Protein AF-A0A8D4VNC7-F1 (afdb_monomer)

Structure (mmCIF, N/CA/C/O backbone):
data_AF-A0A8D4VNC7-F1
#
_entry.id   AF-A0A8D4VNC7-F1
#
loop_
_atom_site.group_PDB
_atom_site.id
_atom_site.type_symbol
_atom_site.label_atom_id
_atom_site.label_alt_id
_atom_site.label_comp_id
_atom_site.label_asym_id
_atom_site.label_entity_id
_atom_site.label_seq_id
_atom_site.pdbx_PDB_ins_code
_atom_site.Cartn_x
_atom_site.Cartn_y
_atom_site.Cartn_z
_atom_site.occupancy
_atom_site.B_iso_or_equiv
_atom_site.auth_seq_id
_atom_site.auth_comp_id
_atom_site.auth_asym_id
_atom_site.auth_atom_id
_atom_site.pdbx_PDB_model_num
ATOM 1 N N . MET A 1 1 ? -24.987 14.773 -7.213 1.00 80.69 1 MET A N 1
ATOM 2 C CA . MET A 1 1 ? -24.513 14.551 -8.602 1.00 80.69 1 MET A CA 1
ATOM 3 C C . MET A 1 1 ? -23.006 14.331 -8.649 1.00 80.69 1 MET A C 1
ATOM 5 O O . MET A 1 1 ? -22.614 13.233 -9.013 1.00 80.69 1 MET A O 1
ATOM 9 N N . PHE A 1 2 ? -22.173 15.287 -8.213 1.00 81.69 2 PHE A N 1
ATOM 10 C CA . PHE A 1 2 ? -20.714 15.097 -8.147 1.00 81.69 2 PHE A CA 1
ATOM 11 C C . PHE A 1 2 ? -20.275 13.875 -7.323 1.00 81.69 2 PHE A C 1
ATOM 13 O O . PHE A 1 2 ? -19.414 13.140 -7.774 1.00 81.69 2 PHE A O 1
ATOM 20 N N . GLU A 1 3 ? -20.890 13.584 -6.175 1.00 78.94 3 GLU A N 1
ATOM 21 C CA . GLU A 1 3 ? -20.550 12.371 -5.403 1.00 78.94 3 GLU A CA 1
ATOM 22 C C . GLU A 1 3 ? -20.830 11.074 -6.185 1.00 78.94 3 GLU A C 1
ATOM 24 O O . GLU A 1 3 ? -20.003 10.170 -6.188 1.00 78.94 3 GLU A O 1
ATOM 29 N N . ALA A 1 4 ? -21.935 11.012 -6.939 1.00 78.88 4 ALA A N 1
ATOM 30 C CA . ALA A 1 4 ? -22.251 9.867 -7.797 1.00 78.88 4 ALA A CA 1
ATOM 31 C C . ALA A 1 4 ? -21.269 9.743 -8.975 1.00 78.88 4 ALA A C 1
ATOM 33 O O . ALA A 1 4 ? -20.727 8.668 -9.202 1.00 78.88 4 ALA A O 1
ATOM 34 N N . ALA A 1 5 ? -20.976 10.853 -9.664 1.00 76.12 5 ALA A N 1
ATOM 35 C CA . ALA A 1 5 ? -19.973 10.884 -10.731 1.00 76.12 5 ALA A CA 1
ATOM 36 C C . ALA A 1 5 ? -18.557 10.558 -10.218 1.00 76.12 5 ALA A C 1
ATOM 38 O O . ALA A 1 5 ? -17.737 10.037 -10.964 1.00 76.12 5 ALA A O 1
ATOM 39 N N . ARG A 1 6 ? -18.262 10.840 -8.943 1.00 80.12 6 ARG A N 1
ATOM 40 C CA . ARG A 1 6 ? -17.010 10.442 -8.297 1.00 80.12 6 ARG A CA 1
ATOM 41 C C . ARG A 1 6 ? -16.992 8.948 -7.985 1.00 80.12 6 ARG A C 1
ATOM 43 O O . ARG A 1 6 ? -16.012 8.303 -8.317 1.00 80.12 6 ARG A O 1
ATOM 50 N N . GLY A 1 7 ? -18.086 8.393 -7.464 1.00 65.06 7 GLY A N 1
ATOM 51 C CA . GLY A 1 7 ? -18.236 6.946 -7.293 1.00 65.06 7 GLY A CA 1
ATOM 52 C C . GLY A 1 7 ? -18.103 6.164 -8.607 1.00 65.06 7 GLY A C 1
ATOM 53 O O . GLY A 1 7 ? -17.519 5.086 -8.610 1.00 65.06 7 GLY A O 1
ATOM 54 N N . ASP A 1 8 ? -18.571 6.723 -9.730 1.00 67.50 8 ASP A N 1
ATOM 55 C CA . ASP A 1 8 ? -18.327 6.150 -11.060 1.00 67.50 8 ASP A CA 1
ATOM 56 C C . ASP A 1 8 ? -16.833 6.183 -11.437 1.00 67.50 8 ASP A C 1
ATOM 58 O O . ASP A 1 8 ? -16.304 5.178 -11.905 1.00 67.50 8 ASP A O 1
ATOM 62 N N . LEU A 1 9 ? -16.142 7.314 -11.226 1.00 58.19 9 LEU A N 1
ATOM 63 C CA . LEU A 1 9 ? -14.705 7.464 -11.511 1.00 58.19 9 LEU A CA 1
ATOM 64 C C . LEU A 1 9 ? -13.840 6.534 -10.659 1.00 58.19 9 LEU A C 1
ATOM 66 O O . LEU A 1 9 ? -12.950 5.875 -11.191 1.00 58.19 9 LEU A O 1
ATOM 70 N N . ASP A 1 10 ? -14.135 6.445 -9.363 1.00 67.12 10 ASP A N 1
ATOM 71 C CA . ASP A 1 10 ? -13.455 5.558 -8.415 1.00 67.12 10 ASP A CA 1
ATOM 72 C C . ASP A 1 10 ? -13.699 4.067 -8.764 1.00 67.12 10 ASP A C 1
ATOM 74 O O . ASP A 1 10 ? -12.916 3.200 -8.382 1.00 67.12 10 ASP A O 1
ATOM 78 N N . ALA A 1 11 ? -14.752 3.768 -9.539 1.00 64.25 11 ALA A N 1
ATOM 79 C CA . ALA A 1 11 ? -15.056 2.456 -10.117 1.00 64.25 11 ALA A CA 1
ATOM 80 C C . ALA A 1 11 ? -14.590 2.284 -11.584 1.00 64.25 11 ALA A C 1
ATOM 82 O O . ALA A 1 11 ? -14.905 1.271 -12.209 1.00 64.25 11 ALA A O 1
ATOM 83 N N . GLY A 1 12 ? -13.878 3.259 -12.163 1.00 64.12 12 GLY A N 1
ATOM 84 C CA . GLY A 1 12 ? -13.408 3.232 -13.557 1.00 64.12 12 GLY A CA 1
ATOM 85 C C . GLY A 1 12 ? -14.489 3.455 -14.629 1.00 64.12 12 GLY A C 1
ATOM 86 O O . GLY A 1 12 ? -14.192 3.403 -15.820 1.00 64.12 12 GLY A O 1
ATOM 87 N N . MET A 1 13 ? -15.737 3.734 -14.244 1.00 77.75 13 MET A N 1
ATOM 88 C CA . MET A 1 13 ? -16.893 3.884 -15.140 1.00 77.75 13 MET A CA 1
ATOM 89 C C . MET A 1 13 ? -16.963 5.289 -15.765 1.00 77.75 13 MET A C 1
ATOM 91 O O . MET A 1 13 ? -17.885 6.070 -15.514 1.00 77.75 13 MET A O 1
ATOM 95 N N . ALA A 1 14 ? -15.976 5.625 -16.595 1.00 75.38 14 ALA A N 1
ATOM 96 C CA . ALA A 1 14 ? -15.803 6.966 -17.153 1.00 75.38 14 ALA A CA 1
ATOM 97 C C . ALA A 1 14 ? -17.023 7.495 -17.940 1.00 75.38 14 ALA A C 1
ATOM 99 O O . ALA A 1 14 ? -17.403 8.654 -17.766 1.00 75.38 14 ALA A O 1
ATOM 100 N N . ASP A 1 15 ? -17.690 6.653 -18.737 1.00 84.94 15 ASP A N 1
ATOM 101 C CA . ASP A 1 15 ? -18.903 7.034 -19.483 1.00 84.94 15 ASP A CA 1
ATOM 102 C C . ASP A 1 15 ? -20.069 7.395 -18.551 1.00 84.94 15 ASP A C 1
ATOM 104 O O . ASP A 1 15 ? -20.809 8.356 -18.788 1.00 84.94 15 ASP A O 1
ATOM 108 N N . ALA A 1 16 ? -20.218 6.651 -17.450 1.00 81.56 16 ALA A N 1
ATOM 109 C CA . ALA A 1 16 ? -21.251 6.889 -16.449 1.00 81.56 16 ALA A CA 1
ATOM 110 C C . ALA A 1 16 ? -20.990 8.191 -15.674 1.00 81.56 16 ALA A C 1
ATOM 112 O O . ALA A 1 16 ? -21.945 8.924 -15.389 1.00 81.56 16 ALA A O 1
ATOM 113 N N . ALA A 1 17 ? -19.716 8.503 -15.404 1.00 82.44 17 ALA A N 1
ATOM 114 C CA . ALA A 1 17 ? -19.289 9.769 -14.818 1.00 82.44 17 ALA A CA 1
ATOM 115 C C . ALA A 1 17 ? -19.553 10.946 -15.771 1.00 82.44 17 ALA A C 1
ATOM 117 O O . ALA A 1 17 ? -20.188 11.927 -15.382 1.00 82.44 17 ALA A O 1
ATOM 118 N N . LEU A 1 18 ? -19.129 10.845 -17.038 1.00 91.25 18 LEU A N 1
ATOM 119 C CA . LEU A 1 18 ? -19.343 11.891 -18.046 1.00 91.25 18 LEU A CA 1
ATOM 120 C C . LEU A 1 18 ? -20.822 12.139 -18.310 1.00 91.25 18 LEU A C 1
ATOM 122 O O . LEU A 1 18 ? -21.229 13.294 -18.367 1.00 91.25 18 LEU A O 1
ATOM 126 N N . THR A 1 19 ? -21.648 11.094 -18.376 1.00 94.69 19 THR A N 1
ATOM 127 C CA . THR A 1 19 ? -23.110 11.233 -18.493 1.00 94.69 19 THR A CA 1
ATOM 128 C C . THR A 1 19 ? -23.678 12.110 -17.371 1.00 94.69 19 THR A C 1
ATOM 130 O O . THR A 1 19 ? -24.495 12.992 -17.628 1.00 94.69 19 THR A O 1
ATOM 133 N N . LYS A 1 20 ? -23.196 11.937 -16.132 1.00 91.31 20 LYS A N 1
ATOM 134 C CA . LYS A 1 20 ? -23.610 12.734 -14.964 1.00 91.31 20 LYS A CA 1
ATOM 135 C C . LYS A 1 20 ? -22.964 14.124 -14.896 1.00 91.31 20 LYS A C 1
ATOM 137 O O . LYS A 1 20 ? -23.511 14.998 -14.235 1.00 91.31 20 LYS A O 1
ATOM 142 N N . LEU A 1 21 ? -21.824 14.352 -15.550 1.00 91.56 21 LEU A N 1
ATOM 143 C CA . LEU A 1 21 ? -21.128 15.648 -15.571 1.00 91.56 21 LEU A CA 1
ATOM 144 C C . LEU A 1 21 ? -21.551 16.531 -16.759 1.00 91.56 21 LEU A C 1
ATOM 146 O O . LEU A 1 21 ? -21.525 17.755 -16.644 1.00 91.56 21 LEU A O 1
ATOM 150 N N . ASN A 1 22 ? -21.965 15.934 -17.880 1.00 92.75 22 ASN A N 1
ATOM 151 C CA . ASN A 1 22 ? -22.369 16.620 -19.115 1.00 92.75 22 ASN A CA 1
ATOM 152 C C . ASN A 1 22 ? -23.701 17.380 -18.993 1.00 92.75 22 ASN A C 1
ATOM 154 O O . ASN A 1 22 ? -23.942 18.295 -19.774 1.00 92.75 22 ASN A O 1
ATOM 158 N N . VAL A 1 23 ? -24.552 17.038 -18.018 1.00 91.06 23 VAL A N 1
ATOM 159 C CA . VAL A 1 23 ? -25.820 17.753 -17.755 1.00 91.06 23 VAL A CA 1
ATOM 160 C C . VAL A 1 23 ? -25.632 19.088 -17.020 1.00 91.06 23 VAL A C 1
ATOM 162 O O . VAL A 1 23 ? -26.598 19.818 -16.820 1.00 91.06 23 VAL A O 1
ATOM 165 N N . LEU A 1 24 ? -24.409 19.408 -16.585 1.00 88.69 24 LEU A N 1
ATOM 166 C CA . LEU A 1 24 ? -24.092 20.634 -15.854 1.00 88.69 24 LEU A CA 1
ATOM 167 C C . LEU A 1 24 ? -23.506 21.690 -16.796 1.00 88.69 24 LEU A C 1
ATOM 169 O O . LEU A 1 24 ? -22.559 21.422 -17.535 1.00 88.69 24 LEU A O 1
ATOM 173 N N . HIS A 1 25 ? -24.029 22.915 -16.731 1.00 87.38 25 HIS A N 1
ATOM 174 C CA . HIS A 1 25 ? -23.564 24.026 -17.561 1.00 87.38 25 HIS A CA 1
ATOM 175 C C . HIS A 1 25 ? -22.454 24.829 -16.853 1.00 87.38 25 HIS A C 1
ATOM 177 O O . HIS A 1 25 ? -22.734 25.519 -15.871 1.00 87.38 25 HIS A O 1
ATOM 183 N N . PRO A 1 26 ? -21.201 24.844 -17.352 1.00 82.75 26 PRO A N 1
ATOM 184 C CA . PRO A 1 26 ? -20.053 25.435 -16.646 1.00 82.75 26 PRO A CA 1
ATOM 185 C C . PRO A 1 26 ? -20.061 26.972 -16.554 1.00 82.75 26 PRO A C 1
ATOM 187 O O . PRO A 1 26 ? -19.151 27.559 -15.966 1.00 82.75 26 PRO A O 1
ATOM 190 N N . GLN A 1 27 ? -21.054 27.649 -17.137 1.00 85.12 27 GLN A N 1
ATOM 191 C CA . GLN A 1 27 ? -21.297 29.085 -16.933 1.00 85.12 27 GLN A CA 1
ATOM 192 C C . GLN A 1 27 ? -22.159 29.374 -15.690 1.00 85.12 27 GLN A C 1
ATOM 194 O O . GLN A 1 27 ? -22.181 30.507 -15.227 1.00 85.12 27 GLN A O 1
ATOM 199 N N . GLN A 1 28 ? -22.847 28.364 -15.147 1.00 88.25 28 GLN A N 1
ATOM 200 C CA . GLN A 1 28 ? -23.747 28.474 -13.990 1.00 88.25 28 GLN A CA 1
ATOM 201 C C . GLN A 1 28 ? -23.110 27.965 -12.682 1.00 88.25 28 GLN A C 1
ATOM 203 O O . GLN A 1 28 ? -23.744 28.008 -11.632 1.00 88.25 28 GLN A O 1
ATOM 208 N N . LEU A 1 29 ? -21.874 27.458 -12.741 1.00 89.38 29 LEU A N 1
ATOM 209 C CA . LEU A 1 29 ? -21.140 26.921 -11.592 1.00 89.38 29 LEU A CA 1
ATOM 210 C C . LEU A 1 29 ? -20.254 28.005 -10.963 1.00 89.38 29 LEU A C 1
ATOM 212 O O . LEU A 1 29 ? -19.573 28.737 -11.686 1.00 89.38 29 LEU A O 1
ATOM 216 N N . ASP A 1 30 ? -20.204 28.060 -9.629 1.00 89.62 30 ASP A N 1
ATOM 217 C CA . ASP A 1 30 ? -19.202 28.858 -8.912 1.00 89.62 30 ASP A CA 1
ATOM 218 C C . ASP A 1 30 ? -17.774 28.332 -9.159 1.00 89.62 30 ASP A C 1
ATOM 220 O O . ASP A 1 30 ? -17.577 27.226 -9.662 1.00 89.62 30 ASP A O 1
ATOM 224 N N . ALA A 1 31 ? -16.755 29.120 -8.808 1.00 82.25 31 ALA A N 1
ATOM 225 C CA . ALA A 1 31 ? -15.362 28.792 -9.115 1.00 82.25 31 ALA A CA 1
ATOM 226 C C . ALA A 1 31 ? -14.876 27.460 -8.500 1.00 82.25 31 ALA A C 1
ATOM 228 O O . ALA A 1 31 ? -14.099 26.747 -9.138 1.00 82.25 31 ALA A O 1
ATOM 229 N N . GLY A 1 32 ? -15.341 27.101 -7.298 1.00 82.38 32 GLY A N 1
ATOM 230 C CA . GLY A 1 32 ? -14.946 25.865 -6.617 1.00 82.38 32 GLY A CA 1
ATOM 231 C C . GLY A 1 32 ? -15.620 24.638 -7.229 1.00 82.38 32 GLY A C 1
ATOM 232 O O . GLY A 1 32 ? -14.956 23.656 -7.567 1.00 82.38 32 GLY A O 1
ATOM 233 N N . VAL A 1 33 ? -16.930 24.726 -7.465 1.00 88.25 33 VAL A N 1
ATOM 234 C CA . VAL A 1 33 ? -17.713 23.678 -8.134 1.00 88.25 33 VAL A CA 1
ATOM 235 C C . VAL A 1 33 ? -17.266 23.499 -9.590 1.00 88.25 33 VAL A C 1
ATOM 237 O O . VAL A 1 33 ? -17.198 22.375 -10.086 1.00 88.25 33 VAL A O 1
ATOM 240 N N . LYS A 1 34 ? -16.880 24.580 -10.273 1.00 92.00 34 LYS A N 1
ATOM 241 C CA . LYS A 1 34 ? -16.326 24.549 -11.632 1.00 92.00 34 LYS A CA 1
ATOM 242 C C . LYS A 1 34 ? -14.947 23.889 -11.689 1.00 92.00 34 LYS A C 1
ATOM 244 O O . LYS A 1 34 ? -14.695 23.102 -12.600 1.00 92.00 34 LYS A O 1
ATOM 249 N N . LEU A 1 35 ? -14.081 24.131 -10.701 1.00 89.75 35 LEU A N 1
ATOM 250 C CA . LEU A 1 35 ? -12.814 23.406 -10.562 1.00 89.75 35 LEU A CA 1
ATOM 251 C C . LEU A 1 35 ? -13.055 21.903 -10.333 1.00 89.75 35 LEU A C 1
ATOM 253 O O . LEU A 1 35 ? -12.434 21.069 -10.996 1.00 89.75 35 LEU A O 1
ATOM 257 N N . GLN A 1 36 ? -13.989 21.542 -9.449 1.00 88.12 36 GLN A N 1
ATOM 258 C CA . GLN A 1 36 ? -14.384 20.146 -9.234 1.00 88.12 36 GLN A CA 1
ATOM 259 C C . GLN A 1 36 ? -14.938 19.499 -10.520 1.00 88.12 36 GLN A C 1
ATOM 261 O O . GLN A 1 36 ? -14.600 18.362 -10.842 1.00 88.12 36 GLN A O 1
ATOM 266 N N . TRP A 1 37 ? -15.733 20.235 -11.297 1.00 93.69 37 TRP A N 1
ATOM 267 C CA . TRP A 1 37 ? -16.280 19.780 -12.576 1.00 93.69 37 TRP A CA 1
ATOM 268 C C . TRP A 1 37 ? -15.198 19.498 -13.623 1.00 93.69 37 TRP A C 1
ATOM 270 O O . TRP A 1 37 ? -15.151 18.390 -14.159 1.00 93.69 37 TRP A O 1
ATOM 280 N N . HIS A 1 38 ? -14.286 20.445 -13.863 1.00 95.00 38 HIS A N 1
ATOM 281 C CA . HIS A 1 38 ? -13.179 20.253 -14.806 1.00 95.00 38 HIS A CA 1
ATOM 282 C C . HIS A 1 38 ? -12.243 19.113 -14.377 1.00 95.00 38 HIS A C 1
ATOM 284 O O . HIS A 1 38 ? -11.878 18.272 -15.193 1.00 95.00 38 HIS A O 1
ATOM 290 N N . THR A 1 39 ? -11.889 19.023 -13.091 1.00 91.00 39 THR A N 1
ATOM 291 C CA . THR A 1 39 ? -10.988 17.962 -12.596 1.00 91.00 39 THR A CA 1
ATOM 292 C C . THR A 1 39 ? -11.589 16.563 -12.714 1.00 91.00 39 THR A C 1
ATOM 294 O O . THR A 1 39 ? -10.884 15.625 -13.088 1.00 91.00 39 THR A O 1
ATOM 297 N N . MET A 1 40 ? -12.893 16.413 -12.473 1.00 88.06 40 MET A N 1
ATOM 298 C CA . MET A 1 40 ? -13.584 15.134 -12.647 1.00 88.06 40 MET A CA 1
ATOM 299 C C . MET A 1 40 ? -13.765 14.754 -14.122 1.00 88.06 40 MET A C 1
ATOM 301 O O . MET A 1 40 ? -13.598 13.588 -14.473 1.00 88.06 40 MET A O 1
ATOM 305 N N . ARG A 1 41 ? -14.037 15.720 -15.009 1.00 96.25 41 ARG A N 1
ATOM 306 C CA . ARG A 1 41 ? -14.086 15.477 -16.463 1.00 96.25 41 ARG A CA 1
ATOM 307 C C . ARG A 1 41 ? -12.715 15.110 -17.022 1.00 96.25 41 ARG A C 1
ATOM 309 O O . ARG A 1 41 ? -12.616 14.154 -17.781 1.00 96.25 41 ARG A O 1
ATOM 316 N N . ALA A 1 42 ? -11.658 15.798 -16.589 1.00 89.94 42 ALA A N 1
ATOM 317 C CA . ALA A 1 42 ? -10.280 15.448 -16.920 1.00 89.94 42 ALA A CA 1
ATOM 318 C C . ALA A 1 42 ? -9.946 14.002 -16.525 1.00 89.94 42 ALA A C 1
ATOM 320 O O . ALA A 1 42 ? -9.379 13.269 -17.331 1.00 89.94 42 ALA A O 1
ATOM 321 N N . ALA A 1 43 ? -10.330 13.576 -15.315 1.00 79.06 43 ALA A N 1
ATOM 322 C CA . ALA A 1 43 ? -10.156 12.195 -14.868 1.00 79.06 43 ALA A CA 1
ATOM 323 C C . ALA A 1 43 ? -10.945 11.197 -15.736 1.00 79.06 43 ALA A C 1
ATOM 325 O O . ALA A 1 43 ? -10.392 10.175 -16.132 1.00 79.06 43 ALA A O 1
ATOM 326 N N . ALA A 1 44 ? -12.197 11.511 -16.089 1.00 79.44 44 ALA A N 1
ATOM 327 C CA . ALA A 1 44 ? -13.018 10.651 -16.941 1.00 79.44 44 ALA A CA 1
ATOM 328 C C . ALA A 1 44 ? -12.419 10.473 -18.346 1.00 79.44 44 ALA A C 1
ATOM 330 O O . ALA A 1 44 ? -12.243 9.347 -18.805 1.00 79.44 44 ALA A O 1
ATOM 331 N N . TYR A 1 45 ? -12.036 11.571 -19.003 1.00 88.06 45 TYR A N 1
ATOM 332 C CA . TYR A 1 45 ? -11.401 11.517 -20.320 1.00 88.06 45 TYR A CA 1
ATOM 333 C C . TYR A 1 45 ? -10.039 10.804 -20.273 1.00 88.06 45 TYR A C 1
ATOM 335 O O . TYR A 1 45 ? -9.729 10.030 -21.175 1.00 88.06 45 TYR A O 1
ATOM 343 N N . SER A 1 46 ? -9.250 10.972 -19.200 1.00 81.50 46 SER A N 1
ATOM 344 C CA . SER A 1 46 ? -8.027 10.181 -18.993 1.00 81.50 46 SER A CA 1
ATOM 345 C C . SER A 1 46 ? -8.309 8.675 -18.885 1.00 81.50 46 SER A C 1
ATOM 347 O O . SER A 1 46 ? -7.562 7.893 -19.464 1.00 81.50 46 SER A O 1
ATOM 349 N N . LEU A 1 47 ? -9.383 8.261 -18.202 1.00 68.38 47 LEU A N 1
ATOM 350 C CA . LEU A 1 47 ? -9.786 6.849 -18.093 1.00 68.38 47 LEU A CA 1
ATOM 351 C C . LEU A 1 47 ? -10.279 6.257 -19.427 1.00 68.38 47 LEU A C 1
ATOM 353 O O . LEU A 1 47 ? -10.062 5.076 -19.675 1.00 68.38 47 LEU A O 1
ATOM 357 N N . GLN A 1 48 ? -10.892 7.062 -20.301 1.00 82.12 48 GLN A N 1
ATOM 358 C CA . GLN A 1 48 ? -11.263 6.654 -21.668 1.00 82.12 48 GLN A CA 1
ATOM 359 C C . GLN A 1 48 ? -10.074 6.607 -22.647 1.00 82.12 48 GLN A C 1
ATOM 361 O O . GLN A 1 48 ? -10.236 6.160 -23.781 1.00 82.12 48 GLN A O 1
ATOM 366 N N . GLY A 1 49 ? -8.901 7.128 -22.267 1.00 75.75 49 GLY A N 1
ATOM 367 C CA . GLY A 1 49 ? -7.795 7.376 -23.199 1.00 75.75 49 GLY A CA 1
ATOM 368 C C . GLY A 1 49 ? -8.005 8.586 -24.125 1.00 75.75 49 GLY A C 1
ATOM 369 O O . GLY A 1 49 ? -7.195 8.820 -25.023 1.00 75.75 49 GLY A O 1
ATOM 370 N N . ASP A 1 50 ? -9.044 9.401 -23.904 1.00 86.62 50 ASP A N 1
ATOM 371 C CA . ASP A 1 50 ? -9.298 10.655 -24.626 1.00 86.62 50 ASP A CA 1
ATOM 372 C C . ASP A 1 50 ? -8.398 11.779 -24.083 1.00 86.62 50 ASP A C 1
ATOM 374 O O . ASP A 1 50 ? -8.830 12.763 -23.474 1.00 86.62 50 ASP A O 1
ATOM 378 N N . LEU A 1 51 ? -7.092 11.615 -24.298 1.00 85.00 51 LEU A N 1
ATOM 379 C CA . LEU A 1 51 ? -6.075 12.589 -23.912 1.00 85.00 51 LEU A CA 1
ATOM 380 C C . LEU A 1 51 ? -6.346 14.009 -24.458 1.00 85.00 51 LEU A C 1
ATOM 382 O O . LEU A 1 51 ? -6.144 14.955 -23.693 1.00 85.00 51 LEU A O 1
ATOM 386 N N . PRO A 1 52 ? -6.849 14.224 -25.698 1.00 91.81 52 PRO A N 1
ATOM 387 C CA . PRO A 1 52 ? -7.176 15.567 -26.179 1.00 91.81 52 PRO A CA 1
ATOM 388 C C . PRO A 1 52 ? -8.223 16.284 -25.322 1.00 91.81 52 PRO A C 1
ATOM 390 O O . PRO A 1 52 ? -8.059 17.470 -25.032 1.00 91.81 52 PRO A O 1
ATOM 393 N N . ASN A 1 53 ? -9.296 15.603 -24.906 1.00 90.62 53 ASN A N 1
ATOM 394 C CA . ASN A 1 53 ? -10.300 16.223 -24.042 1.00 90.62 53 ASN A CA 1
ATOM 395 C C . ASN A 1 53 ? -9.839 16.283 -22.577 1.00 90.62 53 ASN A C 1
ATOM 397 O O . ASN A 1 53 ? -10.087 17.293 -21.919 1.00 90.62 53 ASN A O 1
ATOM 401 N N . ALA A 1 54 ? -9.059 15.310 -22.093 1.00 89.38 54 ALA A N 1
ATOM 402 C CA . ALA A 1 54 ? -8.427 15.393 -20.774 1.00 89.38 54 ALA A CA 1
ATOM 403 C C . ALA A 1 54 ? -7.520 16.633 -20.640 1.00 89.38 54 ALA A C 1
ATOM 405 O O . ALA A 1 54 ? -7.604 17.349 -19.642 1.00 89.38 54 ALA A O 1
ATOM 406 N N . VAL A 1 55 ? -6.704 16.936 -21.660 1.00 93.69 55 VAL A N 1
ATOM 407 C CA . VAL A 1 55 ? -5.870 18.150 -21.709 1.00 93.69 55 VAL A CA 1
ATOM 408 C C . VAL A 1 55 ? -6.733 19.412 -21.653 1.00 93.69 55 VAL A C 1
ATOM 410 O O . VAL A 1 55 ? -6.473 20.267 -20.811 1.00 93.69 55 VAL A O 1
ATOM 413 N N . LYS A 1 56 ? -7.787 19.528 -22.475 1.00 94.75 56 LYS A N 1
ATOM 414 C CA . LYS A 1 56 ? -8.682 20.706 -22.470 1.00 94.75 56 LYS A CA 1
ATOM 415 C C . LYS A 1 56 ? -9.265 20.991 -21.086 1.00 94.75 56 LYS A C 1
ATOM 417 O O . LYS A 1 56 ? -9.227 22.131 -20.627 1.00 94.75 56 LYS A O 1
ATOM 422 N N . GLU A 1 57 ? -9.770 19.962 -20.409 1.00 96.12 57 GLU A N 1
ATOM 423 C CA . GLU A 1 57 ? -10.354 20.102 -19.071 1.00 96.12 57 GLU A CA 1
ATOM 424 C C . GLU A 1 57 ? -9.301 20.501 -18.023 1.00 96.12 57 GLU A C 1
ATOM 426 O O . GLU A 1 57 ? -9.560 21.365 -17.187 1.00 96.12 57 GLU A O 1
ATOM 431 N N . ARG A 1 58 ? -8.080 19.950 -18.095 1.00 95.56 58 ARG A N 1
ATOM 432 C CA . ARG A 1 58 ? -6.973 20.348 -17.204 1.00 95.56 58 ARG A CA 1
ATOM 433 C C . ARG A 1 58 ? -6.499 21.777 -17.443 1.00 95.56 58 ARG A C 1
ATOM 435 O O . ARG A 1 58 ? -6.198 22.478 -16.480 1.00 95.56 58 ARG A O 1
ATOM 442 N N . VAL A 1 59 ? -6.450 22.224 -18.696 1.00 95.50 59 VAL A N 1
ATOM 443 C CA . VAL A 1 59 ? -6.110 23.612 -19.043 1.00 95.50 59 VAL A CA 1
ATOM 444 C C . VAL A 1 59 ? -7.171 24.576 -18.506 1.00 95.50 59 VAL A C 1
ATOM 446 O O . VAL A 1 59 ? -6.820 25.597 -17.919 1.00 95.50 59 VAL A O 1
ATOM 449 N N . ALA A 1 60 ? -8.456 24.227 -18.617 1.00 93.88 60 ALA A N 1
ATOM 450 C CA . ALA A 1 60 ? -9.545 25.009 -18.033 1.00 93.88 60 ALA A CA 1
ATOM 451 C C . ALA A 1 60 ? -9.520 25.020 -16.488 1.00 93.88 60 ALA A C 1
ATOM 453 O O . ALA A 1 60 ? -9.831 26.041 -15.875 1.00 93.88 60 ALA A O 1
ATOM 454 N N . ALA A 1 61 ? -9.091 23.922 -15.852 1.00 94.56 61 ALA A N 1
ATOM 455 C CA . ALA A 1 61 ? -8.864 23.861 -14.407 1.00 94.56 61 ALA A CA 1
ATOM 456 C C . ALA A 1 61 ? -7.656 24.698 -13.937 1.00 94.56 61 ALA A C 1
ATOM 458 O O . ALA A 1 61 ? -7.676 25.197 -12.813 1.00 94.56 61 ALA A O 1
ATOM 459 N N . ASP A 1 62 ? -6.615 24.876 -14.764 1.00 94.25 62 ASP A N 1
ATOM 460 C CA . ASP A 1 62 ? -5.342 25.487 -14.344 1.00 94.25 62 ASP A CA 1
ATOM 461 C C . ASP A 1 62 ? -5.509 26.895 -13.753 1.00 94.25 62 ASP A C 1
ATOM 463 O O . ASP A 1 62 ? -4.913 27.219 -12.726 1.00 94.25 62 ASP A O 1
ATOM 467 N N . GLY A 1 63 ? -6.359 27.716 -14.378 1.00 88.94 63 GLY A N 1
ATOM 468 C CA . GLY A 1 63 ? -6.658 29.079 -13.929 1.00 88.94 63 GLY A CA 1
ATOM 469 C C . GLY A 1 63 ? -7.546 29.169 -12.681 1.00 88.94 63 GLY A C 1
ATOM 470 O O . GLY A 1 63 ? -7.697 30.259 -12.138 1.00 88.94 63 GLY A O 1
ATOM 471 N N . LEU A 1 64 ? -8.127 28.054 -12.224 1.00 91.75 64 LEU A N 1
ATOM 472 C CA . LEU A 1 64 ? -9.006 27.990 -11.050 1.00 91.75 64 LEU A CA 1
ATOM 473 C C . LEU A 1 64 ? -8.279 27.502 -9.783 1.00 91.75 64 LEU A C 1
ATOM 475 O O . LEU A 1 64 ? -8.830 27.597 -8.686 1.00 91.75 64 LEU A O 1
ATOM 479 N N . TYR A 1 65 ? -7.047 26.994 -9.899 1.00 89.75 65 TYR A N 1
ATOM 480 C CA . TYR A 1 65 ? -6.251 26.584 -8.741 1.00 89.75 65 TYR A CA 1
ATOM 481 C C . TYR A 1 65 ? -5.642 27.782 -8.007 1.00 89.75 65 TYR A C 1
ATOM 483 O O . TYR A 1 65 ? -4.804 28.505 -8.545 1.00 89.75 65 TYR A O 1
ATOM 491 N N . THR A 1 66 ? -5.998 27.925 -6.730 1.00 88.19 66 THR A N 1
ATOM 492 C CA . THR A 1 66 ? -5.431 28.933 -5.821 1.00 88.19 66 THR A CA 1
ATOM 493 C C . THR A 1 66 ? -4.111 28.497 -5.181 1.00 88.19 66 THR A C 1
ATOM 495 O O . THR A 1 66 ? -3.274 29.344 -4.881 1.00 88.19 66 THR A O 1
ATOM 498 N N . GLU A 1 67 ? -3.889 27.192 -4.984 1.00 82.56 67 GLU A N 1
ATOM 499 C CA . GLU A 1 67 ? -2.661 26.671 -4.375 1.00 82.56 67 GLU A CA 1
ATOM 500 C C . GLU A 1 67 ? -1.575 26.391 -5.440 1.00 82.56 67 GLU A C 1
ATOM 502 O O . GLU A 1 67 ? -1.772 25.517 -6.295 1.00 82.56 67 GLU A O 1
ATOM 507 N N . PRO A 1 68 ? -0.391 27.038 -5.377 1.00 80.62 68 PRO A N 1
ATOM 508 C CA . PRO A 1 68 ? 0.669 26.848 -6.372 1.00 80.62 68 PRO A CA 1
ATOM 509 C C . PRO A 1 68 ? 1.166 25.400 -6.496 1.00 80.62 68 PRO A C 1
ATOM 511 O O . PRO A 1 68 ? 1.519 24.967 -7.593 1.00 80.62 68 PRO A O 1
ATOM 514 N N . SER A 1 69 ? 1.166 24.626 -5.399 1.00 71.94 69 SER A N 1
ATOM 515 C CA . SER A 1 69 ? 1.612 23.222 -5.415 1.00 71.94 69 SER A CA 1
ATOM 516 C C . SER A 1 69 ? 0.650 22.321 -6.198 1.00 71.94 69 SER A C 1
ATOM 518 O O . SER A 1 69 ? 1.086 21.462 -6.966 1.00 71.94 69 SER A O 1
ATOM 520 N N . VAL A 1 70 ? -0.662 22.540 -6.043 1.00 73.38 70 VAL A N 1
ATOM 521 C CA . VAL A 1 70 ? -1.705 21.794 -6.761 1.00 73.38 70 VAL A CA 1
ATOM 522 C C . VAL A 1 70 ? -1.706 22.194 -8.231 1.00 73.38 70 VAL A C 1
ATOM 524 O O . VAL A 1 70 ? -1.738 21.322 -9.098 1.00 73.38 70 VAL A O 1
ATOM 527 N N . ARG A 1 71 ? -1.587 23.499 -8.513 1.00 89.06 71 ARG A N 1
ATOM 528 C CA . ARG A 1 71 ? -1.483 24.017 -9.878 1.00 89.06 71 ARG A CA 1
ATOM 529 C C . ARG A 1 71 ? -0.300 23.400 -10.623 1.00 89.06 71 ARG A C 1
ATOM 531 O O . ARG A 1 71 ? -0.492 22.862 -11.707 1.00 89.06 71 ARG A O 1
ATOM 538 N N . ARG A 1 72 ? 0.894 23.361 -10.015 1.00 85.25 72 ARG A N 1
ATOM 539 C CA . ARG A 1 72 ? 2.075 22.700 -10.604 1.00 85.25 72 ARG A CA 1
ATOM 540 C C . ARG A 1 72 ? 1.815 21.226 -10.949 1.00 85.25 72 ARG A C 1
ATOM 542 O O . ARG A 1 72 ? 2.166 20.811 -12.047 1.00 85.25 72 ARG A O 1
ATOM 549 N N . ARG A 1 73 ? 1.152 20.455 -10.074 1.00 79.88 73 ARG A N 1
ATOM 550 C CA . ARG A 1 73 ? 0.781 19.052 -10.369 1.00 79.88 73 ARG A CA 1
ATOM 551 C C . ARG A 1 73 ? -0.196 18.932 -11.546 1.00 79.88 73 ARG A C 1
ATOM 553 O O . ARG A 1 73 ? -0.092 17.997 -12.333 1.00 79.88 73 ARG A O 1
ATOM 560 N N . ASN A 1 74 ? -1.128 19.874 -11.700 1.00 90.81 74 ASN A N 1
ATOM 561 C CA . ASN A 1 74 ? -2.006 19.917 -12.872 1.00 90.81 74 ASN A CA 1
ATOM 562 C C . ASN A 1 74 ? -1.229 20.230 -14.163 1.00 90.81 74 ASN A C 1
ATOM 564 O O . ASN A 1 74 ? -1.464 19.586 -15.180 1.00 90.81 74 ASN A O 1
ATOM 568 N N . GLN A 1 75 ? -0.276 21.164 -14.109 1.00 93.88 75 GLN A N 1
ATOM 569 C CA . GLN A 1 75 ? 0.609 21.491 -15.232 1.00 93.88 75 GLN A CA 1
ATOM 570 C C . GLN A 1 75 ? 1.503 20.320 -15.652 1.00 93.88 75 GLN A C 1
ATOM 572 O O . GLN A 1 75 ? 1.715 20.112 -16.844 1.00 93.88 75 GLN A O 1
ATOM 577 N N . GLU A 1 76 ? 1.974 19.519 -14.696 1.00 86.88 76 GLU A N 1
ATOM 578 C CA . GLU A 1 76 ? 2.738 18.299 -14.972 1.00 86.88 76 GLU A CA 1
ATOM 579 C C . GLU A 1 76 ? 1.871 17.278 -15.718 1.00 86.88 76 GLU A C 1
ATOM 581 O O . GLU A 1 76 ? 2.238 16.843 -16.807 1.00 86.88 76 GLU A O 1
ATOM 586 N N . ALA A 1 77 ? 0.655 17.019 -15.226 1.00 80.00 77 ALA A N 1
ATOM 587 C CA . ALA A 1 77 ? -0.304 16.133 -15.886 1.00 80.00 77 ALA A CA 1
ATOM 588 C C . ALA A 1 77 ? -0.752 16.628 -17.280 1.00 80.00 77 ALA A C 1
ATOM 590 O O . ALA A 1 77 ? -1.095 15.812 -18.137 1.00 80.00 77 ALA A O 1
ATOM 591 N N . ILE A 1 78 ? -0.759 17.946 -17.533 1.00 92.44 78 ILE A N 1
ATOM 592 C CA . ILE A 1 78 ? -0.971 18.504 -18.880 1.00 92.44 78 ILE A CA 1
ATOM 593 C C . ILE A 1 78 ? 0.208 18.145 -19.792 1.00 92.44 78 ILE A C 1
ATOM 595 O O . ILE A 1 78 ? -0.013 17.641 -20.890 1.00 92.44 78 ILE A O 1
ATOM 599 N N . LEU A 1 79 ? 1.449 18.371 -19.350 1.00 92.12 79 LEU A N 1
ATOM 600 C CA . LEU A 1 79 ? 2.653 18.091 -20.143 1.00 92.12 79 LEU A CA 1
ATOM 601 C C . LEU A 1 79 ? 2.836 16.597 -20.425 1.00 92.12 79 LEU A C 1
ATOM 603 O O . LEU A 1 79 ? 3.177 16.234 -21.547 1.00 92.12 79 LEU A O 1
ATOM 607 N N . GLU A 1 80 ? 2.558 15.733 -19.451 1.00 82.94 80 GLU A N 1
ATOM 608 C CA . GLU A 1 80 ? 2.604 14.278 -19.625 1.00 82.94 80 GLU A CA 1
ATOM 609 C C . GLU A 1 80 ? 1.545 13.798 -20.627 1.00 82.94 80 GLU A C 1
ATOM 611 O O . GLU A 1 80 ? 1.865 13.051 -21.550 1.00 82.94 80 GLU A O 1
ATOM 616 N N . ALA A 1 81 ? 0.304 14.291 -20.533 1.00 82.88 81 ALA A N 1
ATOM 617 C CA . ALA A 1 81 ? -0.738 13.967 -21.508 1.00 82.88 81 ALA A CA 1
ATOM 618 C C . ALA A 1 81 ? -0.413 14.495 -22.920 1.00 82.88 81 ALA A C 1
ATOM 620 O O . ALA A 1 81 ? -0.666 13.801 -23.902 1.00 82.88 81 ALA A O 1
ATOM 621 N N . LEU A 1 82 ? 0.185 15.688 -23.036 1.00 90.75 82 LEU A N 1
ATOM 622 C CA . LEU A 1 82 ? 0.651 16.250 -24.310 1.00 90.75 82 LEU A CA 1
ATOM 623 C C . LEU A 1 82 ? 1.812 15.454 -24.922 1.00 90.75 82 LEU A C 1
ATOM 625 O O . LEU A 1 82 ? 1.841 15.290 -26.137 1.00 90.75 82 LEU A O 1
ATOM 629 N N . ALA A 1 83 ? 2.745 14.946 -24.109 1.00 87.50 83 ALA A N 1
ATOM 630 C CA . ALA A 1 83 ? 3.869 14.125 -24.571 1.00 87.50 83 ALA A CA 1
ATOM 631 C C . ALA A 1 83 ? 3.428 12.772 -25.162 1.00 87.50 83 ALA A C 1
ATOM 633 O O . ALA A 1 83 ? 4.168 12.167 -25.938 1.00 87.50 83 ALA A O 1
ATOM 634 N N . LEU A 1 84 ? 2.233 12.305 -24.787 1.00 82.19 84 LEU A N 1
ATOM 635 C CA . LEU A 1 84 ? 1.607 11.075 -25.274 1.00 82.19 84 LEU A CA 1
ATOM 636 C C . LEU A 1 84 ? 0.686 11.299 -26.489 1.00 82.19 84 LEU A C 1
ATOM 638 O O . LEU A 1 84 ? 0.236 10.327 -27.096 1.00 82.19 84 LEU A O 1
ATOM 642 N N . LEU A 1 85 ? 0.386 12.550 -26.859 1.00 84.75 85 LEU A N 1
ATOM 643 C CA . LEU A 1 85 ? -0.414 12.846 -28.047 1.00 84.75 85 LEU A CA 1
ATOM 644 C C . LEU A 1 85 ? 0.433 12.745 -29.324 1.00 84.75 85 LEU A C 1
ATOM 646 O O . LEU A 1 85 ? 1.530 13.304 -29.378 1.00 84.75 85 LEU A O 1
ATOM 650 N N . PRO A 1 86 ? -0.078 12.100 -30.388 1.00 82.69 86 PRO A N 1
ATOM 651 C CA . PRO A 1 86 ? 0.627 12.052 -31.660 1.00 82.69 86 PRO A CA 1
ATOM 652 C C . PRO A 1 86 ? 0.567 13.431 -32.359 1.00 82.69 86 PRO A C 1
ATOM 654 O O . PRO A 1 86 ? -0.364 14.208 -32.099 1.00 82.69 86 PRO A O 1
ATOM 657 N N . PRO A 1 87 ? 1.535 13.777 -33.233 1.00 78.69 87 PRO A N 1
ATOM 658 C CA . PRO A 1 87 ? 1.706 15.137 -33.760 1.00 78.69 87 PRO A CA 1
ATOM 659 C C . PRO A 1 87 ? 0.465 15.733 -34.438 1.00 78.69 87 PRO A C 1
ATOM 661 O O . PRO A 1 87 ? 0.215 16.933 -34.338 1.00 78.69 87 PRO A O 1
ATOM 664 N N . GLU A 1 88 ? -0.361 14.900 -35.068 1.00 80.38 88 GLU A N 1
ATOM 665 C CA . GLU A 1 88 ? -1.594 15.291 -35.758 1.00 80.38 88 GLU A CA 1
ATOM 666 C C . GLU A 1 88 ? -2.664 15.792 -34.773 1.00 80.38 88 GLU A C 1
ATOM 668 O O . GLU A 1 88 ? -3.496 16.629 -35.120 1.00 80.38 88 GLU A O 1
ATOM 673 N N . ARG A 1 89 ? -2.629 15.317 -33.519 1.00 80.94 89 ARG A N 1
ATOM 674 C CA . ARG A 1 89 ? -3.508 15.761 -32.420 1.00 80.94 89 ARG A CA 1
ATOM 675 C C . ARG A 1 89 ? -2.983 17.001 -31.691 1.00 80.94 89 ARG A C 1
ATOM 677 O O . ARG A 1 89 ? -3.726 17.591 -30.912 1.00 80.94 89 ARG A O 1
ATOM 684 N N . LEU A 1 90 ? -1.740 17.406 -31.959 1.00 82.56 90 LEU A N 1
ATOM 685 C CA . LEU A 1 90 ? -1.119 18.645 -31.471 1.00 82.56 90 LEU A CA 1
ATOM 686 C C . LEU A 1 90 ? -1.268 19.820 -32.466 1.00 82.56 90 LEU A C 1
ATOM 688 O O . LEU A 1 90 ? -0.774 20.929 -32.219 1.00 82.56 90 LEU A O 1
ATOM 692 N N . GLY A 1 91 ? -1.950 19.579 -33.592 1.00 69.38 91 GLY A N 1
ATOM 693 C CA . GLY A 1 91 ? -2.319 20.582 -34.584 1.00 69.38 91 GLY A CA 1
ATOM 694 C C . GLY A 1 91 ? -3.421 21.527 -34.093 1.00 69.38 91 GLY A C 1
ATOM 695 O O . GLY A 1 91 ? -4.407 21.115 -33.486 1.00 69.38 91 GLY A O 1
ATOM 696 N N . GLY A 1 92 ? -3.254 22.813 -34.389 1.00 62.44 92 GLY A N 1
ATOM 697 C CA . GLY A 1 92 ? -4.194 23.889 -34.083 1.00 62.44 92 GLY A CA 1
ATOM 698 C C . GLY A 1 92 ? -3.788 25.167 -34.826 1.00 62.44 92 GLY A C 1
ATOM 699 O O . GLY A 1 92 ? -2.718 25.183 -35.442 1.00 62.44 92 GLY A O 1
ATOM 700 N N . PRO A 1 93 ? -4.616 26.227 -34.807 1.00 54.72 93 PRO A N 1
ATOM 701 C CA . PRO A 1 93 ? -4.265 27.506 -35.423 1.00 54.72 93 PRO A CA 1
ATOM 702 C C . PRO A 1 93 ? -2.974 28.101 -34.830 1.00 54.72 93 PRO A C 1
ATOM 704 O O . PRO A 1 93 ? -2.549 27.742 -33.729 1.00 54.72 93 PRO A O 1
ATOM 707 N N . ALA A 1 94 ? -2.354 29.019 -35.579 1.00 61.31 94 ALA A N 1
ATOM 708 C CA . ALA A 1 94 ? -1.194 29.786 -35.121 1.00 61.31 94 ALA A CA 1
ATOM 709 C C . ALA A 1 94 ? -1.492 30.540 -33.809 1.00 61.31 94 ALA A C 1
ATOM 711 O O . ALA A 1 94 ? -2.657 30.778 -33.495 1.00 61.31 94 ALA A O 1
ATOM 712 N N . ALA A 1 95 ? -0.437 30.898 -33.066 1.00 63.94 95 ALA A N 1
ATOM 713 C CA . ALA A 1 95 ? -0.496 31.420 -31.696 1.00 63.94 95 ALA A CA 1
ATOM 714 C C . ALA A 1 95 ? -1.667 32.391 -31.454 1.00 63.94 95 ALA A C 1
ATOM 716 O O . ALA A 1 95 ? -1.685 33.513 -31.963 1.00 63.94 95 ALA A O 1
ATOM 717 N N . VAL A 1 96 ? -2.652 31.946 -30.667 1.00 70.81 96 VAL A N 1
ATOM 718 C CA . VAL A 1 96 ? -3.838 32.739 -30.339 1.00 70.81 96 VAL A CA 1
ATOM 719 C C . VAL A 1 96 ? -3.559 33.481 -29.038 1.00 70.81 96 VAL A C 1
ATOM 721 O O . VAL A 1 96 ? -3.579 32.899 -27.952 1.00 70.81 96 VAL A O 1
ATOM 724 N N . ALA A 1 97 ? -3.273 34.779 -29.148 1.00 64.12 97 ALA A N 1
ATOM 725 C CA . ALA A 1 97 ? -2.979 35.624 -27.997 1.00 64.12 97 ALA A CA 1
ATOM 726 C C . ALA A 1 97 ? -4.120 35.562 -26.963 1.00 64.12 97 ALA A C 1
ATOM 728 O O . ALA A 1 97 ? -5.268 35.885 -27.264 1.00 64.12 97 ALA A O 1
ATOM 729 N N . GLY A 1 98 ? -3.790 35.147 -25.738 1.00 69.81 98 GLY A N 1
ATOM 730 C CA . GLY A 1 98 ? -4.746 35.019 -24.636 1.00 69.81 98 GLY A CA 1
ATOM 731 C C . GLY A 1 98 ? -5.469 33.670 -24.519 1.00 69.81 98 GLY A C 1
ATOM 732 O O . GLY A 1 98 ? -6.209 33.507 -23.553 1.00 69.81 98 GLY A O 1
ATOM 733 N N . ASP A 1 99 ? -5.246 32.696 -25.412 1.00 83.62 99 ASP A N 1
ATOM 734 C CA . ASP A 1 99 ? -5.745 31.320 -25.242 1.00 83.62 99 ASP A CA 1
ATOM 735 C C . ASP A 1 99 ? -4.676 30.398 -24.616 1.00 83.62 99 ASP A C 1
ATOM 737 O O . ASP A 1 99 ? -3.701 30.046 -25.293 1.00 83.62 99 ASP A O 1
ATOM 741 N N . PRO A 1 100 ? -4.856 29.928 -23.364 1.00 89.12 100 PRO A N 1
ATOM 742 C CA . PRO A 1 100 ? -3.934 28.980 -22.747 1.00 89.12 100 PRO A CA 1
ATOM 743 C C . PRO A 1 100 ? -3.857 27.634 -23.480 1.00 89.12 100 PRO A C 1
ATOM 745 O O . PRO A 1 100 ? -2.820 26.978 -23.438 1.00 89.12 100 PRO A O 1
ATOM 748 N N . LEU A 1 101 ? -4.919 27.183 -24.160 1.00 91.56 101 LEU A N 1
ATOM 749 C CA . LEU A 1 101 ? -4.900 25.874 -24.815 1.00 91.56 101 LEU A CA 1
ATOM 750 C C . LEU A 1 101 ? -3.914 25.851 -25.991 1.00 91.56 101 LEU A C 1
ATOM 752 O O . LEU A 1 101 ? -3.120 24.916 -26.094 1.00 91.56 101 LEU A O 1
ATOM 756 N N . SER A 1 102 ? -3.903 26.890 -26.830 1.00 89.75 102 SER A N 1
ATOM 757 C CA . SER A 1 102 ? -2.932 27.038 -27.920 1.00 89.75 102 SER A CA 1
ATOM 758 C C . SER A 1 102 ? -1.478 27.060 -27.421 1.00 89.75 102 SER A C 1
ATOM 760 O O . SER A 1 102 ? -0.618 26.399 -28.012 1.00 89.75 102 SER A O 1
ATOM 762 N N . GLY A 1 103 ? -1.215 27.721 -26.286 1.00 91.31 103 GLY A N 1
ATOM 763 C CA . GLY A 1 103 ? 0.100 27.758 -25.640 1.00 91.31 103 GLY A CA 1
ATOM 764 C C . GLY A 1 103 ? 0.554 26.389 -25.129 1.00 91.31 103 GLY A C 1
ATOM 765 O O . GLY A 1 103 ? 1.677 25.969 -25.421 1.00 91.31 103 GLY A O 1
ATOM 766 N N . TRP A 1 104 ? -0.323 25.647 -24.447 1.00 93.75 104 TRP A N 1
ATOM 767 C CA . TRP A 1 104 ? -0.052 24.268 -24.024 1.00 93.75 104 TRP A CA 1
ATOM 768 C C . TRP A 1 104 ? 0.156 23.316 -25.214 1.00 93.75 104 TRP A C 1
ATOM 770 O O . TRP A 1 104 ? 1.118 22.551 -25.213 1.00 93.75 104 TRP A O 1
ATOM 780 N N . LEU A 1 105 ? -0.658 23.398 -26.272 1.00 92.50 105 LEU A N 1
ATOM 781 C CA . LEU A 1 105 ? -0.462 22.600 -27.493 1.00 92.50 105 LEU A CA 1
ATOM 782 C C . LEU A 1 105 ? 0.875 22.916 -28.188 1.00 92.50 105 LEU A C 1
ATOM 784 O O . LEU A 1 105 ? 1.513 22.018 -28.740 1.00 92.50 105 LEU A O 1
ATOM 788 N N . ALA A 1 106 ? 1.341 24.168 -28.128 1.00 91.00 106 ALA A N 1
ATOM 789 C CA . ALA A 1 106 ? 2.662 24.543 -28.627 1.00 91.00 106 ALA A CA 1
ATOM 790 C C . ALA A 1 106 ? 3.809 23.945 -27.793 1.00 91.00 106 ALA A C 1
ATOM 792 O O . ALA A 1 106 ? 4.782 23.471 -28.380 1.00 91.00 106 ALA A O 1
ATOM 793 N N . LEU A 1 107 ? 3.675 23.862 -26.462 1.00 93.00 107 LEU A N 1
ATOM 794 C CA . LEU A 1 107 ? 4.612 23.097 -25.627 1.00 93.00 107 LEU A CA 1
ATOM 795 C C . LEU A 1 107 ? 4.587 21.605 -25.981 1.00 93.00 107 LEU A C 1
ATOM 797 O O . LEU A 1 107 ? 5.646 20.999 -26.115 1.00 93.00 107 LEU A O 1
ATOM 801 N N . GLY A 1 108 ? 3.405 21.029 -26.221 1.00 91.94 108 GLY A N 1
ATOM 802 C CA . GLY A 1 108 ? 3.264 19.646 -26.689 1.00 91.94 108 GLY A CA 1
ATOM 803 C C . GLY A 1 108 ? 4.044 19.367 -27.978 1.00 91.94 108 GLY A C 1
ATOM 804 O O . GLY A 1 108 ? 4.710 18.341 -28.080 1.00 91.94 108 GLY A O 1
ATOM 805 N N . ARG A 1 109 ? 4.059 20.308 -28.932 1.00 90.06 109 ARG A N 1
ATOM 806 C CA . ARG A 1 109 ? 4.881 20.198 -30.153 1.00 90.06 109 ARG A CA 1
ATOM 807 C C . ARG A 1 109 ? 6.388 20.213 -29.866 1.00 90.06 109 ARG A C 1
ATOM 809 O O . ARG A 1 109 ? 7.117 19.461 -30.505 1.00 90.06 109 ARG A O 1
ATOM 816 N N . ILE A 1 110 ? 6.850 20.998 -28.889 1.00 90.44 110 ILE A N 1
ATOM 817 C CA . ILE A 1 110 ? 8.256 20.984 -28.438 1.00 90.44 110 ILE A CA 1
ATOM 818 C C . ILE A 1 110 ? 8.599 19.632 -27.785 1.00 90.44 110 ILE A C 1
ATOM 820 O O . ILE A 1 110 ? 9.655 19.073 -28.072 1.00 90.44 110 ILE A O 1
ATOM 824 N N . LEU A 1 111 ? 7.697 19.070 -26.969 1.00 88.88 111 LEU A N 1
ATOM 825 C CA . LEU A 1 111 ? 7.859 17.733 -26.376 1.00 88.88 111 LEU A CA 1
ATOM 826 C C .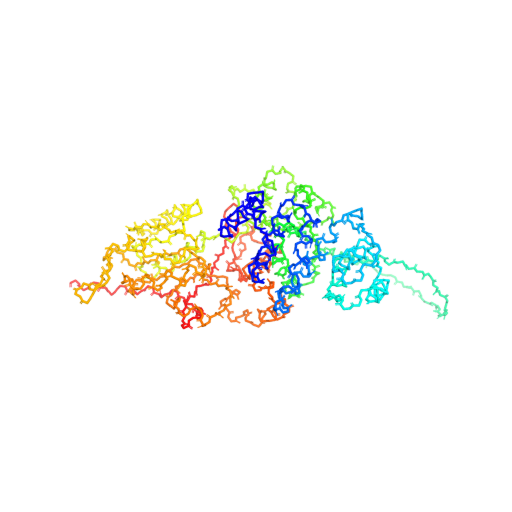 LEU A 1 111 ? 7.943 16.636 -27.450 1.00 88.88 111 LEU A C 1
ATOM 828 O O . LEU A 1 111 ? 8.859 15.814 -27.427 1.00 88.88 111 LEU A O 1
ATOM 832 N N . ALA A 1 112 ? 7.022 16.653 -28.418 1.00 87.25 112 ALA A N 1
ATOM 833 C CA . ALA A 1 112 ? 6.965 15.679 -29.507 1.00 87.25 112 ALA A CA 1
ATOM 834 C C . ALA A 1 112 ? 8.198 15.731 -30.428 1.00 87.25 112 ALA A C 1
ATOM 836 O O . ALA A 1 112 ? 8.636 14.693 -30.920 1.00 87.25 112 ALA A O 1
ATOM 837 N N . ALA A 1 113 ? 8.793 16.913 -30.623 1.00 85.50 113 ALA A N 1
ATOM 838 C CA . ALA A 1 113 ? 9.996 17.095 -31.437 1.00 85.50 113 ALA A CA 1
ATOM 839 C C . ALA A 1 113 ? 11.286 16.533 -30.801 1.00 85.50 113 ALA A C 1
ATOM 841 O O . ALA A 1 113 ? 12.284 16.396 -31.505 1.00 85.50 113 ALA A O 1
ATOM 842 N N . ARG A 1 114 ? 11.284 16.230 -29.490 1.00 83.62 114 ARG A N 1
ATOM 843 C CA . ARG A 1 114 ? 12.440 15.732 -28.709 1.00 83.62 114 ARG A CA 1
ATOM 844 C C . ARG A 1 114 ? 13.782 16.444 -29.018 1.00 83.62 114 ARG A C 1
ATOM 846 O O . ARG A 1 114 ? 14.769 15.774 -29.329 1.00 83.62 114 ARG A O 1
ATOM 853 N N . PRO A 1 115 ? 13.841 17.789 -28.953 1.00 82.75 115 PRO A N 1
ATOM 854 C CA . PRO A 1 115 ? 15.062 18.549 -29.225 1.00 82.75 115 PRO A CA 1
ATOM 855 C C . PRO A 1 115 ? 16.178 18.265 -28.201 1.00 82.75 115 PRO A C 1
ATOM 857 O O . PRO A 1 115 ? 15.909 17.830 -27.080 1.00 82.75 115 PRO A O 1
ATOM 860 N N . THR A 1 116 ? 17.432 18.579 -28.556 1.00 85.00 116 THR A N 1
ATOM 861 C CA . THR A 1 116 ? 18.545 18.607 -27.583 1.00 85.00 116 THR A CA 1
ATOM 862 C C . THR A 1 116 ? 18.282 19.658 -26.493 1.00 85.00 116 THR A C 1
ATOM 864 O O . THR A 1 116 ? 17.482 20.569 -26.724 1.00 85.00 116 THR A O 1
ATOM 867 N N . PRO A 1 117 ? 18.938 19.601 -25.318 1.00 79.81 117 PRO A N 1
ATOM 868 C CA . PRO A 1 117 ? 18.716 20.571 -24.240 1.00 79.81 117 PRO A CA 1
ATOM 869 C C . PRO A 1 117 ? 18.876 22.039 -24.672 1.00 79.81 117 PRO A C 1
ATOM 871 O O . PRO A 1 117 ? 18.107 22.900 -24.249 1.00 79.81 117 PRO A O 1
ATOM 874 N N . GLU A 1 118 ? 19.821 22.326 -25.565 1.00 81.62 118 GLU A N 1
ATOM 875 C CA . GLU A 1 118 ? 20.103 23.665 -26.093 1.00 81.62 118 GLU A CA 1
ATOM 876 C C . GLU A 1 118 ? 18.989 24.124 -27.046 1.00 81.62 118 GLU A C 1
ATOM 878 O O . GLU A 1 118 ? 18.453 25.226 -26.910 1.00 81.62 118 GLU A O 1
ATOM 883 N N . ALA A 1 119 ? 18.582 23.254 -27.977 1.00 85.88 119 ALA A N 1
ATOM 884 C CA . ALA A 1 119 ? 17.478 23.519 -28.899 1.00 85.88 119 ALA A CA 1
ATOM 885 C C . ALA A 1 119 ? 16.123 23.605 -28.167 1.00 85.88 119 ALA A C 1
ATOM 887 O O . ALA A 1 119 ? 15.257 24.395 -28.550 1.00 85.88 119 ALA A O 1
ATOM 888 N N . ALA A 1 120 ? 15.949 22.856 -27.074 1.00 85.88 120 ALA A N 1
ATOM 889 C CA . ALA A 1 120 ? 14.810 22.960 -26.172 1.00 85.88 120 ALA A CA 1
ATOM 890 C C . ALA A 1 120 ? 14.761 24.336 -25.500 1.00 85.88 120 ALA A C 1
ATOM 892 O O . ALA A 1 120 ? 13.731 25.003 -25.555 1.00 85.88 120 ALA A O 1
ATOM 893 N N . GLN A 1 121 ? 15.871 24.794 -24.912 1.00 87.00 121 GLN A N 1
ATOM 894 C CA . GLN A 1 121 ? 15.955 26.118 -24.289 1.00 87.00 121 GLN A CA 1
ATOM 895 C C . GLN A 1 121 ? 15.639 27.238 -25.288 1.00 87.00 121 GLN A C 1
ATOM 897 O O . GLN A 1 121 ? 14.826 28.107 -24.980 1.00 87.00 121 GLN A O 1
ATOM 902 N N . GLN A 1 122 ? 16.192 27.184 -26.504 1.00 90.38 122 GLN A N 1
ATOM 903 C CA . GLN A 1 122 ? 15.875 28.142 -27.572 1.00 90.38 122 GLN A CA 1
ATOM 904 C C . GLN A 1 122 ? 14.384 28.108 -27.954 1.00 90.38 122 GLN A C 1
ATOM 906 O O . GLN A 1 122 ? 13.741 29.156 -28.026 1.00 90.38 122 GLN A O 1
ATOM 911 N N . SER A 1 123 ? 13.808 26.912 -28.112 1.00 92.06 123 SER A N 1
ATOM 912 C CA . SER A 1 123 ? 12.380 26.734 -28.423 1.00 92.06 123 SER A CA 1
ATOM 913 C C . SER A 1 123 ? 11.469 27.280 -27.318 1.00 92.06 123 SER A C 1
ATOM 915 O O . SER A 1 123 ? 10.434 27.872 -27.609 1.00 92.06 123 SER A O 1
ATOM 917 N N . LEU A 1 124 ? 11.857 27.125 -26.047 1.00 92.38 124 LEU A N 1
ATOM 918 C CA . LEU A 1 124 ? 11.115 27.649 -24.896 1.00 92.38 124 LEU A CA 1
ATOM 919 C C . LEU A 1 124 ? 11.248 29.170 -24.742 1.00 92.38 124 LEU A C 1
ATOM 921 O O . LEU A 1 124 ? 10.295 29.809 -24.296 1.00 92.38 124 LEU A O 1
ATOM 925 N N . VAL A 1 125 ? 12.383 29.761 -25.133 1.00 92.12 125 VAL A N 1
ATOM 926 C CA . VAL A 1 125 ? 12.551 31.222 -25.213 1.00 92.12 125 VAL A CA 1
ATOM 927 C C . VAL A 1 125 ? 11.638 31.805 -26.293 1.00 92.12 125 VAL A C 1
ATOM 929 O O . VAL A 1 125 ? 10.894 32.740 -25.998 1.00 92.12 125 VAL A O 1
ATOM 932 N N . GLN A 1 126 ? 11.620 31.223 -27.499 1.00 90.75 126 GLN A N 1
ATOM 933 C CA . GLN A 1 126 ? 10.713 31.662 -28.566 1.00 90.75 126 GLN A CA 1
ATOM 934 C C . GLN A 1 126 ? 9.245 31.494 -28.156 1.00 90.75 126 GLN A C 1
ATOM 936 O O . GLN A 1 126 ? 8.470 32.442 -28.219 1.00 90.75 126 GLN A O 1
ATOM 941 N N . TRP A 1 127 ? 8.878 30.325 -27.625 1.00 92.69 127 TRP A N 1
ATOM 942 C CA . TRP A 1 127 ? 7.529 30.072 -27.123 1.00 92.69 127 TRP A CA 1
ATOM 943 C C . TRP A 1 127 ? 7.111 31.075 -26.029 1.00 92.69 127 TRP A C 1
ATOM 945 O O . TRP A 1 127 ? 5.966 31.521 -26.001 1.00 92.69 127 TRP A O 1
ATOM 955 N N . ARG A 1 128 ? 8.026 31.500 -25.147 1.00 92.62 128 ARG A N 1
ATOM 956 C CA . ARG A 1 128 ? 7.721 32.513 -24.123 1.00 92.62 128 ARG A CA 1
ATOM 957 C C . ARG A 1 128 ? 7.463 33.901 -24.728 1.00 92.62 128 ARG A C 1
ATOM 959 O O . ARG A 1 128 ? 6.690 34.656 -24.141 1.00 92.62 128 ARG A O 1
ATOM 966 N N . ALA A 1 129 ? 8.079 34.223 -25.867 1.00 90.19 129 ALA A N 1
ATOM 967 C CA . ALA A 1 129 ? 7.802 35.442 -26.627 1.00 90.19 129 ALA A CA 1
ATOM 968 C C . ALA A 1 129 ? 6.460 35.365 -27.380 1.00 90.19 129 ALA A C 1
ATOM 970 O O . ALA A 1 129 ? 5.727 36.352 -27.404 1.00 90.19 129 ALA A O 1
ATOM 971 N N . ASP A 1 130 ? 6.112 34.194 -27.924 1.00 88.50 130 ASP A N 1
ATOM 972 C CA . ASP A 1 130 ? 4.848 33.955 -28.638 1.00 88.50 130 ASP A CA 1
ATOM 973 C C . ASP A 1 130 ? 3.625 33.929 -27.693 1.00 88.50 130 ASP A C 1
ATOM 975 O O . ASP A 1 130 ? 2.528 34.332 -28.080 1.00 88.50 130 ASP A O 1
ATOM 979 N N . TYR A 1 131 ? 3.807 33.476 -26.444 1.00 89.94 131 TYR A N 1
ATOM 980 C CA . TYR A 1 131 ? 2.751 33.362 -25.426 1.00 89.94 131 TYR A CA 1
ATOM 981 C C . TYR A 1 131 ? 3.081 34.166 -24.146 1.00 89.94 131 TYR A C 1
ATOM 983 O O . TYR A 1 131 ? 3.295 33.587 -23.067 1.00 89.94 131 TYR A O 1
ATOM 991 N N . PRO A 1 132 ? 3.112 35.513 -24.218 1.00 88.88 132 PRO A N 1
ATOM 992 C CA . PRO A 1 132 ? 3.390 36.359 -23.062 1.00 88.88 132 PRO A CA 1
ATOM 993 C C . PRO A 1 132 ? 2.323 36.163 -21.974 1.00 88.88 132 PRO A C 1
ATOM 995 O O . PRO A 1 132 ? 1.123 36.176 -22.238 1.00 88.88 132 PRO A O 1
ATOM 998 N N . GLY A 1 133 ? 2.765 35.961 -20.730 1.00 86.12 133 GLY A N 1
ATOM 999 C CA . GLY A 1 133 ? 1.875 35.720 -19.586 1.00 86.12 133 GLY A CA 1
ATOM 1000 C C . GLY A 1 133 ? 1.293 34.302 -19.474 1.00 86.12 133 GLY A C 1
ATOM 1001 O O . GLY A 1 133 ? 0.516 34.048 -18.556 1.00 86.12 133 GLY A O 1
ATOM 1002 N N . HIS A 1 134 ? 1.667 33.358 -20.349 1.00 92.38 134 HIS A N 1
ATOM 1003 C CA . HIS A 1 134 ? 1.170 31.979 -20.268 1.00 92.38 134 HIS A CA 1
ATOM 1004 C C . HIS A 1 134 ? 1.573 31.280 -18.951 1.00 92.38 134 HIS A C 1
ATOM 1006 O O . HIS A 1 134 ? 2.749 31.335 -18.569 1.00 92.38 134 HIS A O 1
ATOM 1012 N N . PRO A 1 135 ? 0.651 30.566 -18.271 1.00 90.75 135 PRO A N 1
ATOM 1013 C CA . PRO A 1 135 ? 0.856 30.098 -16.897 1.00 90.75 135 PRO A CA 1
ATOM 1014 C C . PRO A 1 135 ? 1.844 28.937 -16.720 1.00 90.75 135 PRO A C 1
ATOM 1016 O O . PRO A 1 135 ? 2.157 28.595 -15.582 1.00 90.75 135 PRO A O 1
ATOM 1019 N N . ALA A 1 136 ? 2.310 28.312 -17.805 1.00 90.06 136 ALA A N 1
ATOM 1020 C CA . ALA A 1 136 ? 3.202 27.154 -17.745 1.00 90.06 136 ALA A CA 1
ATOM 1021 C C . ALA A 1 136 ? 4.585 27.478 -17.147 1.00 90.06 136 ALA A C 1
ATOM 1023 O O . ALA A 1 136 ? 5.273 28.402 -17.603 1.00 90.06 136 ALA A O 1
ATOM 1024 N N . ASP A 1 137 ? 5.024 26.657 -16.190 1.00 85.69 137 ASP A N 1
ATOM 1025 C CA . ASP A 1 137 ? 6.400 26.632 -15.678 1.00 85.69 137 ASP A CA 1
ATOM 1026 C C . ASP A 1 137 ? 7.341 25.987 -16.716 1.00 85.69 137 ASP A C 1
ATOM 1028 O O . ASP A 1 137 ? 7.296 24.785 -16.973 1.00 85.69 137 ASP A O 1
ATOM 1032 N N . THR A 1 138 ? 8.219 26.781 -17.332 1.00 84.00 138 THR A N 1
ATOM 1033 C CA . THR A 1 138 ? 9.163 26.300 -18.358 1.00 84.00 138 THR A CA 1
ATOM 1034 C C . THR A 1 138 ? 10.219 25.337 -17.807 1.00 84.00 138 THR A C 1
ATOM 1036 O O . THR A 1 138 ? 10.738 24.521 -18.566 1.00 84.00 138 THR A O 1
ATOM 1039 N N . ASN A 1 139 ? 10.490 25.349 -16.495 1.00 80.75 139 ASN A N 1
ATOM 1040 C CA . ASN A 1 139 ? 11.375 24.357 -15.874 1.00 80.75 139 ASN A CA 1
ATOM 1041 C C . ASN A 1 139 ? 10.718 22.973 -15.830 1.00 80.75 139 ASN A C 1
ATOM 1043 O O . ASN A 1 139 ? 11.401 21.959 -15.950 1.00 80.75 139 ASN A O 1
ATOM 1047 N N . LEU A 1 140 ? 9.388 22.926 -15.710 1.00 78.31 140 LEU A N 1
ATOM 1048 C CA . LEU A 1 140 ? 8.619 21.684 -15.746 1.00 78.31 140 LEU A CA 1
ATOM 1049 C C . LEU A 1 140 ? 8.659 21.056 -17.147 1.00 78.31 140 LEU A C 1
ATOM 1051 O O . LEU A 1 140 ? 8.814 19.845 -17.272 1.00 78.31 140 LEU A O 1
ATOM 1055 N N . VAL A 1 141 ? 8.625 21.877 -18.204 1.00 86.12 141 VAL A N 1
ATOM 1056 C CA . VAL A 1 141 ? 8.790 21.403 -19.592 1.00 86.12 141 VAL A CA 1
ATOM 1057 C C . VAL A 1 141 ? 10.185 20.814 -19.816 1.00 86.12 141 VAL A C 1
ATOM 1059 O O . VAL A 1 141 ? 10.306 19.729 -20.381 1.00 86.12 141 VAL A O 1
ATOM 1062 N N . LEU A 1 142 ? 11.237 21.478 -19.319 1.00 80.88 142 LEU A N 1
ATOM 1063 C CA . LEU A 1 142 ? 12.605 20.944 -19.355 1.00 80.88 142 LEU A CA 1
ATOM 1064 C C . LEU A 1 142 ? 12.741 19.638 -18.557 1.00 80.88 142 LEU A C 1
ATOM 1066 O O . LEU A 1 142 ? 13.423 18.717 -19.007 1.00 80.88 142 LEU A O 1
ATOM 1070 N N . ALA A 1 143 ? 12.071 19.524 -17.406 1.00 74.00 143 ALA A N 1
ATOM 1071 C CA . ALA A 1 143 ? 12.058 18.298 -16.612 1.00 74.00 143 ALA A CA 1
ATOM 1072 C C . ALA A 1 143 ? 11.387 17.131 -17.360 1.00 74.00 143 ALA A C 1
ATOM 1074 O O . ALA A 1 143 ? 11.939 16.033 -17.382 1.00 74.00 143 ALA A O 1
ATOM 1075 N N . VAL A 1 144 ? 10.250 17.366 -18.026 1.00 75.00 144 VAL A N 1
ATOM 1076 C CA . VAL A 1 144 ? 9.560 16.350 -18.844 1.00 75.00 144 VAL A CA 1
ATOM 1077 C C . VAL A 1 144 ? 10.398 15.947 -20.066 1.00 75.00 144 VAL A C 1
ATOM 1079 O O . VAL A 1 144 ? 10.548 14.754 -20.320 1.00 75.00 144 VAL A O 1
ATOM 1082 N N . LEU A 1 145 ? 11.036 16.897 -20.765 1.00 78.94 145 LEU A N 1
ATOM 1083 C CA . LEU A 1 145 ? 11.991 16.590 -21.846 1.00 78.94 145 LEU A CA 1
ATOM 1084 C C . LEU A 1 145 ? 13.153 15.714 -21.357 1.00 78.94 145 LEU A C 1
ATOM 1086 O O . LEU A 1 145 ? 13.508 14.732 -22.006 1.00 78.94 145 LEU A O 1
ATOM 1090 N N . SER A 1 146 ? 13.703 16.028 -20.182 1.00 70.50 146 SER A N 1
ATOM 1091 C CA . SER A 1 146 ? 14.832 15.297 -19.593 1.00 70.50 146 SER A CA 1
ATOM 1092 C C . SER A 1 146 ? 14.468 13.870 -19.162 1.00 70.50 146 SER A C 1
ATOM 1094 O O . SER A 1 146 ? 15.336 13.004 -19.164 1.00 70.50 146 SER A O 1
ATOM 1096 N N . ARG A 1 147 ? 13.193 13.588 -18.843 1.00 65.62 147 ARG A N 1
ATOM 1097 C CA . ARG A 1 147 ? 12.690 12.217 -18.603 1.00 65.62 147 ARG A CA 1
ATOM 1098 C C . ARG A 1 147 ? 12.634 11.376 -19.889 1.00 65.62 147 ARG A C 1
ATOM 1100 O O . ARG A 1 147 ? 12.704 10.154 -19.807 1.00 65.62 147 ARG A O 1
ATOM 1107 N N . GLY A 1 148 ? 12.502 12.012 -21.057 1.00 47.78 148 GLY A N 1
ATOM 1108 C CA . GLY A 1 148 ? 12.408 11.351 -22.368 1.00 47.78 148 GLY A CA 1
ATOM 1109 C C . GLY A 1 148 ? 13.725 11.249 -23.151 1.00 47.78 148 GLY A C 1
ATOM 1110 O O . GLY A 1 148 ? 13.751 10.617 -24.208 1.00 47.78 148 GLY A O 1
ATOM 1111 N N . ALA A 1 149 ? 14.805 11.863 -22.663 1.00 40.09 149 ALA A N 1
ATOM 1112 C CA . ALA A 1 149 ? 16.101 11.894 -23.330 1.00 40.09 149 ALA A CA 1
ATOM 1113 C C . ALA A 1 149 ? 17.004 10.731 -22.880 1.00 40.09 149 ALA A C 1
ATOM 1115 O O . ALA A 1 149 ? 17.651 10.788 -21.835 1.00 40.09 149 ALA A O 1
ATOM 1116 N N . THR A 1 150 ? 17.118 9.687 -23.705 1.00 32.12 150 THR A N 1
ATOM 1117 C CA . THR A 1 150 ? 18.274 8.777 -23.632 1.00 32.12 150 THR A CA 1
ATOM 1118 C C . THR A 1 150 ? 19.553 9.542 -23.984 1.00 32.12 150 THR A C 1
ATOM 1120 O O . THR A 1 150 ? 19.540 10.279 -24.975 1.00 32.12 150 THR A O 1
ATOM 1123 N N . PRO A 1 151 ? 20.669 9.362 -23.252 1.00 31.64 151 PRO A N 1
ATOM 1124 C CA . PRO A 1 151 ? 21.932 9.993 -23.616 1.00 31.64 151 PRO A CA 1
ATOM 1125 C C . PRO A 1 151 ? 22.411 9.470 -24.983 1.00 31.64 151 PRO A C 1
ATOM 1127 O O . PRO A 1 151 ? 22.373 8.256 -25.209 1.00 31.64 151 PRO A O 1
ATOM 1130 N N . PRO A 1 152 ? 22.874 10.337 -25.901 1.00 33.03 152 PRO A N 1
ATOM 1131 C CA . PRO A 1 152 ? 23.466 9.881 -27.149 1.00 33.03 152 PRO A CA 1
ATOM 1132 C C . PRO A 1 152 ? 24.782 9.145 -26.868 1.00 33.03 152 PRO A C 1
ATOM 1134 O O . PRO A 1 152 ? 25.616 9.601 -26.084 1.00 33.03 152 PRO A O 1
ATOM 1137 N N . ALA A 1 153 ? 24.969 8.001 -27.527 1.00 30.00 153 ALA A N 1
ATOM 1138 C CA . ALA A 1 153 ? 26.220 7.255 -27.478 1.00 30.00 153 ALA A CA 1
ATOM 1139 C C . ALA A 1 153 ? 27.383 8.103 -28.025 1.00 30.00 153 ALA A C 1
ATOM 1141 O O . ALA A 1 153 ? 27.215 8.882 -28.964 1.00 30.00 153 ALA A O 1
ATOM 1142 N N . ALA A 1 154 ? 28.569 7.940 -27.437 1.00 29.67 154 ALA A N 1
ATOM 1143 C CA . ALA A 1 154 ? 29.736 8.748 -27.765 1.00 29.67 154 ALA A CA 1
ATOM 1144 C C . ALA A 1 154 ? 30.189 8.557 -29.225 1.00 29.67 154 ALA A C 1
ATOM 1146 O O . ALA A 1 154 ? 30.676 7.491 -29.603 1.00 29.67 154 ALA A O 1
ATOM 1147 N N . ALA A 1 155 ? 30.108 9.625 -30.020 1.00 27.11 155 ALA A N 1
ATOM 1148 C CA . ALA A 1 155 ? 30.822 9.735 -31.286 1.00 27.11 155 ALA A CA 1
ATOM 1149 C C . ALA A 1 155 ? 32.224 10.301 -31.013 1.00 27.11 155 ALA A C 1
ATOM 1151 O O . ALA A 1 155 ? 32.388 11.494 -30.759 1.00 27.11 155 ALA A O 1
ATOM 1152 N N . ALA A 1 156 ? 33.239 9.437 -31.031 1.00 26.89 156 ALA A N 1
ATOM 1153 C CA . ALA A 1 156 ? 34.630 9.858 -30.918 1.00 26.89 156 ALA A CA 1
ATOM 1154 C C . ALA A 1 156 ? 35.150 10.341 -32.282 1.00 26.89 156 ALA A C 1
ATOM 1156 O O . ALA A 1 156 ? 35.339 9.536 -33.195 1.00 26.89 156 ALA A O 1
ATOM 1157 N N . THR A 1 157 ? 35.423 11.640 -32.410 1.00 24.27 157 THR A N 1
ATOM 1158 C CA . THR A 1 157 ? 36.123 12.205 -33.573 1.00 24.27 157 THR A CA 1
ATOM 1159 C C . THR A 1 157 ? 37.605 12.397 -33.256 1.00 24.27 157 THR A C 1
ATOM 1161 O O . THR A 1 157 ? 37.981 12.825 -32.168 1.00 24.27 157 THR A O 1
ATOM 1164 N N . GLN A 1 158 ? 38.456 12.048 -34.216 1.00 27.23 158 GLN A N 1
ATOM 1165 C CA . GLN A 1 158 ? 39.913 12.063 -34.096 1.00 27.23 158 GLN A CA 1
ATOM 1166 C C . GLN A 1 158 ? 40.476 13.492 -34.077 1.00 27.23 158 GLN A C 1
ATOM 1168 O O . GLN A 1 158 ? 40.059 14.301 -34.902 1.00 27.23 158 GLN A O 1
ATOM 1173 N N . GLN A 1 159 ? 41.520 13.741 -33.273 1.00 23.52 159 GLN A N 1
ATOM 1174 C CA . GLN A 1 159 ? 42.751 14.406 -33.740 1.00 23.52 159 GLN A CA 1
ATOM 1175 C C . GLN A 1 159 ? 43.897 14.312 -32.711 1.00 23.52 159 GLN A C 1
ATOM 1177 O O . GLN A 1 159 ? 43.756 14.691 -31.553 1.00 23.52 159 GLN A O 1
ATOM 1182 N N . ALA A 1 160 ? 45.046 13.815 -33.175 1.00 25.38 160 ALA A N 1
ATOM 1183 C CA . ALA A 1 160 ? 46.387 14.049 -32.614 1.00 25.38 160 ALA A CA 1
ATOM 1184 C C . ALA A 1 160 ? 47.075 15.140 -33.494 1.00 25.38 160 ALA A C 1
ATOM 1186 O O . ALA A 1 160 ? 46.451 15.509 -34.496 1.00 25.38 160 ALA A O 1
ATOM 1187 N N . PRO A 1 161 ? 48.294 15.681 -33.224 1.00 38.09 161 PRO A N 1
ATOM 1188 C CA . PRO A 1 161 ? 49.500 15.069 -32.617 1.00 38.09 161 PRO A CA 1
ATOM 1189 C C . PRO A 1 161 ? 50.047 15.910 -31.418 1.00 38.09 161 PRO A C 1
ATOM 1191 O O . PRO A 1 161 ? 49.341 16.802 -30.968 1.00 38.09 161 PRO A O 1
ATOM 1194 N N . ALA A 1 162 ? 51.222 15.748 -30.781 1.00 25.33 162 ALA A N 1
ATOM 1195 C CA . ALA A 1 162 ? 52.474 14.970 -30.942 1.00 25.33 162 ALA A CA 1
ATOM 1196 C C . ALA A 1 162 ? 53.186 14.887 -29.537 1.00 25.33 162 ALA A C 1
ATOM 1198 O O . ALA A 1 162 ? 52.621 15.406 -28.581 1.00 25.33 162 ALA A O 1
ATOM 1199 N N . SER A 1 163 ? 54.397 14.356 -29.262 1.00 27.30 163 SER A N 1
ATOM 1200 C CA . SER A 1 163 ? 55.408 13.557 -29.993 1.00 27.30 163 SER A CA 1
ATOM 1201 C C . SER A 1 163 ? 56.448 12.958 -29.007 1.00 27.30 163 SER A C 1
ATOM 1203 O O . SER A 1 163 ? 56.838 13.667 -28.086 1.00 27.30 163 SER A O 1
ATOM 1205 N N . ALA A 1 164 ? 56.998 11.762 -29.295 1.00 24.56 164 ALA A N 1
ATOM 1206 C CA . ALA A 1 164 ? 58.240 11.160 -28.733 1.00 24.56 164 ALA A CA 1
ATOM 1207 C C . ALA A 1 164 ? 58.293 10.865 -27.197 1.00 24.56 164 ALA A C 1
ATOM 1209 O O . ALA A 1 164 ? 57.613 11.506 -26.411 1.00 24.56 164 ALA A O 1
ATOM 1210 N N . VAL A 1 165 ? 59.045 9.887 -26.656 1.00 26.41 165 VAL A N 1
ATOM 1211 C CA . VAL A 1 165 ? 60.258 9.143 -27.092 1.00 26.41 165 VAL A CA 1
ATOM 1212 C C . VAL A 1 165 ? 60.135 7.627 -26.757 1.00 26.41 165 VAL A C 1
ATOM 1214 O O . VAL A 1 165 ? 59.309 7.239 -25.937 1.00 26.41 165 VAL A O 1
ATOM 1217 N N . ALA A 1 166 ? 60.942 6.769 -27.402 1.00 24.69 166 ALA A N 1
ATOM 1218 C CA . ALA A 1 166 ? 60.950 5.293 -27.291 1.00 24.69 166 ALA A CA 1
ATOM 1219 C C . ALA A 1 166 ? 62.129 4.740 -26.410 1.00 24.69 166 ALA A C 1
ATOM 1221 O O . ALA A 1 166 ? 62.642 5.490 -25.584 1.00 24.69 166 ALA A O 1
ATOM 1222 N N . PRO A 1 167 ? 62.599 3.473 -26.536 1.00 40.09 167 PRO A N 1
ATOM 1223 C CA . PRO A 1 167 ? 62.028 2.270 -25.902 1.00 40.09 167 PRO A CA 1
ATOM 1224 C C . PRO A 1 167 ? 63.042 1.433 -25.069 1.00 40.09 167 PRO A C 1
ATOM 1226 O O . PRO A 1 167 ? 64.251 1.617 -25.181 1.00 40.09 167 PRO A O 1
ATOM 1229 N N . ALA A 1 168 ? 62.572 0.415 -24.328 1.00 27.00 168 ALA A N 1
ATOM 1230 C CA . ALA A 1 168 ? 63.405 -0.694 -23.822 1.00 27.00 168 ALA A CA 1
ATOM 1231 C C . ALA A 1 168 ? 62.598 -2.007 -23.668 1.00 27.00 168 ALA A C 1
ATOM 1233 O O . ALA A 1 168 ? 61.382 -1.970 -23.493 1.00 27.00 168 ALA A O 1
ATOM 1234 N N . GLN A 1 169 ? 63.269 -3.161 -23.781 1.00 24.77 169 GLN A N 1
ATOM 1235 C CA . GLN A 1 169 ? 62.665 -4.498 -23.946 1.00 24.77 169 GLN A CA 1
ATOM 1236 C C . GLN A 1 169 ? 62.645 -5.344 -22.651 1.00 24.77 169 GLN A C 1
ATOM 1238 O O . GLN A 1 169 ? 63.397 -5.085 -21.715 1.00 24.77 169 GLN A O 1
ATOM 1243 N N . SER A 1 170 ? 61.791 -6.376 -22.622 1.00 29.47 170 SER A N 1
ATOM 1244 C CA . SER A 1 170 ? 61.656 -7.372 -21.537 1.00 29.47 170 SER A CA 1
ATOM 1245 C C . SER A 1 170 ? 62.825 -8.376 -21.464 1.00 29.47 170 SER A C 1
ATOM 1247 O O . SER A 1 170 ? 63.653 -8.439 -22.373 1.00 29.47 170 SER A O 1
ATOM 1249 N N . PRO A 1 171 ? 62.855 -9.237 -20.428 1.00 35.38 171 PRO A N 1
ATOM 1250 C CA . PRO A 1 171 ? 62.436 -10.627 -20.681 1.00 35.38 171 PRO A CA 1
ATOM 1251 C C . PRO A 1 171 ? 61.429 -11.190 -19.652 1.00 35.38 171 PRO A C 1
ATOM 1253 O O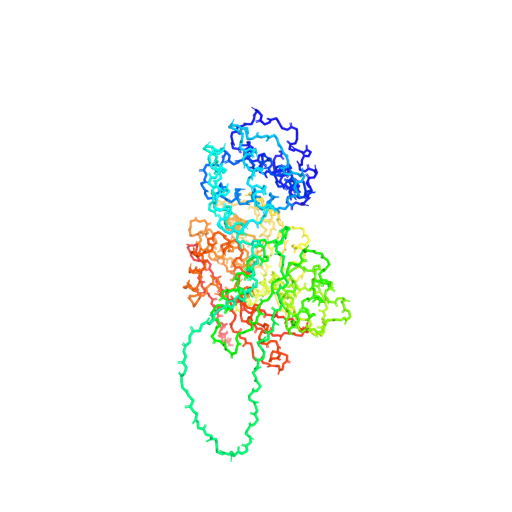 . PRO A 1 171 ? 61.061 -10.525 -18.688 1.00 35.38 171 PRO A O 1
ATOM 1256 N N . ALA A 1 172 ? 60.918 -12.397 -19.922 1.00 28.81 172 ALA A N 1
ATOM 1257 C CA . ALA A 1 172 ? 59.662 -12.928 -19.376 1.00 28.81 172 ALA A CA 1
ATOM 1258 C C . ALA A 1 172 ? 59.794 -13.942 -18.216 1.00 28.81 172 ALA A C 1
ATOM 1260 O O . ALA A 1 172 ? 60.821 -14.595 -18.048 1.00 28.81 172 ALA A O 1
ATOM 1261 N N . ALA A 1 173 ? 58.682 -14.135 -17.494 1.00 28.56 173 ALA A N 1
ATOM 1262 C CA . ALA A 1 173 ? 58.392 -15.248 -16.579 1.00 28.56 173 ALA A CA 1
ATOM 1263 C C . ALA A 1 173 ? 56.871 -15.590 -16.658 1.00 28.56 173 ALA A C 1
ATOM 1265 O O . ALA A 1 173 ? 56.107 -14.753 -17.146 1.00 28.56 173 ALA A O 1
ATOM 1266 N N . PRO A 1 174 ? 56.423 -16.810 -16.285 1.00 34.78 174 PRO A N 1
ATOM 1267 C CA . PRO A 1 174 ? 55.158 -17.408 -16.758 1.00 34.78 174 PRO A CA 1
ATOM 1268 C C . PRO A 1 174 ? 53.875 -16.871 -16.078 1.00 34.78 174 PRO A C 1
ATOM 1270 O O . PRO A 1 174 ? 53.960 -16.185 -15.058 1.00 34.78 174 PRO A O 1
ATOM 1273 N N . PRO A 1 175 ? 52.672 -17.157 -16.628 1.00 40.31 175 PRO A N 1
ATOM 1274 C CA . PRO A 1 175 ? 51.460 -16.422 -16.277 1.00 40.31 175 PRO A CA 1
ATOM 1275 C C . PRO A 1 175 ? 50.781 -16.922 -14.989 1.00 40.31 175 PRO A C 1
ATOM 1277 O O . PRO A 1 175 ? 50.510 -18.118 -14.866 1.00 40.31 175 PRO A O 1
ATOM 1280 N N . PRO A 1 176 ? 50.361 -16.020 -14.086 1.00 36.97 176 PRO A N 1
ATOM 1281 C CA . PRO A 1 176 ? 49.143 -16.215 -13.318 1.00 36.97 176 PRO A CA 1
ATOM 1282 C C . PRO A 1 176 ? 47.924 -15.886 -14.197 1.00 36.97 176 PRO A C 1
ATOM 1284 O O . PRO A 1 176 ? 47.953 -14.957 -15.006 1.00 36.97 176 PRO A O 1
ATOM 1287 N N . SER A 1 177 ? 46.854 -16.662 -14.035 1.00 37.19 177 SER A N 1
ATOM 1288 C CA . SER A 1 177 ? 45.592 -16.536 -14.770 1.00 37.19 177 SER A CA 1
ATOM 1289 C C . SER A 1 177 ? 45.070 -15.098 -14.816 1.00 37.19 177 SER A C 1
ATOM 1291 O O . SER A 1 177 ? 45.074 -14.401 -13.800 1.00 37.19 177 SER A O 1
ATOM 1293 N N . SER A 1 178 ? 44.554 -14.674 -15.974 1.00 31.19 178 SER A N 1
ATOM 1294 C CA . SER A 1 178 ? 43.867 -13.388 -16.109 1.00 31.19 178 SER A CA 1
ATOM 1295 C C . SER A 1 178 ? 42.776 -13.256 -15.038 1.00 31.19 178 SER A C 1
ATOM 1297 O O . SER A 1 178 ? 41.955 -14.172 -14.913 1.00 31.19 178 SER A O 1
ATOM 1299 N N . PRO A 1 179 ? 42.706 -12.140 -14.287 1.00 38.06 179 PRO A N 1
ATOM 1300 C CA . PRO A 1 179 ? 41.546 -11.887 -13.453 1.00 38.06 179 PRO A CA 1
ATOM 1301 C C . PRO A 1 179 ? 40.340 -11.777 -14.382 1.00 38.06 179 PRO A C 1
ATOM 1303 O O . PRO A 1 179 ? 40.305 -10.929 -15.276 1.00 38.06 179 PRO A O 1
ATOM 1306 N N . THR A 1 180 ? 39.356 -12.653 -14.188 1.00 32.84 180 THR A N 1
ATOM 1307 C CA . THR A 1 180 ? 38.063 -12.498 -14.852 1.00 32.84 180 THR A CA 1
ATOM 1308 C C . THR A 1 180 ? 37.477 -11.188 -14.347 1.00 32.84 180 THR A C 1
ATOM 1310 O O . THR A 1 180 ? 37.101 -11.091 -13.179 1.00 32.84 180 THR A O 1
ATOM 1313 N N . VAL A 1 181 ? 37.448 -10.165 -15.204 1.00 37.47 181 VAL A N 1
ATOM 1314 C CA . VAL A 1 181 ? 36.735 -8.920 -14.913 1.00 37.47 181 VAL A CA 1
ATOM 1315 C C . VAL A 1 181 ? 35.267 -9.302 -14.805 1.00 37.47 181 VAL A C 1
ATOM 1317 O O . VAL A 1 181 ? 34.614 -9.557 -15.815 1.00 37.47 181 VAL A O 1
ATOM 1320 N N . GLY A 1 182 ? 34.786 -9.433 -13.568 1.00 41.78 182 GLY A N 1
ATOM 1321 C CA . GLY A 1 182 ? 33.414 -9.824 -13.288 1.00 41.78 182 GLY A CA 1
ATOM 1322 C C . GLY A 1 182 ? 32.471 -8.822 -13.932 1.00 41.78 182 GLY A C 1
ATOM 1323 O O . GLY A 1 182 ? 32.418 -7.665 -13.512 1.00 41.78 182 GLY A O 1
ATOM 1324 N N . VAL A 1 183 ? 31.755 -9.261 -14.967 1.00 50.31 183 VAL A N 1
ATOM 1325 C CA . VAL A 1 183 ? 30.710 -8.456 -15.597 1.00 50.31 183 VAL A CA 1
ATOM 1326 C C . VAL A 1 183 ? 29.682 -8.143 -14.513 1.00 50.31 183 VAL A C 1
ATOM 1328 O O . VAL A 1 183 ? 29.221 -9.045 -13.816 1.00 50.31 183 VAL A O 1
ATOM 1331 N N . ALA A 1 184 ? 29.365 -6.863 -14.324 1.00 60.31 184 ALA A N 1
ATOM 1332 C CA . ALA A 1 184 ? 28.375 -6.458 -13.337 1.00 60.31 184 ALA A CA 1
ATOM 1333 C C . ALA A 1 184 ? 27.018 -7.084 -13.690 1.00 60.31 184 ALA A C 1
ATOM 1335 O O . ALA A 1 184 ? 26.487 -6.833 -14.775 1.00 60.31 184 ALA A O 1
ATOM 1336 N N . SER A 1 185 ? 26.466 -7.888 -12.780 1.00 85.00 185 SER A N 1
ATOM 1337 C CA . SER A 1 185 ? 25.192 -8.575 -12.988 1.00 85.00 185 SER A CA 1
ATOM 1338 C C . SER A 1 185 ? 24.062 -7.579 -13.254 1.00 85.00 185 SER A C 1
ATOM 1340 O O . SER A 1 185 ? 23.999 -6.509 -12.645 1.00 85.00 185 SER A O 1
ATOM 1342 N N . ALA A 1 186 ? 23.160 -7.897 -14.182 1.00 93.81 186 ALA A N 1
ATOM 1343 C CA . ALA A 1 186 ? 22.039 -7.019 -14.506 1.00 93.81 186 ALA A CA 1
ATOM 1344 C C . ALA A 1 186 ? 20.772 -7.439 -13.749 1.00 93.81 186 ALA A C 1
ATOM 1346 O O . ALA A 1 186 ? 20.393 -8.612 -13.741 1.00 93.81 186 ALA A O 1
ATOM 1347 N N . ILE A 1 187 ? 20.093 -6.461 -13.148 1.00 97.25 187 ILE A N 1
ATOM 1348 C CA . ILE A 1 187 ? 18.786 -6.633 -12.512 1.00 97.25 187 ILE A CA 1
ATOM 1349 C C . ILE A 1 187 ? 17.751 -5.901 -13.361 1.00 97.25 187 ILE A C 1
ATOM 1351 O O . ILE A 1 187 ? 17.808 -4.678 -13.511 1.00 97.25 187 ILE A O 1
ATOM 1355 N N . ALA A 1 188 ? 16.786 -6.646 -13.893 1.00 98.19 188 ALA A N 1
ATOM 1356 C CA . ALA A 1 188 ? 15.616 -6.054 -14.524 1.00 98.19 188 ALA A CA 1
ATOM 1357 C C . ALA A 1 188 ? 14.580 -5.663 -13.471 1.00 98.19 188 ALA A C 1
ATOM 1359 O O . ALA A 1 188 ? 14.359 -6.390 -12.505 1.00 98.19 188 ALA A O 1
ATOM 1360 N N . VAL A 1 189 ? 13.924 -4.527 -13.672 1.00 98.69 189 VAL A N 1
ATOM 1361 C CA . VAL A 1 189 ? 12.888 -3.997 -12.789 1.00 98.69 189 VAL A CA 1
ATOM 1362 C C . VAL A 1 189 ? 11.648 -3.711 -13.630 1.00 98.69 189 VAL A C 1
ATOM 1364 O O . VAL A 1 189 ? 11.606 -2.730 -14.370 1.00 98.69 189 VAL A O 1
ATOM 1367 N N . LEU A 1 190 ? 10.657 -4.595 -13.534 1.00 98.44 190 LEU A N 1
ATOM 1368 C CA . LEU A 1 190 ? 9.377 -4.521 -14.233 1.00 98.44 190 LEU A CA 1
ATOM 1369 C C . LEU A 1 190 ? 8.357 -3.853 -13.308 1.00 98.44 190 LEU A C 1
ATOM 1371 O O . LEU A 1 190 ? 7.882 -4.461 -12.348 1.00 98.44 190 LEU A O 1
ATOM 1375 N N . LEU A 1 191 ? 8.027 -2.593 -13.573 1.00 97.06 191 LEU A N 1
ATOM 1376 C CA . LEU A 1 191 ? 7.098 -1.806 -12.758 1.00 97.06 191 LEU A CA 1
ATOM 1377 C C . LEU A 1 191 ? 6.155 -1.013 -13.661 1.00 97.06 191 LEU A C 1
ATOM 1379 O O . LEU A 1 191 ? 6.571 -0.634 -14.754 1.00 97.06 191 LEU A O 1
ATOM 1383 N N . PRO A 1 192 ? 4.926 -0.704 -13.216 1.00 88.88 192 PRO A N 1
ATOM 1384 C CA . PRO A 1 192 ? 4.055 0.176 -13.974 1.00 88.88 192 PRO A CA 1
ATOM 1385 C C . PRO A 1 192 ? 4.670 1.575 -14.003 1.00 88.88 192 PRO A C 1
ATOM 1387 O O . PRO A 1 192 ? 4.761 2.234 -12.967 1.00 88.88 192 PRO A O 1
ATOM 1390 N N . ALA A 1 193 ? 5.115 2.011 -15.178 1.00 80.81 193 ALA A N 1
ATOM 1391 C CA . ALA A 1 193 ? 5.613 3.365 -15.415 1.00 80.81 193 ALA A CA 1
ATOM 1392 C C . ALA A 1 193 ? 4.541 4.258 -16.060 1.00 80.81 193 ALA A C 1
ATOM 1394 O O . ALA A 1 193 ? 4.637 5.481 -15.986 1.00 80.81 193 ALA A O 1
ATOM 1395 N N . THR A 1 194 ? 3.502 3.657 -16.647 1.00 76.06 194 THR A N 1
ATOM 1396 C CA . THR A 1 194 ? 2.346 4.352 -17.226 1.00 76.06 194 THR A CA 1
ATOM 1397 C C . THR A 1 194 ? 1.015 3.832 -16.655 1.00 76.06 194 THR A C 1
ATOM 1399 O O . THR A 1 194 ? 0.974 2.980 -15.763 1.00 76.06 194 THR A O 1
ATOM 1402 N N . GLY A 1 195 ? -0.101 4.410 -17.112 1.00 77.00 195 GLY A N 1
ATOM 1403 C CA . GLY A 1 195 ? -1.451 4.002 -16.718 1.00 77.00 195 GLY A CA 1
ATOM 1404 C C . GLY A 1 195 ? -1.811 4.280 -15.252 1.00 77.00 195 GLY A C 1
ATOM 1405 O O . GLY A 1 195 ? -1.127 5.000 -14.524 1.00 77.00 195 GLY A O 1
ATOM 1406 N N . ALA A 1 196 ? -2.923 3.691 -14.801 1.00 73.94 196 ALA A N 1
ATOM 1407 C CA . ALA A 1 196 ? -3.503 3.957 -13.480 1.00 73.94 196 ALA A CA 1
ATOM 1408 C C . ALA A 1 196 ? -2.616 3.523 -12.292 1.00 73.94 196 ALA A C 1
ATOM 1410 O O . ALA A 1 196 ? -2.823 3.984 -11.173 1.00 73.94 196 ALA A O 1
ATOM 1411 N N . SER A 1 197 ? -1.631 2.643 -12.516 1.00 76.56 197 SER A N 1
ATOM 1412 C CA . SER A 1 197 ? -0.712 2.154 -11.475 1.00 76.56 197 SER A CA 1
ATOM 1413 C C . SER A 1 197 ? 0.657 2.844 -11.452 1.00 76.56 197 SER A C 1
ATOM 1415 O O . SER A 1 197 ? 1.468 2.516 -10.584 1.00 76.56 197 SER A O 1
ATOM 1417 N N . ALA A 1 198 ? 0.916 3.824 -12.329 1.00 82.50 198 ALA A N 1
ATOM 1418 C CA . ALA A 1 198 ? 2.208 4.515 -12.422 1.00 82.50 198 ALA A CA 1
ATOM 1419 C C . ALA A 1 198 ? 2.696 5.085 -11.075 1.00 82.50 198 ALA A C 1
ATOM 1421 O O . ALA A 1 198 ? 3.855 4.921 -10.703 1.00 82.50 198 ALA A O 1
ATOM 1422 N N . ALA A 1 199 ? 1.799 5.684 -10.283 1.00 78.88 199 ALA A N 1
ATOM 1423 C CA . ALA A 1 199 ? 2.135 6.250 -8.972 1.00 78.88 199 ALA A CA 1
ATOM 1424 C C . ALA A 1 199 ? 2.581 5.199 -7.931 1.00 78.88 199 ALA A C 1
ATOM 1426 O O . ALA A 1 199 ? 3.296 5.532 -6.981 1.00 78.88 199 ALA A O 1
ATOM 1427 N N . TYR A 1 200 ? 2.168 3.937 -8.095 1.00 82.31 200 TYR A N 1
ATOM 1428 C CA . TYR A 1 200 ? 2.601 2.822 -7.252 1.00 82.31 200 TYR A CA 1
ATOM 1429 C C . TYR A 1 200 ? 3.955 2.275 -7.715 1.00 82.31 200 TYR A C 1
ATOM 1431 O O . TYR A 1 200 ? 4.841 2.064 -6.887 1.00 82.31 200 TYR A O 1
ATOM 1439 N N . GLY A 1 201 ? 4.143 2.110 -9.030 1.00 89.06 201 GLY A N 1
ATOM 1440 C CA . GLY A 1 201 ? 5.424 1.705 -9.612 1.00 89.06 201 GLY A CA 1
ATOM 1441 C C . GLY A 1 201 ? 6.534 2.712 -9.323 1.00 89.06 201 GLY A C 1
ATOM 1442 O O . GLY A 1 201 ? 7.612 2.321 -8.887 1.00 89.06 201 GLY A O 1
ATOM 1443 N N . GLU A 1 202 ? 6.248 4.009 -9.441 1.00 86.69 202 GLU A N 1
ATOM 1444 C CA . GLU A 1 202 ? 7.181 5.085 -9.097 1.00 86.69 202 GLU A CA 1
ATOM 1445 C C . GLU A 1 202 ? 7.619 5.025 -7.625 1.00 86.69 202 GLU A C 1
ATOM 1447 O O . GLU A 1 202 ? 8.811 5.110 -7.333 1.00 86.69 202 GLU A O 1
ATOM 1452 N N . ALA A 1 203 ? 6.698 4.793 -6.685 1.00 86.00 203 ALA A N 1
ATOM 1453 C CA . ALA A 1 203 ? 7.042 4.682 -5.266 1.00 86.00 203 ALA A CA 1
ATOM 1454 C C . ALA A 1 203 ? 7.995 3.507 -4.977 1.00 86.00 203 ALA A C 1
ATOM 1456 O O . ALA A 1 203 ? 8.960 3.659 -4.224 1.00 86.00 203 ALA A O 1
ATOM 1457 N N . VAL A 1 204 ? 7.771 2.355 -5.620 1.00 94.75 204 VAL A N 1
ATOM 1458 C CA . VAL A 1 204 ? 8.691 1.208 -5.549 1.00 94.75 204 VAL A CA 1
ATOM 1459 C C . VAL A 1 204 ? 10.031 1.543 -6.214 1.00 94.75 204 VAL A C 1
ATOM 1461 O O . VAL A 1 204 ? 11.085 1.271 -5.637 1.00 94.75 204 VAL A O 1
ATOM 1464 N N . ARG A 1 205 ? 10.016 2.168 -7.399 1.00 93.31 205 ARG A N 1
ATOM 1465 C CA . ARG A 1 205 ? 11.220 2.569 -8.147 1.00 93.31 205 ARG A CA 1
ATOM 1466 C C . ARG A 1 205 ? 12.126 3.472 -7.310 1.00 93.31 205 ARG A C 1
ATOM 1468 O O . ARG A 1 205 ? 13.342 3.289 -7.312 1.00 93.31 205 ARG A O 1
ATOM 1475 N N . GLN A 1 206 ? 11.538 4.400 -6.562 1.00 88.44 206 GLN A N 1
ATOM 1476 C CA . GLN A 1 206 ? 12.266 5.304 -5.676 1.00 88.44 206 GLN A CA 1
ATOM 1477 C C . GLN A 1 206 ? 12.831 4.607 -4.435 1.00 88.44 206 GLN A C 1
ATOM 1479 O O . GLN A 1 206 ? 13.979 4.852 -4.059 1.00 88.44 206 GLN A O 1
ATOM 1484 N N . GLY A 1 207 ? 12.088 3.660 -3.855 1.00 90.69 207 GLY A N 1
ATOM 1485 C CA . GLY A 1 207 ? 12.618 2.768 -2.825 1.00 90.69 207 GLY A CA 1
ATOM 1486 C C . GLY A 1 207 ? 13.850 1.988 -3.303 1.00 90.69 207 GLY A C 1
ATOM 1487 O O . GLY A 1 207 ? 14.885 1.989 -2.632 1.00 90.69 207 GLY A O 1
ATOM 1488 N N . ILE A 1 208 ? 13.765 1.386 -4.498 1.00 95.62 208 ILE A N 1
ATOM 1489 C CA . ILE A 1 208 ? 14.878 0.676 -5.153 1.00 95.62 208 ILE A CA 1
ATOM 1490 C C . ILE A 1 208 ? 16.071 1.619 -5.343 1.00 95.62 208 ILE A C 1
ATOM 1492 O O . ILE A 1 208 ? 17.184 1.281 -4.944 1.00 95.62 208 ILE A O 1
ATOM 1496 N N . ALA A 1 209 ? 15.851 2.814 -5.901 1.00 90.69 209 ALA A N 1
ATOM 1497 C CA . ALA A 1 209 ? 16.904 3.800 -6.134 1.00 90.69 209 ALA A CA 1
ATOM 1498 C C . ALA A 1 209 ? 17.590 4.247 -4.829 1.00 90.69 209 ALA A C 1
ATOM 1500 O O . ALA A 1 209 ? 18.817 4.344 -4.785 1.00 90.69 209 ALA A O 1
ATOM 1501 N N . SER A 1 210 ? 16.827 4.450 -3.749 1.00 88.81 210 SER A N 1
ATOM 1502 C CA . SER A 1 210 ? 17.363 4.806 -2.429 1.00 88.81 210 SER A CA 1
ATOM 1503 C C . SER A 1 210 ? 18.263 3.704 -1.857 1.00 88.81 210 SER A C 1
ATOM 1505 O O . SER A 1 210 ? 19.380 3.984 -1.416 1.00 88.81 210 SER A O 1
ATOM 1507 N N . ALA A 1 211 ? 17.827 2.441 -1.914 1.00 92.31 211 ALA A N 1
ATOM 1508 C CA . ALA A 1 211 ? 18.633 1.316 -1.439 1.00 92.31 211 ALA A CA 1
ATOM 1509 C C . ALA A 1 211 ? 19.851 1.030 -2.337 1.00 92.31 211 ALA A C 1
ATOM 1511 O O . ALA A 1 211 ? 20.916 0.701 -1.821 1.00 92.31 211 ALA A O 1
ATOM 1512 N N . TYR A 1 212 ? 19.728 1.208 -3.655 1.00 93.94 212 TYR A N 1
ATOM 1513 C CA . TYR A 1 212 ? 20.832 1.080 -4.610 1.00 93.94 212 TYR A CA 1
ATOM 1514 C C . TYR A 1 212 ? 21.902 2.166 -4.425 1.00 93.94 212 TYR A C 1
ATOM 1516 O O . TYR A 1 212 ? 23.100 1.884 -4.511 1.00 93.94 212 TYR A O 1
ATOM 1524 N N . ALA A 1 213 ? 21.493 3.405 -4.134 1.00 90.12 213 ALA A N 1
ATOM 1525 C CA . ALA A 1 213 ? 22.413 4.494 -3.814 1.00 90.12 213 ALA A CA 1
ATOM 1526 C C . ALA A 1 213 ? 23.185 4.212 -2.514 1.00 90.12 213 ALA A C 1
ATOM 1528 O O . ALA A 1 213 ? 24.407 4.352 -2.498 1.00 90.12 213 ALA A O 1
ATOM 1529 N N . ALA A 1 214 ? 22.485 3.752 -1.470 1.00 89.06 214 ALA A N 1
ATOM 1530 C CA . ALA A 1 214 ? 23.054 3.434 -0.158 1.00 89.06 214 ALA A CA 1
ATOM 1531 C C . ALA A 1 214 ? 23.905 2.147 -0.117 1.00 89.06 214 ALA A C 1
ATOM 1533 O O . ALA A 1 214 ? 24.668 1.950 0.827 1.00 89.06 214 ALA A O 1
ATOM 1534 N N . ASP A 1 215 ? 23.785 1.260 -1.108 1.00 90.00 215 ASP A N 1
ATOM 1535 C CA . ASP A 1 215 ? 24.625 0.066 -1.215 1.00 90.00 215 ASP A CA 1
ATOM 1536 C C . ASP A 1 215 ? 26.094 0.451 -1.464 1.00 90.00 215 ASP A C 1
ATOM 1538 O O . ASP A 1 215 ? 26.394 1.207 -2.387 1.00 90.00 215 ASP A O 1
ATOM 1542 N N . ALA A 1 216 ? 27.018 -0.076 -0.664 1.00 90.06 216 ALA A N 1
ATOM 1543 C CA . ALA A 1 216 ? 28.457 0.143 -0.826 1.00 90.06 216 ALA A CA 1
ATOM 1544 C C . ALA A 1 216 ? 29.163 -1.000 -1.584 1.00 90.06 216 ALA A C 1
ATOM 1546 O O . ALA A 1 216 ? 30.357 -0.898 -1.865 1.00 90.06 216 ALA A O 1
ATOM 1547 N N . ALA A 1 217 ? 28.455 -2.090 -1.906 1.00 83.81 217 ALA A N 1
ATOM 1548 C CA . ALA A 1 217 ? 29.034 -3.255 -2.566 1.00 83.81 217 ALA A CA 1
ATOM 1549 C C . ALA A 1 217 ? 29.586 -2.930 -3.964 1.00 83.81 217 ALA A C 1
ATOM 1551 O O . ALA A 1 217 ? 29.022 -2.117 -4.698 1.00 83.81 217 ALA A O 1
ATOM 1552 N N . GLN A 1 218 ? 30.664 -3.620 -4.344 1.00 82.12 218 GLN A N 1
ATOM 1553 C CA . GLN A 1 218 ? 31.268 -3.541 -5.673 1.00 82.12 218 GLN A CA 1
ATOM 1554 C C . GLN A 1 218 ? 31.573 -4.950 -6.218 1.00 82.12 218 GLN A C 1
ATOM 1556 O O . GLN A 1 218 ? 32.026 -5.793 -5.442 1.00 82.12 218 GLN A O 1
ATOM 1561 N N . PRO A 1 219 ? 31.363 -5.211 -7.524 1.00 84.88 219 PRO A N 1
ATOM 1562 C CA . PRO A 1 219 ? 30.698 -4.328 -8.487 1.00 84.88 219 PRO A CA 1
ATOM 1563 C C . PRO A 1 219 ? 29.203 -4.152 -8.159 1.00 84.88 219 PRO A C 1
ATOM 1565 O O . PRO A 1 219 ? 28.535 -5.096 -7.732 1.00 84.88 219 PRO A O 1
ATOM 1568 N N . LYS A 1 220 ? 28.666 -2.941 -8.355 1.00 87.81 220 LYS A N 1
ATOM 1569 C CA . LYS A 1 220 ? 27.213 -2.715 -8.289 1.00 87.81 220 LYS A CA 1
ATOM 1570 C C . LYS A 1 220 ? 26.513 -3.349 -9.498 1.00 87.81 220 LYS A C 1
ATOM 1572 O O . LYS A 1 220 ? 27.032 -3.222 -10.606 1.00 87.81 220 LYS A O 1
ATOM 1577 N N . PRO A 1 221 ? 25.337 -3.977 -9.322 1.00 91.25 221 PRO A N 1
ATOM 1578 C CA . PRO A 1 221 ? 24.566 -4.511 -10.437 1.00 91.25 221 PRO A CA 1
ATOM 1579 C C . PRO A 1 221 ? 23.981 -3.388 -11.304 1.00 91.25 221 PRO A C 1
ATOM 1581 O O . PRO A 1 221 ? 23.589 -2.340 -10.793 1.00 91.25 221 PRO A O 1
ATOM 1584 N N . VAL A 1 222 ? 23.849 -3.618 -12.609 1.00 94.50 222 VAL A N 1
ATOM 1585 C CA . VAL A 1 222 ? 23.195 -2.660 -13.513 1.00 94.50 222 VAL A CA 1
ATOM 1586 C C . VAL A 1 222 ? 21.679 -2.803 -13.391 1.00 94.50 222 VAL A C 1
ATOM 1588 O O . VAL A 1 222 ? 21.126 -3.846 -13.736 1.00 94.50 222 VAL A O 1
ATOM 1591 N N . LEU A 1 223 ? 20.993 -1.754 -12.933 1.00 95.50 223 LEU A N 1
ATOM 1592 C CA . LEU A 1 223 ? 19.528 -1.713 -12.914 1.00 95.50 223 LEU A CA 1
ATOM 1593 C C . LEU A 1 223 ? 18.983 -1.300 -14.288 1.00 95.50 223 LEU A C 1
ATOM 1595 O O . LEU A 1 223 ? 19.384 -0.266 -14.823 1.00 95.50 223 LEU A O 1
ATOM 1599 N N . ARG A 1 224 ? 18.037 -2.069 -14.835 1.00 96.94 224 ARG A N 1
ATOM 1600 C CA . ARG A 1 224 ? 17.293 -1.719 -16.058 1.00 96.94 224 ARG A CA 1
ATOM 1601 C C . ARG A 1 224 ? 15.799 -1.719 -15.780 1.00 96.94 224 ARG A C 1
ATOM 1603 O O . ARG A 1 224 ? 15.272 -2.708 -15.279 1.00 96.94 224 ARG A O 1
ATOM 1610 N N . PHE A 1 225 ? 15.129 -0.617 -16.095 1.00 94.69 225 PHE A N 1
ATOM 1611 C CA . PHE A 1 225 ? 13.709 -0.428 -15.811 1.00 94.69 225 PHE A CA 1
ATOM 1612 C C . PHE A 1 225 ? 12.877 -0.654 -17.071 1.00 94.69 225 PHE A C 1
ATOM 1614 O O . PHE A 1 225 ? 13.202 -0.122 -18.132 1.00 94.69 225 PHE A O 1
ATOM 1621 N N . TYR A 1 226 ? 11.797 -1.415 -16.931 1.00 95.69 226 TYR A N 1
ATOM 1622 C CA . TYR A 1 226 ? 10.856 -1.730 -17.999 1.00 95.69 226 TYR A CA 1
ATOM 1623 C C . TYR A 1 226 ? 9.441 -1.427 -17.511 1.00 95.69 226 TYR A C 1
ATOM 1625 O O . TYR A 1 226 ? 9.076 -1.809 -16.397 1.00 95.69 226 TYR A O 1
ATOM 1633 N N . ASP A 1 227 ? 8.649 -0.752 -18.343 1.00 90.75 227 ASP A N 1
ATOM 1634 C CA . ASP A 1 227 ? 7.243 -0.498 -18.038 1.00 90.75 227 ASP A CA 1
ATOM 1635 C C . ASP A 1 227 ? 6.436 -1.795 -18.170 1.00 90.75 227 ASP A C 1
ATOM 1637 O O . ASP A 1 227 ? 6.361 -2.373 -19.257 1.00 90.75 227 ASP A O 1
ATOM 1641 N N . SER A 1 228 ? 5.827 -2.255 -17.074 1.00 89.94 228 SER A N 1
ATOM 1642 C CA . SER A 1 228 ? 4.963 -3.439 -17.096 1.00 89.94 228 SER A CA 1
ATOM 1643 C C . SER A 1 228 ? 3.620 -3.208 -17.785 1.00 89.94 228 SER A C 1
ATOM 1645 O O . SER A 1 228 ? 2.928 -4.185 -18.045 1.00 89.94 228 SER A O 1
ATOM 1647 N N . GLU A 1 229 ? 3.247 -1.959 -18.082 1.00 86.56 229 GLU A N 1
ATOM 1648 C CA . GLU A 1 229 ? 1.993 -1.621 -18.769 1.00 86.56 229 GLU A CA 1
ATOM 1649 C C . GLU A 1 229 ? 2.172 -1.382 -20.280 1.00 86.56 229 GLU A C 1
ATOM 1651 O O . GLU A 1 229 ? 1.187 -1.208 -20.995 1.00 86.56 229 GLU A O 1
ATOM 1656 N N . ALA A 1 230 ? 3.407 -1.407 -20.799 1.00 79.56 230 ALA A N 1
ATOM 1657 C CA . ALA A 1 230 ? 3.705 -1.093 -22.202 1.00 79.56 230 ALA A CA 1
ATOM 1658 C C . ALA A 1 230 ? 3.303 -2.190 -23.218 1.00 79.56 230 ALA A C 1
ATOM 1660 O O . ALA A 1 230 ? 3.608 -2.070 -24.407 1.00 79.56 230 ALA A O 1
ATOM 1661 N N . GLY A 1 231 ? 2.646 -3.267 -22.777 1.00 79.62 231 GLY A N 1
ATOM 1662 C CA . GLY A 1 231 ? 2.204 -4.378 -23.621 1.00 79.62 231 GLY A CA 1
ATOM 1663 C C . GLY A 1 231 ? 2.021 -5.674 -22.829 1.00 79.62 231 GLY A C 1
ATOM 1664 O O . GLY A 1 231 ? 1.699 -5.649 -21.645 1.00 79.62 231 GLY A O 1
ATOM 1665 N N . ASP A 1 232 ? 2.248 -6.817 -23.482 1.00 91.38 232 ASP A N 1
ATOM 1666 C CA . ASP A 1 232 ? 2.299 -8.121 -22.810 1.00 91.38 232 ASP A CA 1
ATOM 1667 C C . ASP A 1 232 ? 3.507 -8.206 -21.861 1.00 91.38 232 ASP A C 1
ATOM 1669 O O . ASP A 1 232 ? 4.663 -8.159 -22.291 1.00 91.38 232 ASP A O 1
ATOM 1673 N N . VAL A 1 233 ? 3.246 -8.392 -20.565 1.00 95.31 233 VAL A N 1
ATOM 1674 C CA . VAL A 1 233 ? 4.295 -8.505 -19.545 1.00 95.31 233 VAL A CA 1
ATOM 1675 C C . VAL A 1 233 ? 5.200 -9.730 -19.740 1.00 95.31 233 VAL A C 1
ATOM 1677 O O . VAL A 1 233 ? 6.368 -9.670 -19.358 1.00 95.31 233 VAL A O 1
ATOM 1680 N N . ALA A 1 234 ? 4.730 -10.811 -20.376 1.00 97.00 234 ALA A N 1
ATOM 1681 C CA . ALA A 1 234 ? 5.587 -11.953 -20.702 1.00 97.00 234 ALA A CA 1
ATOM 1682 C C . ALA A 1 234 ? 6.609 -11.595 -21.797 1.00 97.00 234 ALA A C 1
ATOM 1684 O O . ALA A 1 234 ? 7.775 -11.985 -21.712 1.00 97.00 234 ALA A O 1
ATOM 1685 N N . ALA A 1 235 ? 6.217 -10.795 -22.794 1.00 96.25 235 ALA A N 1
ATOM 1686 C CA . ALA A 1 235 ? 7.142 -10.228 -23.773 1.00 96.25 235 ALA A CA 1
ATOM 1687 C C . ALA A 1 235 ? 8.127 -9.231 -23.133 1.00 96.25 235 ALA A C 1
ATOM 1689 O O . ALA A 1 235 ? 9.317 -9.276 -23.444 1.00 96.25 235 ALA A O 1
ATOM 1690 N N . VAL A 1 236 ? 7.672 -8.386 -22.196 1.00 95.88 236 VAL A N 1
ATOM 1691 C CA . VAL A 1 236 ? 8.561 -7.488 -21.429 1.00 95.88 236 VAL A CA 1
ATOM 1692 C C . VAL A 1 236 ? 9.575 -8.286 -20.597 1.00 95.88 236 VAL A C 1
ATOM 1694 O O . VAL A 1 236 ? 10.756 -7.939 -20.576 1.00 95.88 236 VAL A O 1
ATOM 1697 N N . TYR A 1 237 ? 9.148 -9.383 -19.962 1.00 98.00 237 TYR A N 1
ATOM 1698 C CA . TYR A 1 237 ? 10.028 -10.291 -19.226 1.00 98.00 237 TYR A CA 1
ATOM 1699 C C . TYR A 1 237 ? 11.080 -10.934 -20.136 1.00 98.00 237 TYR A C 1
ATOM 1701 O O . TYR A 1 237 ? 12.272 -10.820 -19.852 1.00 98.00 237 TYR A O 1
ATOM 1709 N N . ARG A 1 238 ? 10.666 -11.563 -21.248 1.00 97.31 238 ARG A N 1
ATOM 1710 C CA . ARG A 1 238 ? 11.598 -12.195 -22.200 1.00 97.31 238 ARG A CA 1
ATOM 1711 C C . ARG A 1 238 ? 12.620 -11.197 -22.733 1.00 97.31 238 ARG A C 1
ATOM 1713 O O . ARG A 1 238 ? 13.812 -11.469 -22.633 1.00 97.31 238 ARG A O 1
ATOM 1720 N N . LYS A 1 239 ? 12.176 -10.008 -23.157 1.00 96.12 239 LYS A N 1
ATOM 1721 C CA . LYS A 1 239 ? 13.066 -8.914 -23.572 1.00 96.12 239 LYS A CA 1
ATOM 1722 C C . LYS A 1 239 ? 14.103 -8.586 -22.494 1.00 96.12 239 LYS A C 1
ATOM 1724 O O . LYS A 1 239 ? 15.283 -8.460 -22.798 1.00 96.12 239 LYS A O 1
ATOM 1729 N N . ALA A 1 240 ? 13.690 -8.470 -21.233 1.00 96.44 240 ALA A N 1
ATOM 1730 C CA . ALA A 1 240 ? 14.607 -8.167 -20.140 1.00 96.44 240 ALA A CA 1
ATOM 1731 C C . ALA A 1 240 ? 15.651 -9.280 -19.902 1.00 96.44 240 ALA A C 1
ATOM 1733 O O . ALA A 1 240 ? 16.804 -8.984 -19.582 1.00 96.44 240 ALA A O 1
ATOM 1734 N N . VAL A 1 241 ? 15.268 -10.550 -20.085 1.00 97.06 241 VAL A N 1
ATOM 1735 C CA . VAL A 1 241 ? 16.174 -11.709 -20.007 1.00 97.06 241 VAL A CA 1
ATOM 1736 C C . VAL A 1 241 ? 17.138 -11.754 -21.199 1.00 97.06 241 VAL A C 1
ATOM 1738 O O . VAL A 1 241 ? 18.336 -11.935 -20.987 1.00 97.06 241 VAL A O 1
ATOM 1741 N N . GLU A 1 242 ? 16.651 -11.534 -22.423 1.00 96.31 242 GLU A N 1
ATOM 1742 C CA . GLU A 1 242 ? 17.455 -11.416 -23.654 1.00 96.31 242 GLU A CA 1
ATOM 1743 C C . GLU A 1 242 ? 18.484 -10.280 -23.557 1.00 96.31 242 GLU A C 1
ATOM 1745 O O . GLU A 1 242 ? 19.639 -10.429 -23.950 1.00 96.31 242 GLU A O 1
ATOM 1750 N N . GLU A 1 243 ? 18.091 -9.161 -22.947 1.00 95.56 243 GLU A N 1
ATOM 1751 C CA . GLU A 1 243 ? 18.950 -8.014 -22.655 1.00 95.56 243 GLU A CA 1
ATOM 1752 C C . GLU A 1 243 ? 20.001 -8.270 -21.552 1.00 95.56 243 GLU A C 1
ATOM 1754 O O . GLU A 1 243 ? 20.846 -7.404 -21.288 1.00 95.56 243 GLU A O 1
ATOM 1759 N N . GLY A 1 244 ? 19.987 -9.456 -20.937 1.00 95.56 244 GLY A N 1
ATOM 1760 C CA . GLY A 1 244 ? 21.028 -9.951 -20.037 1.00 95.56 244 GLY A CA 1
ATOM 1761 C C . GLY A 1 244 ? 20.673 -9.943 -18.550 1.00 95.56 244 GLY A C 1
ATOM 1762 O O . GLY A 1 244 ? 21.581 -10.050 -17.728 1.00 95.56 244 GLY A O 1
ATOM 1763 N N . ALA A 1 245 ? 19.398 -9.802 -18.168 1.00 96.56 245 ALA A N 1
ATOM 1764 C CA . ALA A 1 245 ? 19.007 -9.860 -16.759 1.00 96.56 245 ALA A CA 1
ATOM 1765 C C . ALA A 1 245 ? 19.332 -11.221 -16.117 1.00 96.56 245 ALA A C 1
ATOM 1767 O O . ALA A 1 245 ? 18.987 -12.285 -16.637 1.00 96.56 245 ALA A O 1
ATOM 1768 N N . GLU A 1 246 ? 19.962 -11.189 -14.945 1.00 95.19 246 GLU A N 1
ATOM 1769 C CA . GLU A 1 246 ? 20.235 -12.376 -14.126 1.00 95.19 246 GLU A CA 1
ATOM 1770 C C . GLU A 1 246 ? 19.173 -12.583 -13.044 1.00 95.19 246 GLU A C 1
ATOM 1772 O O . GLU A 1 246 ? 18.860 -13.721 -12.698 1.00 95.19 246 GLU A O 1
ATOM 1777 N N . VAL A 1 247 ? 18.587 -11.487 -12.554 1.00 96.19 247 VAL A N 1
ATOM 1778 C CA . VAL A 1 247 ? 17.473 -11.471 -11.599 1.00 96.19 247 VAL A CA 1
ATOM 1779 C C . VAL A 1 247 ? 16.451 -10.433 -12.056 1.00 96.19 247 VAL A C 1
ATOM 1781 O O . VAL A 1 247 ? 16.812 -9.371 -12.570 1.00 96.19 247 VAL A O 1
ATOM 1784 N N . VAL A 1 248 ? 15.170 -10.726 -11.850 1.00 98.25 248 VAL A N 1
ATOM 1785 C CA . VAL A 1 248 ? 14.058 -9.820 -12.151 1.00 98.25 248 VAL A CA 1
ATOM 1786 C C . VAL A 1 248 ? 13.374 -9.386 -10.855 1.00 98.25 248 VAL A C 1
ATOM 1788 O O . VAL A 1 248 ? 13.133 -10.201 -9.969 1.00 98.25 248 VAL A O 1
ATOM 1791 N N . ILE A 1 249 ? 13.057 -8.100 -10.736 1.00 98.75 249 ILE A N 1
ATOM 1792 C CA . ILE A 1 249 ? 12.188 -7.519 -9.708 1.00 98.75 249 ILE A CA 1
ATOM 1793 C C . ILE A 1 249 ? 10.881 -7.099 -10.384 1.00 98.75 249 ILE A C 1
ATOM 1795 O O . ILE A 1 249 ? 10.908 -6.452 -11.429 1.00 98.75 249 ILE A O 1
ATOM 1799 N N . GLY A 1 250 ? 9.748 -7.418 -9.766 1.00 97.94 250 GLY A N 1
ATOM 1800 C CA . GLY A 1 250 ? 8.416 -7.211 -10.325 1.00 97.94 250 GLY A CA 1
ATOM 1801 C C . GLY A 1 250 ? 7.884 -8.436 -11.082 1.00 97.94 250 GLY A C 1
ATOM 1802 O O . GLY A 1 250 ? 8.543 -9.477 -11.119 1.00 97.94 250 GLY A O 1
ATOM 1803 N N . PRO A 1 251 ? 6.678 -8.339 -11.669 1.00 98.06 251 PRO A N 1
ATOM 1804 C CA . PRO A 1 251 ? 5.820 -7.153 -11.738 1.00 98.06 251 PRO A CA 1
ATOM 1805 C C . PRO A 1 251 ? 5.088 -6.844 -10.419 1.00 9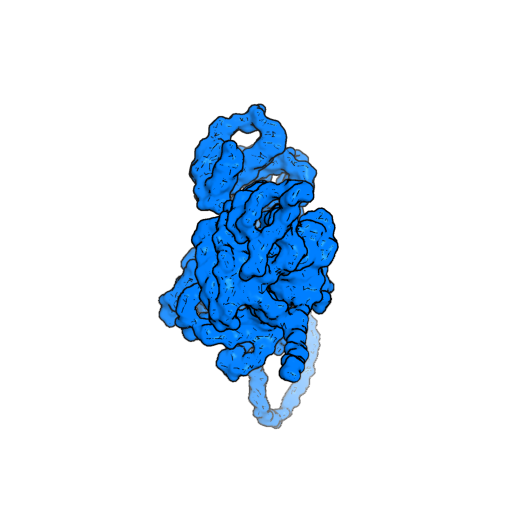8.06 251 PRO A C 1
ATOM 1807 O O . PRO A 1 251 ? 5.115 -7.634 -9.474 1.00 98.06 251 PRO A O 1
ATOM 1810 N N . LEU A 1 252 ? 4.449 -5.669 -10.354 1.00 95.00 252 LEU A N 1
ATOM 1811 C CA . LEU A 1 252 ? 3.700 -5.171 -9.184 1.00 95.00 252 LEU A CA 1
ATOM 1812 C C . LEU A 1 252 ? 2.201 -5.528 -9.211 1.00 95.00 252 LEU A C 1
ATOM 1814 O O . LEU A 1 252 ? 1.588 -5.746 -8.166 1.00 95.00 252 LEU A O 1
ATOM 1818 N N . ARG A 1 253 ? 1.595 -5.588 -10.402 1.00 91.81 253 ARG A N 1
ATOM 1819 C CA . ARG A 1 253 ? 0.178 -5.930 -10.602 1.00 91.81 253 ARG A CA 1
ATOM 1820 C C . ARG A 1 253 ? -0.042 -7.445 -10.482 1.00 91.81 253 ARG A C 1
ATOM 1822 O O . ARG A 1 253 ? 0.719 -8.225 -11.051 1.00 91.81 253 ARG A O 1
ATOM 1829 N N . LYS A 1 254 ? -1.076 -7.877 -9.753 1.00 86.88 254 LYS A N 1
ATOM 1830 C CA . LYS A 1 254 ? -1.361 -9.295 -9.450 1.00 86.88 254 LYS A CA 1
ATOM 1831 C C . LYS A 1 254 ? -1.665 -10.111 -10.710 1.00 86.88 254 LYS A C 1
ATOM 1833 O O . LYS A 1 254 ? -1.219 -11.244 -10.842 1.00 86.88 254 LYS A O 1
ATOM 1838 N N . GLU A 1 255 ? -2.375 -9.501 -11.647 1.00 91.38 255 GLU A N 1
ATOM 1839 C CA . GLU A 1 255 ? -2.639 -9.983 -13.001 1.00 91.38 255 GLU A CA 1
ATOM 1840 C C . GLU A 1 255 ? -1.342 -10.245 -13.784 1.00 91.38 255 GLU A C 1
ATOM 1842 O O . GLU A 1 255 ? -1.199 -11.293 -14.407 1.00 91.38 255 GLU A O 1
ATOM 1847 N N . HIS A 1 256 ? -0.348 -9.363 -13.672 1.00 95.19 256 HIS A N 1
ATOM 1848 C CA . HIS A 1 256 ? 0.949 -9.541 -14.324 1.00 95.19 256 HIS A CA 1
ATOM 1849 C C . HIS A 1 256 ? 1.799 -10.623 -13.635 1.00 95.19 256 HIS A C 1
ATOM 1851 O O . HIS A 1 256 ? 2.498 -11.379 -14.306 1.00 95.19 256 HIS A O 1
ATOM 1857 N N . VAL A 1 257 ? 1.696 -10.760 -12.307 1.00 96.19 257 VAL A N 1
ATOM 1858 C CA . VAL A 1 257 ? 2.314 -11.877 -11.567 1.00 96.19 257 VAL A CA 1
ATOM 1859 C C . VAL A 1 257 ? 1.686 -13.216 -11.969 1.00 96.19 257 VAL A C 1
ATOM 1861 O O . VAL A 1 257 ? 2.407 -14.196 -12.136 1.00 96.19 257 VAL A O 1
ATOM 1864 N N . ALA A 1 258 ? 0.367 -13.261 -12.184 1.00 95.06 258 ALA A N 1
ATOM 1865 C CA . ALA A 1 258 ? -0.327 -14.457 -12.660 1.00 95.06 258 ALA A CA 1
ATOM 1866 C C . ALA A 1 258 ? 0.131 -14.879 -14.068 1.00 95.06 258 ALA A C 1
ATOM 1868 O O . ALA A 1 258 ? 0.335 -16.070 -14.297 1.00 95.06 258 ALA A O 1
ATOM 1869 N N . VAL A 1 259 ? 0.373 -13.922 -14.976 1.00 96.00 259 VAL A N 1
ATOM 1870 C CA . VAL A 1 259 ? 0.965 -14.204 -16.298 1.00 96.00 259 VAL A CA 1
ATOM 1871 C C . VAL A 1 259 ? 2.349 -14.847 -16.155 1.00 96.00 259 VAL A C 1
ATOM 1873 O O . VAL A 1 259 ? 2.558 -15.931 -16.693 1.00 96.00 259 VAL A O 1
ATOM 1876 N N . LEU A 1 260 ? 3.273 -14.251 -15.386 1.00 95.94 260 LEU A N 1
ATOM 1877 C CA . LEU A 1 260 ? 4.621 -14.824 -15.222 1.00 95.94 260 LEU A CA 1
ATOM 1878 C C . LEU A 1 260 ? 4.621 -16.185 -14.503 1.00 95.94 260 LEU A C 1
ATOM 1880 O O . LEU A 1 260 ? 5.492 -17.016 -14.750 1.00 95.94 260 LEU A O 1
ATOM 1884 N N . ALA A 1 261 ? 3.647 -16.445 -13.629 1.00 95.50 261 ALA A N 1
ATOM 1885 C CA . ALA A 1 261 ? 3.489 -17.752 -12.997 1.00 95.50 261 ALA A CA 1
ATOM 1886 C C . ALA A 1 261 ? 3.015 -18.842 -13.974 1.00 95.50 261 ALA A C 1
ATOM 1888 O O . ALA A 1 261 ? 3.405 -20.004 -13.827 1.00 95.50 261 ALA A O 1
ATOM 1889 N N . GLY A 1 262 ? 2.199 -18.467 -14.963 1.00 95.00 262 GLY A N 1
ATOM 1890 C CA . GLY A 1 262 ? 1.686 -19.358 -16.005 1.00 95.00 262 GLY A CA 1
ATOM 1891 C C . GLY A 1 262 ? 2.638 -19.605 -17.182 1.00 95.00 262 GLY A C 1
ATOM 1892 O O . GLY A 1 262 ? 2.364 -20.493 -17.979 1.00 95.00 262 GLY A O 1
ATOM 1893 N N . MET A 1 263 ? 3.739 -18.856 -17.306 1.00 94.94 263 MET A N 1
ATOM 1894 C CA . MET A 1 263 ? 4.760 -19.080 -18.342 1.00 94.94 263 MET A CA 1
ATOM 1895 C C . MET A 1 263 ? 5.497 -20.402 -18.127 1.00 94.94 263 MET A C 1
ATOM 1897 O O . MET A 1 263 ? 5.930 -20.670 -17.014 1.00 94.94 263 MET A O 1
ATOM 1901 N N . ASP A 1 264 ? 5.759 -21.193 -19.163 1.00 91.44 264 ASP A N 1
ATOM 1902 C CA . ASP A 1 264 ? 6.652 -22.356 -19.030 1.00 91.44 264 ASP A CA 1
ATOM 1903 C C . ASP A 1 264 ? 8.129 -21.926 -18.880 1.00 91.44 264 ASP A C 1
ATOM 1905 O O . ASP A 1 264 ? 8.894 -22.538 -18.134 1.00 91.44 264 ASP A O 1
ATOM 1909 N N . ASP A 1 265 ? 8.503 -20.806 -19.504 1.00 89.75 265 ASP A N 1
ATOM 1910 C CA . ASP A 1 265 ? 9.861 -20.300 -19.744 1.00 89.75 265 ASP A CA 1
ATOM 1911 C C . ASP A 1 265 ? 10.357 -19.239 -18.734 1.00 89.75 265 ASP A C 1
ATOM 1913 O O . ASP A 1 265 ? 11.084 -18.310 -19.092 1.00 89.75 265 ASP A O 1
ATOM 1917 N N . LEU A 1 266 ? 10.015 -19.368 -17.444 1.00 95.31 266 LEU A N 1
ATOM 1918 C CA . LEU A 1 266 ? 10.507 -18.467 -16.382 1.00 95.31 266 LEU A CA 1
ATOM 1919 C C . LEU A 1 266 ? 12.001 -18.712 -16.051 1.00 95.31 266 LEU A C 1
ATOM 1921 O O . LEU A 1 266 ? 12.351 -19.273 -15.013 1.00 95.31 266 LEU A O 1
ATOM 1925 N N . ALA A 1 267 ? 12.889 -18.310 -16.961 1.00 93.38 267 ALA A N 1
ATOM 1926 C CA . ALA A 1 267 ? 14.304 -18.689 -16.988 1.00 93.38 267 ALA A CA 1
ATOM 1927 C C . ALA A 1 267 ? 15.198 -18.048 -15.906 1.00 93.38 267 ALA A C 1
ATOM 1929 O O . ALA A 1 267 ? 16.324 -18.506 -15.696 1.00 93.38 267 ALA A O 1
ATOM 1930 N N . LYS A 1 268 ? 14.748 -16.975 -15.242 1.00 95.44 268 LYS A N 1
ATOM 1931 C CA . LYS A 1 268 ? 15.532 -16.221 -14.244 1.00 95.44 268 LYS A CA 1
ATOM 1932 C C . LYS A 1 268 ? 14.790 -16.097 -12.908 1.00 95.44 268 LYS A C 1
ATOM 1934 O O . LYS A 1 268 ? 13.570 -15.907 -12.921 1.00 95.44 268 LYS A O 1
ATOM 1939 N N . PRO A 1 269 ? 15.500 -16.124 -11.759 1.00 96.00 269 PRO A N 1
ATOM 1940 C CA . PRO A 1 269 ? 14.933 -15.777 -10.458 1.00 96.00 269 PRO A CA 1
ATOM 1941 C C . PRO A 1 269 ? 14.167 -14.452 -10.517 1.00 96.00 269 PRO A C 1
ATOM 1943 O O . PRO A 1 269 ? 14.718 -13.420 -10.897 1.00 96.00 269 PRO A O 1
ATOM 1946 N N . THR A 1 270 ? 12.888 -14.496 -10.161 1.00 97.44 270 THR A N 1
ATOM 1947 C CA . THR A 1 270 ? 11.937 -13.395 -10.338 1.00 97.44 270 THR A CA 1
ATOM 1948 C C . THR A 1 270 ? 11.272 -13.085 -9.007 1.00 97.44 270 THR A C 1
ATOM 1950 O O . THR A 1 270 ? 10.534 -13.910 -8.480 1.00 97.44 270 THR A O 1
ATOM 1953 N N . LEU A 1 271 ? 11.532 -11.903 -8.453 1.00 98.44 271 LEU A N 1
ATOM 1954 C CA . LEU A 1 271 ? 10.883 -11.383 -7.255 1.00 98.44 271 LEU A CA 1
ATOM 1955 C C . LEU A 1 271 ? 9.636 -10.590 -7.646 1.00 98.44 271 LEU A C 1
ATOM 1957 O O . LEU A 1 271 ? 9.686 -9.365 -7.771 1.00 98.44 271 LEU A O 1
ATOM 1961 N N . ALA A 1 272 ? 8.519 -11.288 -7.822 1.00 98.38 272 ALA A N 1
ATOM 1962 C CA . ALA A 1 272 ? 7.217 -10.663 -7.983 1.00 98.38 272 ALA A CA 1
ATOM 1963 C C . ALA A 1 272 ? 6.884 -9.796 -6.762 1.00 98.38 272 ALA A C 1
ATOM 1965 O O . ALA A 1 272 ? 7.066 -10.213 -5.617 1.00 98.38 272 ALA A O 1
ATOM 1966 N N . LEU A 1 273 ? 6.359 -8.598 -7.018 1.00 98.44 273 LEU A N 1
ATOM 1967 C CA . LEU A 1 273 ? 5.993 -7.616 -5.994 1.00 98.44 273 LEU A CA 1
ATOM 1968 C C . LEU A 1 273 ? 4.494 -7.671 -5.663 1.00 98.44 273 LEU A C 1
ATOM 1970 O O . LEU A 1 273 ? 3.859 -6.673 -5.329 1.00 98.44 273 LEU A O 1
ATOM 1974 N N . ASN A 1 274 ? 3.920 -8.865 -5.784 1.00 94.94 274 ASN A N 1
ATOM 1975 C CA . ASN A 1 274 ? 2.571 -9.193 -5.356 1.00 94.94 274 ASN A CA 1
ATOM 1976 C C . ASN A 1 274 ? 2.503 -10.689 -5.005 1.00 94.94 274 ASN A C 1
ATOM 1978 O O . ASN A 1 274 ? 3.476 -11.423 -5.196 1.00 94.94 274 ASN A O 1
ATOM 1982 N N . ARG A 1 275 ? 1.348 -11.154 -4.517 1.00 90.00 275 ARG A N 1
ATOM 1983 C CA . ARG A 1 275 ? 1.105 -12.571 -4.218 1.00 90.00 275 ARG A CA 1
ATOM 1984 C C . ARG A 1 275 ? -0.115 -13.102 -4.972 1.00 90.00 275 ARG A C 1
ATOM 1986 O O . ARG A 1 275 ? -1.180 -12.480 -5.006 1.00 90.00 275 ARG A O 1
ATOM 1993 N N . ILE A 1 276 ? 0.049 -14.285 -5.547 1.00 90.19 276 ILE A N 1
ATOM 1994 C CA . ILE A 1 276 ? -0.994 -15.102 -6.168 1.00 90.19 276 ILE A CA 1
ATOM 1995 C C . ILE A 1 276 ? -1.142 -16.420 -5.398 1.00 90.19 276 ILE A C 1
ATOM 1997 O O . ILE A 1 276 ? -0.356 -16.724 -4.497 1.00 90.19 276 ILE A O 1
ATOM 2001 N N . GLU A 1 277 ? -2.153 -17.210 -5.755 1.00 86.75 277 GLU A N 1
ATOM 2002 C CA . GLU A 1 277 ? -2.248 -18.570 -5.233 1.00 86.75 277 GLU A CA 1
ATOM 2003 C C . GLU A 1 277 ? -1.283 -19.531 -5.919 1.00 86.75 277 GLU A C 1
ATOM 2005 O O . GLU A 1 277 ? -0.862 -19.326 -7.057 1.00 86.75 277 GLU A O 1
ATOM 2010 N N . GLY A 1 278 ? -0.928 -20.586 -5.187 1.00 85.44 278 GLY A N 1
ATOM 2011 C CA . GLY A 1 278 ? 0.079 -21.553 -5.604 1.00 85.44 278 GLY A CA 1
ATOM 2012 C C . GLY A 1 278 ? 1.521 -21.104 -5.353 1.00 85.44 278 GLY A C 1
ATOM 2013 O O . GLY A 1 278 ? 1.803 -20.123 -4.649 1.00 85.44 278 GLY A O 1
ATOM 2014 N N . ALA A 1 279 ? 2.430 -21.895 -5.915 1.00 87.94 279 ALA A N 1
ATOM 2015 C CA . ALA A 1 279 ? 3.875 -21.764 -5.828 1.00 87.94 279 ALA A CA 1
ATOM 2016 C C . ALA A 1 279 ? 4.506 -22.195 -7.156 1.00 87.94 279 ALA A C 1
ATOM 2018 O O . ALA A 1 279 ? 3.979 -23.075 -7.835 1.00 87.94 279 ALA A O 1
ATOM 2019 N N . ARG A 1 280 ? 5.644 -21.593 -7.502 1.00 91.12 280 ARG A N 1
ATOM 2020 C CA . ARG A 1 280 ? 6.403 -21.905 -8.713 1.00 91.12 280 ARG A CA 1
ATOM 2021 C C . ARG A 1 280 ? 7.899 -21.759 -8.446 1.00 91.12 280 ARG A C 1
ATOM 2023 O O . ARG A 1 280 ? 8.320 -20.813 -7.779 1.00 91.12 280 ARG A O 1
ATOM 2030 N N . ASP A 1 281 ? 8.704 -22.663 -8.994 1.00 91.19 281 ASP A N 1
ATOM 2031 C CA . ASP A 1 281 ? 10.160 -22.547 -8.936 1.00 91.19 281 ASP A CA 1
ATOM 2032 C C . ASP A 1 281 ? 10.675 -21.345 -9.733 1.00 91.19 281 ASP A C 1
ATOM 2034 O O . ASP A 1 281 ? 10.207 -21.040 -10.827 1.00 91.19 281 ASP A O 1
ATOM 2038 N N . GLY A 1 282 ? 11.632 -20.625 -9.147 1.00 92.56 282 GLY A N 1
ATOM 2039 C CA . GLY A 1 282 ? 12.163 -19.378 -9.704 1.00 92.56 282 GLY A CA 1
ATOM 2040 C C . GLY A 1 282 ? 11.277 -18.145 -9.480 1.00 92.56 282 GLY A C 1
ATOM 2041 O O . GLY A 1 282 ? 11.801 -17.035 -9.548 1.00 92.56 282 GLY A O 1
ATOM 2042 N N . LEU A 1 283 ? 9.990 -18.307 -9.145 1.00 96.25 283 LEU A N 1
ATOM 2043 C CA . LEU A 1 283 ? 9.083 -17.201 -8.821 1.00 96.25 283 LEU A CA 1
ATOM 2044 C C . LEU A 1 283 ? 8.973 -17.000 -7.306 1.00 96.25 283 LEU A C 1
ATOM 2046 O O . LEU A 1 283 ? 8.343 -17.789 -6.604 1.00 96.25 283 LEU A O 1
ATOM 2050 N N . PHE A 1 284 ? 9.541 -15.906 -6.817 1.00 97.25 284 PHE A N 1
ATOM 2051 C CA . PHE A 1 284 ? 9.424 -15.451 -5.438 1.00 97.25 284 PHE A CA 1
ATOM 2052 C C . PHE A 1 284 ? 8.323 -14.406 -5.315 1.00 97.25 284 PHE A C 1
ATOM 2054 O O . PHE A 1 284 ? 8.196 -13.541 -6.176 1.00 97.25 284 PHE A O 1
ATOM 2061 N N . GLN A 1 285 ? 7.544 -14.464 -4.239 1.00 97.06 285 GLN A N 1
ATOM 2062 C CA . GLN A 1 285 ? 6.344 -13.644 -4.067 1.00 97.06 285 GLN A CA 1
ATOM 2063 C C . GLN A 1 285 ? 6.461 -12.761 -2.826 1.00 97.06 285 GLN A C 1
ATOM 2065 O O . GLN A 1 285 ? 6.317 -13.238 -1.698 1.00 97.06 285 GLN A O 1
ATOM 2070 N N . PHE A 1 286 ? 6.700 -11.470 -3.035 1.00 97.94 286 PHE A N 1
ATOM 2071 C CA . PHE A 1 286 ? 6.795 -10.456 -1.990 1.00 97.94 286 PHE A CA 1
ATOM 2072 C C . PHE A 1 286 ? 5.615 -9.497 -2.115 1.00 97.94 286 PHE A C 1
ATOM 2074 O O . PHE A 1 286 ? 5.484 -8.798 -3.109 1.00 97.94 286 PHE A O 1
ATOM 2081 N N . GLY A 1 287 ? 4.731 -9.474 -1.120 1.00 93.81 287 GLY A N 1
ATOM 2082 C CA . GLY A 1 287 ? 3.536 -8.632 -1.128 1.00 93.81 287 GLY A CA 1
ATOM 2083 C C . GLY A 1 287 ? 3.355 -7.893 0.191 1.00 93.81 287 GLY A C 1
ATOM 2084 O O . GLY A 1 287 ? 3.874 -8.307 1.225 1.00 93.81 287 GLY A O 1
ATOM 2085 N N . LEU A 1 288 ? 2.580 -6.812 0.154 1.00 93.06 288 LEU A N 1
ATOM 2086 C CA . LEU A 1 288 ? 2.106 -6.107 1.345 1.00 93.06 288 LEU A CA 1
ATOM 2087 C C . LEU A 1 288 ? 0.650 -6.528 1.596 1.00 93.06 288 LEU A C 1
ATOM 2089 O O . LEU A 1 288 ? -0.273 -5.825 1.196 1.00 93.06 288 LEU A O 1
ATOM 2093 N N . LEU A 1 289 ? 0.444 -7.727 2.151 1.00 90.19 289 LEU A N 1
ATOM 2094 C CA . LEU A 1 289 ? -0.896 -8.292 2.348 1.00 90.19 289 LEU A CA 1
ATOM 2095 C C . LEU A 1 289 ? -1.529 -7.760 3.645 1.00 90.19 289 LEU A C 1
ATOM 2097 O O . LEU A 1 289 ? -0.951 -8.003 4.704 1.00 90.19 289 LEU A O 1
ATOM 2101 N N . PRO A 1 290 ? -2.705 -7.099 3.602 1.00 88.88 290 PRO A N 1
ATOM 2102 C CA . PRO A 1 290 ? -3.428 -6.671 4.803 1.00 88.88 290 PRO A CA 1
ATOM 2103 C C . PRO A 1 290 ? -3.773 -7.825 5.749 1.00 88.88 290 PRO A C 1
ATOM 2105 O O . PRO A 1 290 ? -3.830 -7.622 6.959 1.00 88.88 290 PRO A O 1
ATOM 2108 N N . GLU A 1 291 ? -3.965 -9.026 5.198 1.00 91.56 291 GLU A N 1
ATOM 2109 C CA . GLU A 1 291 ? -4.116 -10.285 5.926 1.00 91.56 291 GLU A CA 1
ATOM 2110 C C . GLU A 1 291 ? -2.956 -10.489 6.924 1.00 91.56 291 GLU A C 1
ATOM 2112 O O . GLU A 1 291 ? -3.194 -10.518 8.130 1.00 91.56 291 GLU A O 1
ATOM 2117 N N . GLU A 1 292 ? -1.700 -10.474 6.455 1.00 92.00 292 GLU A N 1
ATOM 2118 C CA . GLU A 1 292 ? -0.498 -10.654 7.296 1.00 92.00 292 GLU A CA 1
ATOM 2119 C C . GLU A 1 292 ? -0.279 -9.512 8.307 1.00 92.00 292 GLU A C 1
ATOM 2121 O O . GLU A 1 292 ? 0.373 -9.702 9.336 1.00 92.00 292 GLU A O 1
ATOM 2126 N N . GLU A 1 293 ? -0.791 -8.307 8.038 1.00 95.06 293 GLU A N 1
ATOM 2127 C CA . GLU A 1 293 ? -0.744 -7.201 9.008 1.00 95.06 293 GLU A CA 1
ATOM 2128 C C . GLU A 1 293 ? -1.741 -7.422 10.150 1.00 95.06 293 GLU A C 1
ATOM 2130 O O . GLU A 1 293 ? -1.445 -7.122 11.310 1.00 95.06 293 GLU A O 1
ATOM 2135 N N . LEU A 1 294 ? -2.916 -7.973 9.829 1.00 94.56 294 LEU A N 1
ATOM 2136 C CA . LEU A 1 294 ? -3.945 -8.294 10.808 1.00 94.56 294 LEU A CA 1
ATOM 2137 C C . LEU A 1 294 ? -3.579 -9.541 11.629 1.00 94.56 294 LEU A C 1
ATOM 2139 O O . LEU A 1 294 ? -3.804 -9.526 12.839 1.00 94.56 294 LEU A O 1
ATOM 2143 N N . GLU A 1 295 ? -2.956 -10.561 11.022 1.00 96.50 295 GLU A N 1
ATOM 2144 C CA . GLU A 1 295 ? -2.340 -11.692 11.741 1.00 96.50 295 GLU A CA 1
ATOM 2145 C C . GLU A 1 295 ? -1.383 -11.188 12.824 1.00 96.50 295 GLU A C 1
ATOM 2147 O O . GLU A 1 295 ? -1.464 -11.619 13.968 1.00 96.50 295 GLU A O 1
ATOM 2152 N N . GLN A 1 296 ? -0.522 -10.218 12.508 1.00 96.88 296 GLN A N 1
ATOM 2153 C CA . GLN A 1 296 ? 0.487 -9.713 13.445 1.00 96.88 296 GLN A CA 1
ATOM 2154 C C . GLN A 1 296 ? -0.092 -8.837 14.559 1.00 96.88 296 GLN A C 1
ATOM 2156 O O . GLN A 1 296 ? 0.365 -8.911 15.703 1.00 96.88 296 GLN A O 1
ATOM 2161 N N . ALA A 1 297 ? -1.145 -8.069 14.269 1.00 97.06 297 ALA A N 1
ATOM 2162 C CA . ALA A 1 297 ? -1.933 -7.407 15.305 1.00 97.06 297 ALA A CA 1
ATOM 2163 C C . ALA A 1 297 ? -2.645 -8.432 16.216 1.00 97.06 297 ALA A C 1
ATOM 2165 O O . ALA A 1 297 ? -2.726 -8.227 17.429 1.00 97.06 297 ALA A O 1
ATOM 2166 N N . ALA A 1 298 ? -3.116 -9.556 15.660 1.00 97.38 298 ALA A N 1
ATOM 2167 C CA . ALA A 1 298 ? -3.710 -10.657 16.419 1.00 97.38 298 ALA A CA 1
ATOM 2168 C C . ALA A 1 298 ? -2.671 -11.354 17.308 1.00 97.38 298 ALA A C 1
ATOM 2170 O O . ALA A 1 298 ? -2.895 -11.534 18.499 1.00 97.38 298 ALA A O 1
ATOM 2171 N N . ASP A 1 299 ? -1.499 -11.657 16.761 1.00 97.00 299 ASP A N 1
ATOM 2172 C CA . ASP A 1 299 ? -0.346 -12.223 17.458 1.00 97.00 299 ASP A CA 1
ATOM 2173 C C . ASP A 1 299 ? 0.075 -11.372 18.663 1.00 97.00 299 ASP A C 1
ATOM 2175 O O . ASP A 1 299 ? 0.389 -11.891 19.737 1.00 97.00 299 ASP A O 1
ATOM 2179 N N . TYR A 1 300 ? 0.066 -10.048 18.492 1.00 96.38 300 TYR A N 1
ATOM 2180 C CA . TYR A 1 300 ? 0.327 -9.091 19.559 1.00 96.38 300 TYR A CA 1
ATOM 2181 C C . TYR A 1 300 ? -0.763 -9.161 20.643 1.00 96.38 300 TYR A C 1
ATOM 2183 O O . TYR A 1 300 ? -0.452 -9.291 21.828 1.00 96.38 300 TYR A O 1
ATOM 2191 N N . ALA A 1 301 ? -2.042 -9.123 20.254 1.00 96.81 301 ALA A N 1
ATOM 2192 C CA . ALA A 1 301 ? -3.169 -9.215 21.182 1.00 96.81 301 ALA A CA 1
ATOM 2193 C C . ALA A 1 301 ? -3.195 -10.552 21.950 1.00 96.81 301 ALA A C 1
ATOM 2195 O O . ALA A 1 301 ? -3.447 -10.575 23.154 1.00 96.81 301 ALA A O 1
ATOM 2196 N N . TRP A 1 302 ? -2.877 -11.663 21.284 1.00 97.00 302 TRP A N 1
ATOM 2197 C CA . TRP A 1 302 ? -2.775 -12.986 21.896 1.00 97.00 302 TRP A CA 1
ATOM 2198 C C . TRP A 1 302 ? -1.677 -13.033 22.967 1.00 97.00 302 TRP A C 1
ATOM 2200 O O . TRP A 1 302 ? -1.904 -13.537 24.068 1.00 97.00 302 TRP A O 1
ATOM 2210 N N . LYS A 1 303 ? -0.512 -12.424 22.695 1.00 95.75 303 LYS A N 1
ATOM 2211 C CA . LYS A 1 303 ? 0.588 -12.270 23.669 1.00 95.75 303 LYS A CA 1
ATOM 2212 C C . LYS A 1 303 ? 0.192 -11.382 24.860 1.00 95.75 303 LYS A C 1
ATOM 2214 O O . LYS A 1 303 ? 0.611 -11.656 25.980 1.00 95.75 303 LYS A O 1
ATOM 2219 N N . GLU A 1 304 ? -0.686 -10.395 24.657 1.00 94.94 304 GLU A N 1
ATOM 2220 C CA . GLU A 1 304 ? -1.341 -9.624 25.733 1.00 94.94 304 GLU A CA 1
ATOM 2221 C C . GLU A 1 304 ? -2.522 -10.356 26.417 1.00 94.94 304 GLU A C 1
ATOM 2223 O O . GLU A 1 304 ? -3.224 -9.765 27.241 1.00 94.94 304 GLU A O 1
ATOM 2228 N N . GLY A 1 305 ? -2.758 -11.635 26.105 1.00 95.50 305 GLY A N 1
ATOM 2229 C CA . GLY A 1 305 ? -3.762 -12.481 26.756 1.00 95.50 305 GLY A CA 1
ATOM 2230 C C . GLY A 1 305 ? -5.205 -12.288 26.275 1.00 95.50 305 GLY A C 1
ATOM 2231 O O . GLY A 1 305 ? -6.123 -12.783 26.933 1.00 95.50 305 GLY A O 1
ATOM 2232 N N . ARG A 1 306 ? -5.425 -11.589 25.153 1.00 96.69 306 ARG A N 1
ATOM 2233 C CA . ARG A 1 306 ? -6.752 -11.418 24.533 1.00 96.69 306 ARG A CA 1
ATOM 2234 C C . ARG A 1 306 ? -7.221 -12.723 23.904 1.00 96.69 306 ARG A C 1
ATOM 2236 O O . ARG A 1 306 ? -6.427 -13.431 23.292 1.00 96.69 306 ARG A O 1
ATOM 2243 N N . LYS A 1 307 ? -8.509 -13.043 24.043 1.00 96.94 307 LYS A N 1
ATOM 2244 C CA . LYS A 1 307 ? -9.097 -14.311 23.575 1.00 96.94 307 LYS A CA 1
ATOM 2245 C C . LYS A 1 307 ? -10.420 -14.128 22.841 1.00 96.94 307 LYS A C 1
ATOM 2247 O O . LYS A 1 307 ? -10.773 -14.979 22.030 1.00 96.94 307 LYS A O 1
ATOM 2252 N N . ASN A 1 308 ? -11.156 -13.051 23.099 1.00 97.19 308 ASN A N 1
ATOM 2253 C CA . ASN A 1 308 ? -12.534 -12.883 22.653 1.00 97.19 308 ASN A CA 1
ATOM 2254 C C . ASN A 1 308 ? -12.675 -11.582 21.852 1.00 97.19 308 ASN A C 1
ATOM 2256 O O . ASN A 1 308 ? -12.872 -10.499 22.404 1.00 97.19 308 ASN A O 1
ATOM 2260 N N . ALA A 1 309 ? -12.550 -11.699 20.533 1.00 97.44 309 ALA A N 1
ATOM 2261 C CA . ALA A 1 309 ? -12.431 -10.573 19.616 1.00 97.44 309 ALA A CA 1
ATOM 2262 C C . ALA A 1 309 ? -13.787 -10.109 19.057 1.00 97.44 309 ALA A C 1
ATOM 2264 O O . ALA A 1 309 ? -14.652 -10.919 18.715 1.00 97.44 309 ALA A O 1
ATOM 2265 N N . LEU A 1 310 ? -13.938 -8.796 18.888 1.00 97.81 310 LEU A N 1
ATOM 2266 C CA . LEU A 1 310 ? -14.962 -8.165 18.051 1.00 97.81 310 LEU A CA 1
ATOM 2267 C C . LEU A 1 310 ? -14.314 -7.628 16.775 1.00 97.81 310 LEU A C 1
ATOM 2269 O O . LEU A 1 310 ? -13.237 -7.047 16.854 1.00 97.81 310 LEU A O 1
ATOM 2273 N N . LEU A 1 311 ? -14.962 -7.792 15.620 1.00 97.94 311 LEU A N 1
ATOM 2274 C CA . LEU A 1 311 ? -14.447 -7.329 14.325 1.00 97.94 311 LEU A CA 1
ATOM 2275 C C . LEU A 1 311 ? -15.332 -6.229 13.731 1.00 97.94 311 LEU A C 1
ATOM 2277 O O . LEU A 1 311 ? -16.531 -6.438 13.534 1.00 97.94 311 LEU A O 1
ATOM 2281 N N . LEU A 1 312 ? -14.722 -5.099 13.365 1.00 97.75 312 LEU A N 1
ATOM 2282 C CA . LEU A 1 312 ? -15.337 -4.028 12.576 1.00 97.75 312 LEU A CA 1
ATOM 2283 C C . LEU A 1 312 ? -14.560 -3.824 11.269 1.00 97.75 312 LEU A C 1
ATOM 2285 O O . LEU A 1 312 ? -13.465 -3.267 11.261 1.00 97.75 312 LEU A O 1
ATOM 2289 N N . ILE A 1 313 ? -15.102 -4.302 10.154 1.00 95.25 313 ILE A N 1
ATOM 2290 C CA . ILE A 1 313 ? -14.368 -4.409 8.880 1.00 95.25 313 ILE A CA 1
ATOM 2291 C C . ILE A 1 313 ? -15.176 -3.722 7.758 1.00 95.25 313 ILE A C 1
ATOM 2293 O O . ILE A 1 313 ? -16.403 -3.677 7.844 1.00 95.25 313 ILE A O 1
ATOM 2297 N N . PRO A 1 314 ? -14.555 -3.135 6.718 1.00 89.56 314 PRO A N 1
ATOM 2298 C CA . PRO A 1 314 ? -15.284 -2.597 5.571 1.00 89.56 314 PRO A CA 1
ATOM 2299 C C . PRO A 1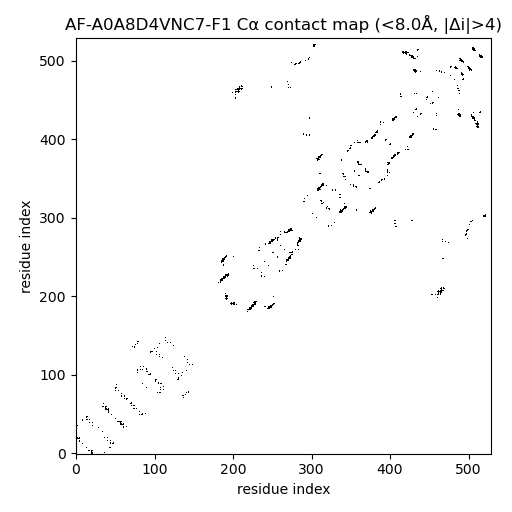 314 ? -16.191 -3.655 4.924 1.00 89.56 314 PRO A C 1
ATOM 2301 O O . PRO A 1 314 ? -15.906 -4.847 4.951 1.00 89.56 314 PRO A O 1
ATOM 2304 N N . ALA A 1 315 ? -17.291 -3.231 4.315 1.00 79.62 315 ALA A N 1
ATOM 2305 C CA . ALA A 1 315 ? -18.154 -4.096 3.519 1.00 79.62 315 ALA A CA 1
ATOM 2306 C C . ALA A 1 315 ? -17.491 -4.495 2.181 1.00 79.62 315 ALA A C 1
ATOM 2308 O O . ALA A 1 315 ? -16.415 -4.008 1.827 1.00 79.62 315 ALA A O 1
ATOM 2309 N N . LYS A 1 316 ? -18.197 -5.324 1.395 1.00 80.88 316 LYS A N 1
ATOM 2310 C CA . LYS A 1 316 ? -17.751 -5.918 0.115 1.00 80.88 316 LYS A CA 1
ATOM 2311 C C . LYS A 1 316 ? -16.653 -6.985 0.284 1.00 80.88 316 LYS A C 1
ATOM 2313 O O . LYS A 1 316 ? -16.213 -7.298 1.390 1.00 80.88 3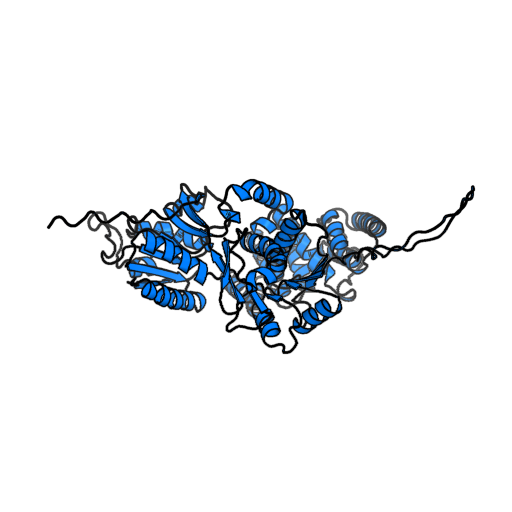16 LYS A O 1
ATOM 2318 N N . ASP A 1 317 ? -16.234 -7.558 -0.839 1.00 78.62 317 ASP A N 1
ATOM 2319 C CA . ASP A 1 317 ? -15.414 -8.771 -0.938 1.00 78.62 317 ASP A CA 1
ATOM 2320 C C . ASP A 1 317 ? -14.088 -8.692 -0.174 1.00 78.62 317 ASP A C 1
ATOM 2322 O O . ASP A 1 317 ? -13.650 -9.684 0.402 1.00 78.62 317 ASP A O 1
ATOM 2326 N N . PHE A 1 318 ? -13.441 -7.519 -0.144 1.00 80.12 318 PHE A N 1
ATOM 2327 C CA . PHE A 1 318 ? -12.212 -7.318 0.632 1.00 80.12 318 PHE A CA 1
ATOM 2328 C C . PHE A 1 318 ? -12.440 -7.602 2.118 1.00 80.12 318 PHE A C 1
ATOM 2330 O O . PHE A 1 318 ? -11.718 -8.400 2.711 1.00 80.12 318 PHE A O 1
ATOM 2337 N N . GLY A 1 319 ? -13.485 -7.017 2.703 1.00 84.81 319 GLY A N 1
ATOM 2338 C CA . GLY A 1 319 ? -13.806 -7.252 4.102 1.00 84.81 319 GLY A CA 1
ATOM 2339 C C . GLY A 1 319 ? -14.240 -8.683 4.385 1.00 84.81 319 GLY A C 1
ATOM 2340 O O . GLY A 1 319 ? -13.831 -9.253 5.389 1.00 84.81 319 GLY A O 1
ATOM 2341 N N . GLN A 1 320 ? -15.004 -9.303 3.482 1.00 86.75 320 GLN A N 1
ATOM 2342 C CA . GLN A 1 320 ? -15.391 -10.710 3.628 1.00 86.75 320 GLN A CA 1
ATOM 2343 C C . GLN A 1 320 ? -14.175 -11.650 3.637 1.00 86.75 320 GLN A C 1
ATOM 2345 O O . GLN A 1 320 ? -14.128 -12.560 4.465 1.00 86.75 320 GLN A O 1
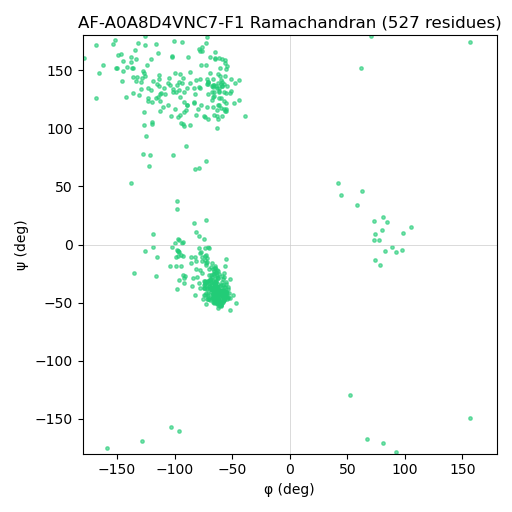ATOM 2350 N N . ARG A 1 321 ? -13.160 -11.397 2.794 1.00 87.81 321 ARG A N 1
ATOM 2351 C CA . ARG A 1 321 ? -11.885 -12.135 2.835 1.00 87.81 321 ARG A CA 1
ATOM 2352 C C . ARG A 1 321 ? -11.150 -11.933 4.159 1.00 87.81 321 ARG A C 1
ATOM 2354 O O . ARG A 1 321 ? -10.785 -12.923 4.786 1.00 87.81 321 ARG A O 1
ATOM 2361 N N . MET A 1 322 ? -11.010 -10.685 4.618 1.00 92.00 322 MET A N 1
ATOM 2362 C CA . MET A 1 322 ? -10.370 -10.370 5.904 1.00 92.00 322 MET A CA 1
ATOM 2363 C C . MET A 1 322 ? -11.079 -11.046 7.089 1.00 92.00 322 MET A C 1
ATOM 2365 O O . MET A 1 322 ? -10.416 -11.576 7.976 1.00 92.00 322 MET A O 1
ATOM 2369 N N . VAL A 1 323 ? -12.418 -11.083 7.091 1.00 94.81 323 VAL A N 1
ATOM 2370 C CA . VAL A 1 323 ? -13.220 -11.780 8.114 1.00 94.81 323 VAL A CA 1
ATOM 2371 C C . VAL A 1 323 ? -12.968 -13.287 8.092 1.00 94.81 323 VAL A C 1
ATOM 2373 O O . VAL A 1 323 ? -12.741 -13.868 9.149 1.00 94.81 323 VAL A O 1
ATOM 2376 N N . GLY A 1 324 ? -13.006 -13.926 6.917 1.00 95.12 324 GLY A N 1
ATOM 2377 C CA . GLY A 1 324 ? -12.748 -15.364 6.791 1.00 95.12 324 GLY A CA 1
ATOM 2378 C C . GLY A 1 324 ? -11.350 -15.733 7.286 1.00 95.12 324 GLY A C 1
ATOM 2379 O O . GLY A 1 324 ? -11.208 -16.552 8.190 1.00 95.12 324 GLY A O 1
ATOM 2380 N N . HIS A 1 325 ? -10.341 -15.037 6.764 1.00 94.62 325 HIS A N 1
ATOM 2381 C CA . HIS A 1 325 ? -8.942 -15.222 7.132 1.00 94.62 325 HIS A CA 1
ATOM 2382 C C . HIS A 1 325 ? -8.695 -15.021 8.640 1.00 94.62 325 HIS A C 1
ATOM 2384 O O . HIS A 1 325 ? -8.126 -15.899 9.289 1.00 94.62 325 HIS A O 1
ATOM 2390 N N . PHE A 1 326 ? -9.191 -13.926 9.232 1.00 97.12 326 PHE A N 1
ATOM 2391 C CA . PHE A 1 326 ? -9.032 -13.684 10.669 1.00 97.12 326 PHE A CA 1
ATOM 2392 C C . PHE A 1 326 ? -9.758 -14.722 11.528 1.00 97.12 326 PHE A C 1
ATOM 2394 O O . PHE A 1 326 ? -9.210 -15.166 12.533 1.00 97.12 326 PHE A O 1
ATOM 2401 N N . ASN A 1 327 ? -10.979 -15.123 11.158 1.00 96.75 327 ASN A N 1
ATOM 2402 C CA . ASN A 1 327 ? -11.724 -16.145 11.897 1.00 96.75 327 ASN A CA 1
ATOM 2403 C C . ASN A 1 327 ? -10.950 -17.469 11.950 1.00 96.75 327 ASN A C 1
ATOM 2405 O O . ASN A 1 327 ? -10.917 -18.115 12.999 1.00 96.75 327 ASN A O 1
ATOM 2409 N N . ASP A 1 328 ? -10.327 -17.865 10.839 1.00 97.06 328 ASP A N 1
ATOM 2410 C CA . ASP A 1 328 ? -9.526 -19.082 10.772 1.00 97.06 328 ASP A CA 1
ATOM 2411 C C . ASP A 1 328 ? -8.229 -18.951 11.587 1.00 97.06 328 ASP A C 1
ATOM 2413 O O . ASP A 1 328 ? -7.960 -19.824 12.415 1.00 97.06 328 ASP A O 1
ATOM 2417 N N . TYR A 1 329 ? -7.479 -17.852 11.429 1.00 97.62 329 TYR A N 1
ATOM 2418 C CA . TYR A 1 329 ? -6.230 -17.589 12.159 1.00 97.62 329 TYR A CA 1
ATOM 2419 C C . TYR A 1 329 ? -6.448 -17.471 13.678 1.00 97.62 329 TYR A C 1
ATOM 2421 O O . TYR A 1 329 ? -5.818 -18.169 14.473 1.00 97.62 329 TYR A O 1
ATOM 2429 N N . TRP A 1 330 ? -7.410 -16.650 14.107 1.00 97.75 330 TRP A N 1
ATOM 2430 C CA . TRP A 1 330 ? -7.707 -16.428 15.525 1.00 97.75 330 TRP A CA 1
ATOM 2431 C C . TRP A 1 330 ? -8.176 -17.709 16.222 1.00 97.75 330 TRP A C 1
ATOM 2433 O O . TRP A 1 330 ? -7.780 -17.981 17.356 1.00 97.75 330 TRP A O 1
ATOM 2443 N N . ARG A 1 331 ? -8.956 -18.548 15.526 1.00 97.44 331 ARG A N 1
ATOM 2444 C CA . ARG A 1 331 ? -9.363 -19.868 16.026 1.00 97.44 331 ARG A CA 1
ATOM 2445 C C . ARG A 1 331 ? -8.186 -20.842 16.128 1.00 97.44 331 ARG A C 1
ATOM 2447 O O . ARG A 1 331 ? -8.175 -21.638 17.061 1.00 97.44 331 ARG A O 1
ATOM 2454 N N . GLN A 1 332 ? -7.203 -20.785 15.223 1.00 97.69 332 GLN A N 1
ATOM 2455 C CA . GLN A 1 332 ? -5.986 -21.610 15.309 1.00 97.69 332 GLN A CA 1
ATOM 2456 C C . GLN A 1 332 ? -5.130 -21.262 16.536 1.00 97.69 332 GLN A C 1
ATOM 2458 O O . GLN A 1 332 ? -4.589 -22.171 17.161 1.00 97.69 332 GLN A O 1
ATOM 2463 N N . LEU A 1 333 ? -5.075 -19.987 16.941 1.00 96.69 333 LEU A N 1
ATOM 2464 C CA . LEU A 1 333 ? -4.454 -19.588 18.215 1.00 96.69 333 LEU A CA 1
ATOM 2465 C C . LEU A 1 333 ? -5.248 -20.066 19.448 1.00 96.69 333 LEU A C 1
ATOM 2467 O O . LEU A 1 333 ? -4.692 -20.150 20.538 1.00 96.69 333 LEU A O 1
ATOM 2471 N N . GLY A 1 334 ? -6.534 -20.401 19.294 1.00 97.00 334 GLY A N 1
ATOM 2472 C CA . GLY A 1 334 ? -7.451 -20.746 20.390 1.00 97.00 334 GLY A CA 1
ATOM 2473 C C . GLY A 1 334 ? -8.347 -19.586 20.847 1.00 97.00 334 GLY A C 1
ATOM 2474 O O . GLY A 1 334 ? -9.024 -19.691 21.873 1.00 97.00 334 GLY A O 1
ATOM 2475 N N . GLY A 1 335 ? -8.363 -18.483 20.099 1.00 97.56 335 GLY A N 1
ATOM 2476 C CA . GLY A 1 335 ? -9.285 -17.369 20.282 1.00 97.56 335 GLY A CA 1
ATOM 2477 C C . GLY A 1 335 ? -10.679 -17.630 19.697 1.00 97.56 335 GLY A C 1
ATOM 2478 O O . GLY A 1 335 ? -10.924 -18.582 18.954 1.00 97.56 335 GLY A O 1
ATOM 2479 N N . ARG A 1 336 ? -11.626 -16.755 20.040 1.00 97.81 336 ARG A N 1
ATOM 2480 C CA . ARG A 1 336 ? -13.010 -16.754 19.547 1.00 97.81 336 ARG A CA 1
ATOM 2481 C C . ARG A 1 336 ? -13.377 -15.378 19.006 1.00 97.81 336 ARG A C 1
ATOM 2483 O O . ARG A 1 336 ? -12.983 -14.362 19.578 1.00 97.81 336 ARG A O 1
ATOM 2490 N N . VAL A 1 337 ? -14.159 -15.349 17.929 1.00 97.25 337 VAL A N 1
ATOM 2491 C CA . VAL A 1 337 ? -14.766 -14.121 17.399 1.00 97.25 337 VAL A CA 1
ATOM 2492 C C . VAL A 1 337 ? -16.214 -14.045 17.871 1.00 97.25 337 VAL A C 1
ATOM 2494 O O . VAL A 1 337 ? -17.030 -14.907 17.557 1.00 97.25 337 VAL A O 1
ATOM 2497 N N . MET A 1 338 ? -16.515 -13.018 18.662 1.00 96.12 338 MET A N 1
ATOM 2498 C CA . MET A 1 338 ? -17.770 -12.880 19.407 1.00 96.12 338 MET A CA 1
ATOM 2499 C C . MET A 1 338 ? -18.853 -12.135 18.618 1.00 96.12 338 MET A C 1
ATOM 2501 O O . MET A 1 338 ? -20.048 -12.334 18.849 1.00 96.12 338 MET A O 1
ATOM 2505 N N . ALA A 1 339 ? -18.447 -11.256 17.701 1.00 96.06 339 ALA A N 1
ATOM 2506 C CA . ALA A 1 339 ? -19.269 -10.712 16.625 1.00 96.06 339 ALA A CA 1
ATOM 2507 C C . ALA A 1 339 ? -18.390 -10.089 15.538 1.00 96.06 339 ALA A C 1
ATOM 2509 O O . ALA A 1 339 ? -17.292 -9.597 15.800 1.00 96.06 339 ALA A O 1
ATOM 2510 N N . VAL A 1 340 ? -18.948 -10.047 14.332 1.00 97.06 340 VAL A N 1
ATOM 2511 C CA . VAL A 1 340 ? -18.435 -9.296 13.188 1.00 97.06 340 VAL A CA 1
ATOM 2512 C C . VAL A 1 340 ? -19.516 -8.306 12.769 1.00 97.06 340 VAL A C 1
ATOM 2514 O O . VAL A 1 340 ? -20.676 -8.700 12.637 1.00 97.06 340 VAL A O 1
ATOM 2517 N N . GLN A 1 341 ? -19.163 -7.044 12.536 1.00 97.31 341 GLN A N 1
ATOM 2518 C CA . GLN A 1 341 ? -20.005 -6.099 11.802 1.00 97.31 341 GLN A CA 1
ATOM 2519 C C . GLN A 1 341 ? -19.227 -5.473 10.650 1.00 97.31 341 GLN A C 1
ATOM 2521 O O . GLN A 1 341 ? -18.019 -5.251 10.733 1.00 97.31 341 GLN A O 1
ATOM 2526 N N . THR A 1 342 ? -19.951 -5.178 9.573 1.00 94.75 342 THR A N 1
ATOM 2527 C CA . THR A 1 342 ? -19.411 -4.485 8.405 1.00 94.75 342 THR A CA 1
ATOM 2528 C C . THR A 1 342 ? -19.870 -3.036 8.361 1.00 94.75 342 THR A C 1
ATOM 2530 O O . THR A 1 342 ? -21.033 -2.761 8.660 1.00 94.75 342 THR A O 1
ATOM 2533 N N . TYR A 1 343 ? -19.004 -2.129 7.916 1.00 91.75 343 TYR A N 1
ATOM 2534 C CA . TYR A 1 343 ? -19.341 -0.723 7.673 1.00 91.75 343 TYR A CA 1
ATOM 2535 C C . TYR A 1 343 ? -19.089 -0.323 6.210 1.00 91.75 343 TYR A C 1
ATOM 2537 O O . TYR A 1 343 ? -18.346 -0.998 5.502 1.00 91.75 343 TYR A O 1
ATOM 2545 N N . LEU A 1 344 ? -19.703 0.760 5.729 1.00 90.44 344 LEU A N 1
ATOM 2546 C CA . LEU A 1 344 ? -19.440 1.292 4.385 1.00 90.44 344 LEU A CA 1
ATOM 2547 C C . LEU A 1 344 ? -18.274 2.299 4.439 1.00 90.44 344 LEU A C 1
ATOM 2549 O O . LEU A 1 344 ? -18.390 3.287 5.163 1.00 90.44 344 LEU A O 1
ATOM 2553 N N . PRO A 1 345 ? -17.157 2.083 3.718 1.00 84.94 345 PRO A N 1
ATOM 2554 C CA . PRO A 1 345 ? -16.049 3.039 3.699 1.00 84.94 345 PRO A CA 1
ATOM 2555 C C . PRO A 1 345 ? -16.461 4.392 3.124 1.00 84.94 345 PRO A C 1
ATOM 2557 O O . PRO A 1 345 ? -17.157 4.444 2.110 1.00 84.94 345 PRO A O 1
ATOM 2560 N N . GLY A 1 346 ? -15.985 5.474 3.740 1.00 83.88 346 GLY A N 1
ATOM 2561 C CA . GLY A 1 346 ? -16.249 6.846 3.290 1.00 83.88 346 GLY A CA 1
ATOM 2562 C C . GLY A 1 346 ? -17.468 7.512 3.930 1.00 83.88 346 GLY A C 1
ATOM 2563 O O . GLY A 1 346 ? -17.670 8.709 3.723 1.00 83.88 346 GLY A O 1
ATOM 2564 N N . GLU A 1 347 ? -18.246 6.776 4.726 1.00 86.25 347 GLU A N 1
ATOM 2565 C CA . GLU A 1 347 ? -19.358 7.338 5.492 1.00 86.25 347 GLU A CA 1
ATOM 2566 C C . GLU A 1 347 ? -18.898 8.330 6.570 1.00 86.25 347 GLU A C 1
ATOM 2568 O O . GLU A 1 347 ? -17.749 8.344 7.014 1.00 86.25 347 GLU A O 1
ATOM 2573 N N . LYS A 1 348 ? -19.831 9.183 7.003 1.00 86.25 348 LYS A N 1
ATOM 2574 C CA . LYS A 1 348 ? -19.607 10.157 8.088 1.00 86.25 348 LYS A CA 1
ATOM 2575 C C . LYS A 1 348 ? -20.050 9.633 9.457 1.00 86.25 348 LYS A C 1
ATOM 2577 O O . LYS A 1 348 ? -19.623 10.170 10.475 1.00 86.25 348 LYS A O 1
ATOM 2582 N N . ASP A 1 349 ? -20.893 8.603 9.476 1.00 89.81 349 ASP A N 1
ATOM 2583 C CA . ASP A 1 349 ? -21.469 8.001 10.677 1.00 89.81 349 ASP A CA 1
ATOM 2584 C C . ASP A 1 349 ? -21.297 6.473 10.641 1.00 89.81 349 ASP A C 1
ATOM 2586 O O . ASP A 1 349 ? -21.654 5.807 9.669 1.00 89.81 349 ASP A O 1
ATOM 2590 N N . PHE A 1 350 ? -20.746 5.919 11.720 1.00 95.62 350 PHE A N 1
ATOM 2591 C CA . PHE A 1 350 ? -20.494 4.492 11.922 1.00 95.62 350 PHE A CA 1
ATOM 2592 C C . PHE A 1 350 ? -21.270 3.950 13.135 1.00 95.62 350 PHE A C 1
ATOM 2594 O O . PHE A 1 350 ? -21.091 2.798 13.540 1.00 95.62 350 PHE A O 1
ATOM 2601 N N . ALA A 1 351 ? -22.174 4.747 13.710 1.00 95.12 351 ALA A N 1
ATOM 2602 C CA . ALA A 1 351 ? -22.868 4.443 14.947 1.00 95.12 351 ALA A CA 1
ATOM 2603 C C . ALA A 1 351 ? -23.745 3.192 14.839 1.00 95.12 351 ALA A C 1
ATOM 2605 O O . ALA A 1 351 ? -23.803 2.410 15.785 1.00 95.12 351 ALA A O 1
ATOM 2606 N N . ALA A 1 352 ? -24.411 2.968 13.702 1.00 95.44 352 ALA A N 1
ATOM 2607 C CA . ALA A 1 352 ? -25.260 1.794 13.493 1.00 95.44 352 ALA A CA 1
ATOM 2608 C C . ALA A 1 352 ? -24.482 0.455 13.553 1.00 95.44 352 ALA A C 1
ATOM 2610 O O . ALA A 1 352 ? -24.843 -0.392 14.379 1.00 95.44 352 ALA A O 1
ATOM 2611 N N . PRO A 1 353 ? -23.405 0.228 12.764 1.00 96.75 353 PRO A N 1
ATOM 2612 C CA . PRO A 1 353 ? -22.604 -0.989 12.897 1.00 96.75 353 PRO A CA 1
ATOM 2613 C C . PRO A 1 353 ? -21.879 -1.082 14.249 1.00 96.75 353 PRO A C 1
ATOM 2615 O O . PRO A 1 353 ? -21.786 -2.181 14.790 1.00 96.75 353 PRO A O 1
ATOM 2618 N N . ILE A 1 354 ? -21.436 0.035 14.844 1.00 96.62 354 ILE A N 1
ATOM 2619 C CA . ILE A 1 354 ? -20.782 0.036 16.166 1.00 96.62 354 ILE A CA 1
ATOM 2620 C C . ILE A 1 354 ? -21.750 -0.387 17.283 1.00 96.62 354 ILE A C 1
ATOM 2622 O O . ILE A 1 354 ? -21.436 -1.311 18.036 1.00 96.62 354 ILE A O 1
ATOM 2626 N N . LYS A 1 355 ? -22.951 0.206 17.361 1.00 94.00 355 LYS A N 1
ATOM 2627 C CA . LYS A 1 355 ? -23.990 -0.171 18.340 1.00 94.00 355 LYS A CA 1
ATOM 2628 C C . LYS A 1 355 ? -24.345 -1.653 18.241 1.00 94.00 355 LYS A C 1
ATOM 2630 O O . LYS A 1 355 ? -24.408 -2.351 19.253 1.00 94.00 355 LYS A O 1
ATOM 2635 N N . LYS A 1 356 ? -24.480 -2.166 17.014 1.00 94.50 356 LYS A N 1
ATOM 2636 C CA . LYS A 1 356 ? -24.760 -3.584 16.746 1.00 94.50 356 LYS A CA 1
ATOM 2637 C C . LYS A 1 356 ? -23.590 -4.518 17.098 1.00 94.50 356 LYS A C 1
ATOM 2639 O O . LYS A 1 356 ? -23.832 -5.648 17.513 1.00 94.50 356 LYS A O 1
ATOM 2644 N N . LEU A 1 357 ? -22.339 -4.072 16.956 1.00 95.56 357 LEU A N 1
ATOM 2645 C CA . LEU A 1 357 ? -21.145 -4.845 17.326 1.00 95.56 357 LEU A CA 1
ATOM 2646 C C . LEU A 1 357 ? -21.004 -4.988 18.848 1.00 95.56 357 LEU A C 1
ATOM 2648 O O . LEU A 1 357 ? -20.756 -6.086 19.350 1.00 95.56 357 LEU A O 1
ATOM 2652 N N . LEU A 1 358 ? -21.172 -3.872 19.561 1.00 93.12 358 LEU A N 1
ATOM 2653 C CA . LEU A 1 358 ? -21.019 -3.776 21.015 1.00 93.12 358 LEU A CA 1
ATOM 2654 C C . LEU A 1 358 ? -22.267 -4.244 21.788 1.00 93.12 358 LEU A C 1
ATOM 2656 O O . LEU A 1 358 ? -22.157 -4.511 22.983 1.00 93.12 358 LEU A O 1
ATOM 2660 N N . GLN A 1 359 ? -23.409 -4.388 21.098 1.00 90.31 359 GLN A N 1
ATOM 2661 C CA . GLN A 1 359 ? -24.742 -4.710 21.637 1.00 90.31 359 GLN A CA 1
ATOM 2662 C C . GLN A 1 359 ? -25.289 -3.635 22.595 1.00 90.31 359 GLN A C 1
ATOM 2664 O O . GLN A 1 359 ? -25.807 -3.938 23.666 1.00 90.31 359 GLN A O 1
ATOM 2669 N N . VAL A 1 360 ? -25.170 -2.366 22.197 1.00 85.06 360 VAL A N 1
ATOM 2670 C CA . VAL A 1 360 ? -25.476 -1.183 23.026 1.00 85.06 360 VAL A CA 1
ATOM 2671 C C . VAL A 1 360 ? -26.495 -0.250 22.369 1.00 85.06 360 VAL A C 1
ATOM 2673 O O . VAL A 1 360 ? -26.636 -0.216 21.145 1.00 85.06 360 VAL A O 1
ATOM 2676 N N . GLY A 1 361 ? -27.209 0.512 23.202 1.00 76.38 361 GLY A N 1
ATOM 2677 C CA . GLY A 1 361 ? -28.128 1.576 22.780 1.00 76.38 361 GLY A CA 1
ATOM 2678 C C . GLY A 1 361 ? -27.476 2.963 22.816 1.00 76.38 361 GLY A C 1
ATOM 2679 O O . GLY A 1 361 ? -26.251 3.085 22.849 1.00 76.38 361 GLY A O 1
ATOM 2680 N N . GLU A 1 362 ? -28.292 4.020 22.854 1.00 77.00 362 GLU A N 1
ATOM 2681 C CA . GLU A 1 362 ? -27.778 5.377 23.094 1.00 77.00 362 GLU A CA 1
ATOM 2682 C C . GLU A 1 362 ? -27.312 5.550 24.553 1.00 77.00 362 GLU A C 1
ATOM 2684 O O . GLU A 1 362 ? -28.003 5.091 25.470 1.00 77.00 362 GLU A O 1
ATOM 2689 N N . PRO A 1 363 ? -26.167 6.205 24.820 1.00 67.69 363 PRO A N 1
ATOM 2690 C CA . PRO A 1 363 ? -25.732 6.489 26.185 1.00 67.69 363 PRO A CA 1
ATOM 2691 C C . PRO A 1 363 ? -26.636 7.497 26.903 1.00 67.69 363 PRO A C 1
ATOM 2693 O O . PRO A 1 363 ? -26.973 8.548 26.360 1.00 67.69 363 PRO A O 1
ATOM 2696 N N . SER A 1 364 ? -26.960 7.225 28.169 1.00 70.06 364 SER A N 1
ATOM 2697 C CA . SER A 1 364 ? -27.605 8.193 29.065 1.00 70.06 364 SER A CA 1
ATOM 2698 C C . SER A 1 364 ? -26.926 8.206 30.438 1.00 70.06 364 SER A C 1
ATOM 2700 O O . SER A 1 364 ? -26.144 7.314 30.767 1.00 70.06 364 SER A O 1
ATOM 2702 N N . LYS A 1 365 ? -27.225 9.216 31.268 1.00 63.69 365 LYS A N 1
ATOM 2703 C CA . LYS A 1 365 ? -26.727 9.276 32.658 1.00 63.69 365 LYS A CA 1
ATOM 2704 C C . LYS A 1 365 ? -27.266 8.140 33.538 1.00 63.69 365 LYS A C 1
ATOM 2706 O O . LYS A 1 365 ? -26.651 7.817 34.547 1.00 63.69 365 LYS A O 1
ATOM 2711 N N . GLU A 1 366 ? -28.404 7.567 33.158 1.00 65.50 366 GLU A N 1
ATOM 2712 C CA . GLU A 1 366 ? -29.109 6.501 33.880 1.00 65.50 366 GLU A CA 1
ATOM 2713 C C . GLU A 1 366 ? -28.694 5.108 33.383 1.00 65.50 366 GLU A C 1
ATOM 2715 O O . GLU A 1 366 ? -28.738 4.145 34.142 1.00 65.50 366 GLU A O 1
ATOM 2720 N N . ASN A 1 367 ? -28.247 5.009 32.127 1.00 64.38 367 ASN A N 1
ATOM 2721 C CA . ASN A 1 367 ? -27.727 3.790 31.518 1.00 64.38 367 ASN A CA 1
ATOM 2722 C C . ASN A 1 367 ? -26.335 4.044 30.900 1.00 64.38 367 ASN A C 1
ATOM 2724 O O . ASN A 1 367 ? -26.218 4.233 29.681 1.00 64.38 367 ASN A O 1
ATOM 2728 N N . PRO A 1 368 ? -25.267 4.091 31.724 1.00 63.91 368 PRO A N 1
ATOM 2729 C CA . PRO A 1 368 ? -23.899 4.152 31.225 1.00 63.91 368 PRO A CA 1
ATOM 2730 C C . PRO A 1 368 ? -23.588 2.872 30.437 1.00 63.91 368 PRO A C 1
ATOM 2732 O O . PRO A 1 368 ? -23.485 1.786 31.013 1.00 63.91 368 PRO A O 1
ATOM 2735 N N . GLN A 1 369 ? -23.445 3.006 29.113 1.00 66.88 369 GLN A N 1
ATOM 2736 C CA . GLN A 1 369 ? -23.272 1.866 28.209 1.00 66.88 369 GLN A CA 1
ATOM 2737 C C . GLN A 1 369 ? -22.069 1.024 28.633 1.00 66.88 369 GLN A C 1
ATOM 2739 O O . GLN A 1 369 ? -20.919 1.466 28.588 1.00 66.88 369 GLN A O 1
ATOM 2744 N N . THR A 1 370 ? -22.358 -0.207 29.042 1.00 67.62 370 THR A N 1
ATOM 2745 C CA . THR A 1 370 ? -21.354 -1.225 29.325 1.00 67.62 370 THR A CA 1
ATOM 2746 C C . THR A 1 370 ? -21.366 -2.178 28.134 1.00 67.62 370 THR A C 1
ATOM 2748 O O . THR A 1 370 ? -22.369 -2.870 27.953 1.00 67.62 370 THR A O 1
ATOM 2751 N N . PRO A 1 371 ? -20.316 -2.205 27.290 1.00 70.06 371 PRO A N 1
ATOM 2752 C CA . PRO A 1 371 ? -20.243 -3.157 26.190 1.00 70.06 371 PRO A CA 1
ATOM 2753 C C . PRO A 1 371 ? -20.365 -4.592 26.693 1.00 70.06 371 PRO A C 1
ATOM 2755 O O . PRO A 1 371 ? -20.020 -4.889 27.840 1.00 70.06 371 PRO A O 1
ATOM 2758 N N . ARG A 1 372 ? -20.801 -5.486 25.804 1.00 80.81 372 ARG A N 1
ATOM 2759 C CA . ARG A 1 372 ? -20.872 -6.927 26.066 1.00 80.81 372 ARG A CA 1
ATOM 2760 C C . ARG A 1 372 ? -19.611 -7.460 26.775 1.00 80.81 372 ARG A C 1
ATOM 2762 O O . ARG A 1 372 ? -18.488 -7.285 26.306 1.00 80.81 372 ARG A O 1
ATOM 2769 N N . ALA A 1 373 ? -19.813 -8.098 27.928 1.00 82.94 373 ALA A N 1
ATOM 2770 C CA . ALA A 1 373 ? -18.738 -8.504 28.842 1.00 82.94 373 ALA A CA 1
ATOM 2771 C C . ALA A 1 373 ? -17.987 -9.781 28.412 1.00 82.94 373 ALA A C 1
ATOM 2773 O O . ALA A 1 373 ? -17.048 -10.208 29.078 1.00 82.94 373 ALA A O 1
ATOM 2774 N N . ASP A 1 374 ? -18.416 -10.409 27.318 1.00 88.56 374 ASP A N 1
ATOM 2775 C CA . ASP A 1 374 ? -17.845 -11.630 26.750 1.00 88.56 374 ASP A CA 1
ATOM 2776 C C . ASP A 1 374 ? -16.769 -11.360 25.681 1.00 88.56 374 ASP A C 1
ATOM 2778 O O . ASP A 1 374 ? -16.235 -12.312 25.116 1.00 88.56 374 ASP A O 1
ATOM 2782 N N . ALA A 1 375 ? -16.438 -10.089 25.420 1.00 93.69 375 ALA A N 1
ATOM 2783 C CA . ALA A 1 375 ? -15.353 -9.651 24.546 1.00 93.69 375 ALA A CA 1
ATOM 2784 C C . ALA A 1 375 ? -14.239 -8.931 25.329 1.00 93.69 375 ALA A C 1
ATOM 2786 O O . ALA A 1 375 ? -14.508 -8.204 26.283 1.00 93.69 375 ALA A O 1
ATOM 2787 N N . ASP A 1 376 ? -12.987 -9.099 24.895 1.00 95.19 376 ASP A N 1
ATOM 2788 C CA . ASP A 1 376 ? -11.795 -8.517 25.533 1.00 95.19 376 ASP A CA 1
ATOM 2789 C C . ASP A 1 376 ? -10.901 -7.691 24.587 1.00 95.19 376 ASP A C 1
ATOM 2791 O O . ASP A 1 376 ? -9.971 -7.037 25.064 1.00 95.19 376 ASP A O 1
ATOM 2795 N N . ALA A 1 377 ? -11.207 -7.657 23.283 1.00 96.88 377 ALA A N 1
ATOM 2796 C CA . ALA A 1 377 ? -10.510 -6.864 22.267 1.00 96.88 377 ALA A CA 1
ATOM 2797 C C . ALA A 1 377 ? -11.440 -6.451 21.109 1.00 96.88 377 ALA A C 1
ATOM 2799 O O . ALA A 1 377 ? -12.373 -7.180 20.759 1.00 96.88 377 ALA A O 1
ATOM 2800 N N . VAL A 1 378 ? -11.145 -5.318 20.461 1.00 97.81 378 VAL A N 1
ATOM 2801 C CA . VAL A 1 378 ? -11.747 -4.931 19.173 1.00 97.81 378 VAL A CA 1
ATOM 2802 C C . VAL A 1 378 ? -10.657 -4.871 18.110 1.00 97.81 378 VAL A C 1
ATOM 2804 O O . VAL A 1 378 ? -9.680 -4.143 18.260 1.00 97.81 378 VAL A O 1
ATOM 2807 N N . PHE A 1 379 ? -10.859 -5.590 17.015 1.00 98.38 379 PHE A N 1
ATOM 2808 C CA . PHE A 1 379 ? -10.083 -5.472 15.790 1.00 98.38 379 PHE A CA 1
ATOM 2809 C C . PHE A 1 379 ? -10.888 -4.666 14.780 1.00 98.38 379 PHE A C 1
ATOM 2811 O O . PHE A 1 379 ? -12.061 -4.964 14.537 1.00 98.38 379 PHE A O 1
ATOM 2818 N N . PHE A 1 380 ? -10.271 -3.664 14.163 1.00 97.06 380 PHE A N 1
ATOM 2819 C CA . PHE A 1 380 ? -10.886 -2.958 13.051 1.00 97.06 380 PHE A CA 1
ATOM 2820 C C . PHE A 1 380 ? -9.930 -2.786 11.876 1.00 97.06 380 PHE A C 1
ATOM 2822 O O . PHE A 1 380 ? -8.727 -2.597 12.034 1.00 97.06 380 PHE A O 1
ATOM 2829 N N . VAL A 1 381 ? -10.483 -2.867 10.672 1.00 93.88 381 VAL A N 1
ATOM 2830 C CA . VAL A 1 381 ? -9.755 -2.637 9.421 1.00 93.88 381 VAL A CA 1
ATOM 2831 C C . VAL A 1 381 ? -10.329 -1.370 8.808 1.00 93.88 381 VAL A C 1
ATOM 2833 O O . VAL A 1 381 ? -11.546 -1.245 8.695 1.00 93.88 381 VAL A O 1
ATOM 2836 N N . GLY A 1 382 ? -9.483 -0.419 8.426 1.00 88.19 382 GLY A N 1
ATOM 2837 C CA . GLY A 1 382 ? -9.921 0.851 7.851 1.00 88.19 382 GLY A CA 1
ATOM 2838 C C . GLY A 1 382 ? -8.760 1.756 7.473 1.00 88.19 382 GLY A C 1
ATOM 2839 O O . GLY A 1 382 ? -7.640 1.575 7.952 1.00 88.19 382 GLY A O 1
ATOM 2840 N N . ASP A 1 383 ? -9.034 2.723 6.599 1.00 88.12 383 ASP A N 1
ATOM 2841 C CA . ASP A 1 383 ? -8.080 3.790 6.305 1.00 88.12 383 ASP A CA 1
ATOM 2842 C C . ASP A 1 383 ? -8.042 4.833 7.440 1.00 88.12 383 ASP A C 1
ATOM 2844 O O . ASP A 1 383 ? -8.902 4.869 8.321 1.00 88.12 383 ASP A O 1
ATOM 2848 N N . VAL A 1 384 ? -7.030 5.699 7.424 1.00 92.25 384 VAL A N 1
ATOM 2849 C CA . VAL A 1 384 ? -6.842 6.772 8.414 1.00 92.25 384 VAL A CA 1
ATOM 2850 C C . VAL A 1 384 ? -8.037 7.740 8.519 1.00 92.25 384 VAL A C 1
ATOM 2852 O O . VAL A 1 384 ? -8.265 8.297 9.590 1.00 92.25 384 VAL A O 1
ATOM 2855 N N . ARG A 1 385 ? -8.836 7.945 7.458 1.00 93.44 385 ARG A N 1
ATOM 2856 C CA . ARG A 1 385 ? -10.038 8.800 7.518 1.00 93.44 385 ARG A CA 1
ATOM 2857 C C . ARG A 1 385 ? -11.143 8.092 8.299 1.00 93.44 385 ARG A C 1
ATOM 2859 O O . ARG A 1 385 ? -11.681 8.690 9.227 1.00 93.44 385 ARG A O 1
ATOM 2866 N N . ASP A 1 386 ? -11.459 6.846 7.951 1.00 93.81 386 ASP A N 1
ATOM 2867 C CA . ASP A 1 386 ? -12.494 6.078 8.652 1.00 93.81 386 ASP A CA 1
ATOM 2868 C C . ASP A 1 386 ? -12.083 5.815 10.107 1.00 93.81 386 ASP A C 1
ATOM 2870 O O . ASP A 1 386 ? -12.893 5.995 11.014 1.00 93.81 386 ASP A O 1
ATOM 2874 N N . ALA A 1 387 ? -10.809 5.501 10.370 1.00 96.62 387 ALA A N 1
ATOM 2875 C CA . ALA A 1 387 ? -10.282 5.286 11.719 1.00 96.62 387 ALA A CA 1
ATOM 2876 C C . ALA A 1 387 ? -10.534 6.483 12.655 1.00 96.62 387 ALA A C 1
ATOM 2878 O O . ALA A 1 387 ? -10.995 6.299 13.784 1.00 96.62 387 ALA A O 1
ATOM 2879 N N . ARG A 1 388 ? -10.296 7.714 12.176 1.00 95.19 388 ARG A N 1
ATOM 2880 C CA . ARG A 1 388 ? -10.511 8.954 12.947 1.00 95.19 388 ARG A CA 1
ATOM 2881 C C . ARG A 1 388 ? -11.979 9.203 13.301 1.00 95.19 388 ARG A C 1
ATOM 2883 O O . ARG A 1 388 ? -12.250 9.945 14.234 1.00 95.19 388 ARG A O 1
ATOM 2890 N N . LEU A 1 389 ? -12.922 8.580 12.594 1.00 96.38 389 LEU A N 1
ATOM 2891 C CA . LEU A 1 389 ? -14.357 8.666 12.877 1.00 96.38 389 LEU A CA 1
ATOM 2892 C C . LEU A 1 389 ? -14.859 7.461 13.692 1.00 96.38 389 LEU A C 1
ATOM 2894 O O . LEU A 1 389 ? -15.672 7.627 14.600 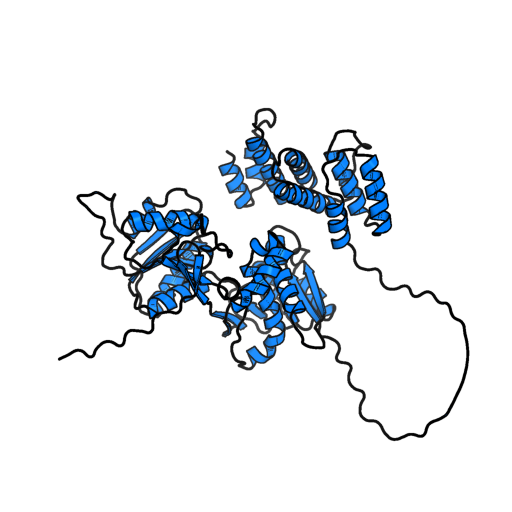1.00 96.38 389 LEU A O 1
ATOM 2898 N N . ILE A 1 390 ? -14.347 6.262 13.405 1.00 97.50 390 ILE A N 1
ATOM 2899 C CA . ILE A 1 390 ? -14.689 5.001 14.076 1.00 97.50 390 ILE A CA 1
ATOM 2900 C C . ILE A 1 390 ? -14.234 5.002 15.540 1.00 97.50 390 ILE A C 1
ATOM 2902 O O . ILE A 1 390 ? -15.003 4.610 16.418 1.00 97.50 390 ILE A O 1
ATOM 2906 N N . VAL A 1 391 ? -13.006 5.441 15.834 1.00 97.06 391 VAL A N 1
ATOM 2907 C CA . VAL A 1 391 ? -12.421 5.324 17.183 1.00 97.06 391 VAL A CA 1
ATOM 2908 C C . VAL A 1 391 ? -13.144 6.197 18.227 1.00 97.06 391 VAL A C 1
ATOM 2910 O O . VAL A 1 391 ? -13.483 5.662 19.290 1.00 97.06 391 VAL A O 1
ATOM 2913 N N . PRO A 1 392 ? -13.484 7.478 17.963 1.00 95.38 392 PRO A N 1
ATOM 2914 C CA . PRO A 1 392 ? -14.353 8.261 18.847 1.00 95.38 392 PRO A CA 1
ATOM 2915 C C . PRO A 1 392 ? -15.716 7.615 19.086 1.00 95.38 392 PRO A C 1
ATOM 2917 O O . PRO A 1 392 ? -16.203 7.607 20.215 1.00 95.38 392 PRO A O 1
ATOM 2920 N N . GLN A 1 393 ? -16.322 7.028 18.052 1.00 95.75 393 GLN A N 1
ATOM 2921 C CA . GLN A 1 393 ? -17.643 6.407 18.161 1.00 95.75 393 GLN A CA 1
ATOM 2922 C C . GLN A 1 393 ? -17.601 5.104 18.970 1.00 95.75 393 GLN A C 1
ATOM 2924 O O . GLN A 1 393 ? -18.437 4.914 19.850 1.00 95.75 393 GLN A O 1
ATOM 2929 N N . LEU A 1 394 ? -16.592 4.247 18.769 1.00 94.88 394 LEU A N 1
ATOM 2930 C CA . LEU A 1 394 ? -16.352 3.065 19.610 1.00 94.88 394 LEU A CA 1
ATOM 2931 C C . LEU A 1 394 ? -16.257 3.454 21.094 1.00 94.88 394 LEU A C 1
ATOM 2933 O O . LEU A 1 394 ? -16.886 2.825 21.945 1.00 94.88 394 LEU A O 1
ATOM 2937 N N . ARG A 1 395 ? -15.519 4.526 21.404 1.00 93.12 395 ARG A N 1
ATOM 2938 C CA . ARG A 1 395 ? -15.387 5.061 22.768 1.00 93.12 395 ARG A CA 1
ATOM 2939 C C . ARG A 1 395 ? -16.693 5.615 23.320 1.00 93.12 395 ARG A C 1
ATOM 2941 O O . ARG A 1 395 ? -17.036 5.303 24.457 1.00 93.12 395 ARG A O 1
ATOM 2948 N N . TYR A 1 396 ? -17.411 6.408 22.528 1.00 92.25 396 TYR A N 1
ATOM 2949 C CA . TYR A 1 396 ? -18.703 6.985 22.901 1.00 92.25 396 TYR A CA 1
ATOM 2950 C C . TYR A 1 396 ? -19.726 5.899 23.269 1.00 92.25 396 TYR A C 1
ATOM 2952 O O . TYR A 1 396 ? -20.409 6.008 24.284 1.00 92.25 396 TYR A O 1
ATOM 2960 N N . TYR A 1 397 ? -19.745 4.797 22.514 1.00 91.12 397 TYR A N 1
ATOM 2961 C CA . TYR A 1 397 ? -20.571 3.616 22.781 1.00 91.12 397 TYR A CA 1
ATOM 2962 C C . TYR A 1 397 ? -19.955 2.627 23.799 1.00 91.12 397 TYR A C 1
ATOM 2964 O O . TYR A 1 397 ? -20.383 1.479 23.898 1.00 91.12 397 TYR A O 1
ATOM 2972 N N . GLY A 1 398 ? -18.976 3.070 24.596 1.00 85.06 398 GLY A N 1
ATOM 2973 C CA . GLY A 1 398 ? -18.507 2.374 25.799 1.00 85.06 398 GLY A CA 1
ATOM 2974 C C . GLY A 1 398 ? -17.254 1.507 25.641 1.00 85.06 398 GLY A C 1
ATOM 2975 O O . GLY A 1 398 ? -16.737 1.021 26.647 1.00 85.06 398 GLY A O 1
ATOM 2976 N N . ALA A 1 399 ? -16.691 1.339 24.438 1.00 87.94 399 ALA A N 1
ATOM 2977 C CA . ALA A 1 399 ? -15.499 0.506 24.205 1.00 87.94 399 ALA A CA 1
ATOM 2978 C C . ALA A 1 399 ? -14.179 1.119 24.733 1.00 87.94 399 ALA A C 1
ATOM 2980 O O . ALA A 1 399 ? -13.095 0.730 24.314 1.00 87.94 399 ALA A O 1
ATOM 2981 N N . THR A 1 400 ? -14.238 2.054 25.686 1.00 84.06 400 THR A N 1
ATOM 2982 C CA . THR A 1 400 ? -13.073 2.717 26.305 1.00 84.06 400 THR A CA 1
ATOM 2983 C C . THR A 1 400 ? -12.152 1.768 27.074 1.00 84.06 400 THR A C 1
ATOM 2985 O O . THR A 1 400 ? -10.988 2.096 27.285 1.00 84.06 400 THR A O 1
ATOM 2988 N N . ARG A 1 401 ? -12.659 0.600 27.494 1.00 81.44 401 ARG A N 1
ATOM 2989 C CA . ARG A 1 401 ? -11.897 -0.445 28.206 1.00 81.44 401 ARG A CA 1
ATOM 2990 C C . ARG A 1 401 ? -11.387 -1.569 27.300 1.00 81.44 401 ARG A C 1
ATOM 2992 O O . ARG A 1 401 ? -10.624 -2.407 27.771 1.00 81.44 401 ARG A O 1
ATOM 2999 N N . LEU A 1 402 ? -11.821 -1.616 26.039 1.00 91.88 402 LEU A N 1
ATOM 3000 C CA . LEU A 1 402 ? -11.391 -2.630 25.080 1.00 91.88 402 LEU A CA 1
ATOM 3001 C C . LEU A 1 402 ? -10.175 -2.095 24.311 1.00 91.88 402 LEU A C 1
ATOM 3003 O O . LEU A 1 402 ? -10.283 -1.036 23.690 1.00 91.88 402 LEU A O 1
ATOM 3007 N N . PRO A 1 403 ? -9.024 -2.788 24.319 1.00 96.00 403 PRO A N 1
ATOM 3008 C CA . PRO A 1 403 ? -7.918 -2.440 23.440 1.00 96.00 403 PRO A CA 1
ATOM 3009 C C . PRO A 1 403 ? -8.354 -2.527 21.977 1.00 96.00 403 PRO A C 1
ATOM 3011 O O . PRO A 1 403 ? -9.069 -3.454 21.580 1.00 96.00 403 PRO A O 1
ATOM 3014 N N . LEU A 1 404 ? -7.927 -1.536 21.197 1.00 97.69 404 LEU A N 1
ATOM 3015 C CA . LEU A 1 404 ? -8.263 -1.398 19.786 1.00 97.69 404 LEU A CA 1
ATOM 3016 C C . LEU A 1 404 ? -7.039 -1.779 18.950 1.00 97.69 404 LEU A C 1
ATOM 3018 O O . LEU A 1 404 ? -5.995 -1.138 19.068 1.00 97.69 404 LEU A O 1
ATOM 3022 N N . TYR A 1 405 ? -7.183 -2.794 18.106 1.00 98.38 405 TYR A N 1
ATOM 3023 C CA . TYR A 1 405 ? -6.146 -3.301 17.209 1.00 98.38 405 TYR A CA 1
ATOM 3024 C C . TYR A 1 405 ? -6.538 -3.044 15.748 1.00 98.38 405 TYR A C 1
ATOM 3026 O O . TYR A 1 405 ? -7.713 -3.168 15.397 1.00 98.38 405 TYR A O 1
ATOM 3034 N N . ALA A 1 406 ? -5.575 -2.705 14.889 1.00 97.81 406 ALA A N 1
ATOM 3035 C CA . ALA A 1 406 ? -5.832 -2.427 13.477 1.00 97.81 406 ALA A CA 1
ATOM 3036 C C . ALA A 1 406 ? -4.669 -2.784 12.533 1.00 97.81 406 ALA A C 1
ATOM 3038 O O . ALA A 1 406 ? -3.521 -2.936 12.947 1.00 97.81 406 ALA A O 1
ATOM 3039 N N . THR A 1 407 ? -4.981 -2.877 11.237 1.00 96.12 407 THR A N 1
ATOM 3040 C CA . THR A 1 407 ? -4.009 -2.932 10.124 1.00 96.12 407 THR A CA 1
ATOM 3041 C C . THR A 1 407 ? -3.284 -1.596 9.940 1.00 96.12 407 THR A C 1
ATOM 3043 O O . THR A 1 407 ? -3.815 -0.555 10.330 1.00 96.12 407 THR A O 1
ATOM 3046 N N . SER A 1 408 ? -2.137 -1.572 9.248 1.00 95.56 408 SER A N 1
ATOM 3047 C CA . SER A 1 408 ? -1.315 -0.357 9.092 1.00 95.56 408 SER A CA 1
ATOM 3048 C C . SER A 1 408 ? -2.037 0.843 8.457 1.00 95.56 408 SER A C 1
ATOM 3050 O O . SER A 1 408 ? -1.668 1.993 8.702 1.00 95.56 408 SER A O 1
ATOM 3052 N N . SER A 1 409 ? -3.092 0.606 7.669 1.00 91.88 409 SER A N 1
ATOM 3053 C CA . SER A 1 409 ? -3.867 1.631 6.953 1.00 91.88 409 SER A CA 1
ATOM 3054 C C . SER A 1 409 ? -4.466 2.738 7.833 1.00 91.88 409 SER A C 1
ATOM 3056 O O . SER A 1 409 ? -4.749 3.817 7.310 1.00 91.88 409 SER A O 1
ATOM 3058 N N . VAL A 1 410 ? -4.589 2.529 9.151 1.00 95.69 410 VAL A N 1
ATOM 3059 C CA . VAL A 1 410 ? -4.989 3.577 10.113 1.00 95.69 410 VAL A CA 1
ATOM 3060 C C . VAL A 1 410 ? -3.942 4.684 10.274 1.00 95.69 410 VAL A C 1
ATOM 3062 O O . VAL A 1 410 ? -4.255 5.753 10.788 1.00 95.69 410 VAL A O 1
ATOM 3065 N N . TYR A 1 411 ? -2.707 4.453 9.823 1.00 94.50 411 TYR A N 1
ATOM 3066 C CA . TYR A 1 411 ? -1.625 5.428 9.813 1.00 94.50 411 TYR A CA 1
ATOM 3067 C C . TYR A 1 411 ? -1.254 5.823 8.379 1.00 94.50 411 TYR A C 1
ATOM 3069 O O . TYR A 1 411 ? -0.977 4.975 7.526 1.00 94.50 411 TYR A O 1
ATOM 3077 N N . ALA A 1 412 ? -1.177 7.131 8.124 1.00 87.81 412 ALA A N 1
ATOM 3078 C CA . ALA A 1 412 ? -0.804 7.695 6.824 1.00 87.81 412 ALA A CA 1
ATOM 3079 C C . ALA A 1 412 ? 0.698 7.560 6.480 1.00 87.81 412 ALA A C 1
ATOM 3081 O O . ALA A 1 412 ? 1.129 8.006 5.422 1.00 87.81 412 ALA A O 1
ATOM 3082 N N . GLY A 1 413 ? 1.523 7.010 7.379 1.00 88.12 413 GLY A N 1
ATOM 3083 C CA . GLY A 1 413 ? 2.982 6.940 7.226 1.00 88.12 413 GLY A CA 1
ATOM 3084 C C . GLY A 1 413 ? 3.736 8.212 7.641 1.00 88.12 413 GLY A C 1
ATOM 3085 O O . GLY A 1 413 ? 4.964 8.196 7.696 1.00 88.12 413 GLY A O 1
ATOM 3086 N N . ARG A 1 414 ? 3.023 9.291 7.992 1.00 85.06 414 ARG A N 1
ATOM 3087 C CA . ARG A 1 414 ? 3.570 10.502 8.622 1.00 85.06 414 ARG A CA 1
ATOM 3088 C C . ARG A 1 414 ? 2.651 10.955 9.755 1.00 85.06 414 ARG A C 1
ATOM 3090 O O . ARG A 1 414 ? 1.448 11.082 9.545 1.00 85.06 414 ARG A O 1
ATOM 3097 N N . ALA A 1 415 ? 3.216 11.215 10.935 1.00 85.50 415 ALA A N 1
ATOM 3098 C CA . ALA A 1 415 ? 2.463 11.637 12.116 1.00 85.50 415 ALA A CA 1
ATOM 3099 C C . ALA A 1 415 ? 1.734 12.968 11.882 1.00 85.50 415 ALA A C 1
ATOM 3101 O O . ALA A 1 415 ? 2.367 13.973 11.547 1.00 85.50 415 ALA A O 1
ATOM 3102 N N . ASN A 1 416 ? 0.419 12.992 12.113 1.00 88.31 416 ASN A N 1
ATOM 3103 C CA . ASN A 1 416 ? -0.391 14.201 12.087 1.00 88.31 416 ASN A CA 1
ATOM 3104 C C . ASN A 1 416 ? -1.079 14.390 13.446 1.00 88.31 416 ASN A C 1
ATOM 3106 O O . ASN A 1 416 ? -2.284 14.189 13.588 1.00 88.31 416 ASN A O 1
ATOM 3110 N N . ARG A 1 417 ? -0.310 14.852 14.443 1.00 91.12 417 ARG A N 1
ATOM 3111 C CA . ARG A 1 417 ? -0.789 15.096 15.819 1.00 91.12 417 ARG A CA 1
ATOM 3112 C C . ARG A 1 417 ? -1.997 16.029 15.943 1.00 91.12 417 ARG A C 1
ATOM 3114 O O . ARG A 1 417 ? -2.556 16.111 17.026 1.00 91.12 417 ARG A O 1
ATOM 3121 N N . ALA A 1 418 ? -2.394 16.755 14.898 1.00 89.94 418 ALA A N 1
ATOM 3122 C CA . ALA A 1 418 ? -3.622 17.549 14.915 1.00 89.94 418 ALA A CA 1
ATOM 3123 C C . ALA A 1 418 ? -4.864 16.715 14.553 1.00 89.94 418 ALA A C 1
ATOM 3125 O O . ALA A 1 418 ? -5.930 16.947 15.108 1.00 89.94 418 ALA A O 1
ATOM 3126 N N . GLN A 1 419 ? -4.734 15.751 13.635 1.00 89.69 419 GLN A N 1
ATOM 3127 C CA . GLN A 1 419 ? -5.854 14.945 13.130 1.00 89.69 419 GLN A CA 1
ATOM 3128 C C . GLN A 1 419 ? -5.893 13.517 13.699 1.00 89.69 419 GLN A C 1
ATOM 3130 O O . GLN A 1 419 ? -6.932 12.872 13.637 1.00 89.69 419 GLN A O 1
ATOM 3135 N N . ASP A 1 420 ? -4.784 13.019 14.248 1.00 94.62 420 ASP A N 1
ATOM 3136 C CA . ASP A 1 420 ? -4.652 11.648 14.761 1.00 94.62 420 ASP A CA 1
ATOM 3137 C C . ASP A 1 420 ? -4.877 11.545 16.284 1.00 94.62 420 ASP A C 1
ATOM 3139 O O . ASP A 1 420 ? -4.721 10.466 16.848 1.00 94.62 420 ASP A O 1
ATOM 3143 N N . GLN A 1 421 ? -5.232 12.638 16.978 1.00 93.75 421 GLN A N 1
ATOM 3144 C CA . GLN A 1 421 ? -5.415 12.653 18.446 1.00 93.75 421 GLN A CA 1
ATOM 3145 C C . GLN A 1 421 ? -6.427 11.602 18.905 1.00 93.75 421 GLN A C 1
ATOM 3147 O O . GLN A 1 421 ? -6.168 10.834 19.832 1.00 93.75 421 GLN A O 1
ATOM 3152 N N . ASP A 1 422 ? -7.540 11.512 18.181 1.00 92.44 422 ASP A N 1
ATOM 3153 C CA . ASP A 1 422 ? -8.598 10.538 18.413 1.00 92.44 422 ASP A CA 1
ATOM 3154 C C . ASP A 1 422 ? -8.139 9.084 18.244 1.00 92.44 422 ASP A C 1
ATOM 3156 O O . ASP A 1 422 ? -8.723 8.190 18.851 1.00 92.44 422 ASP A O 1
ATOM 3160 N N . LEU A 1 423 ? -7.058 8.828 17.500 1.00 96.50 423 LEU A N 1
ATOM 3161 C CA . LEU A 1 423 ? -6.492 7.488 17.329 1.00 96.50 423 LEU A CA 1
ATOM 3162 C C . LEU A 1 423 ? -5.669 7.017 18.535 1.00 96.50 423 LEU A C 1
ATOM 3164 O O . LEU A 1 423 ? -5.276 5.854 18.551 1.00 96.50 423 LEU A O 1
ATOM 3168 N N . ALA A 1 424 ? -5.410 7.869 19.540 1.00 95.38 424 ALA A N 1
ATOM 3169 C CA . ALA A 1 424 ? -4.645 7.508 20.739 1.00 95.38 424 ALA A CA 1
ATOM 3170 C C . ALA A 1 424 ? -5.064 6.138 21.302 1.00 95.38 424 ALA A C 1
ATOM 3172 O O . ALA A 1 424 ? -6.241 5.795 21.301 1.00 95.38 424 ALA A O 1
ATOM 3173 N N . GLY A 1 425 ? -4.131 5.328 21.787 1.00 95.00 425 GLY A N 1
ATOM 3174 C CA . GLY A 1 425 ? -4.410 3.992 22.310 1.00 95.00 425 GLY A CA 1
ATOM 3175 C C . GLY A 1 425 ? -4.715 2.907 21.264 1.00 95.00 425 GLY A C 1
ATOM 3176 O O . GLY A 1 425 ? -4.650 1.734 21.632 1.00 95.00 425 GLY A O 1
ATOM 3177 N N . VAL A 1 426 ? -4.984 3.234 19.991 1.00 97.75 426 VAL A N 1
ATOM 3178 C CA . VAL A 1 426 ? -5.054 2.230 18.912 1.00 97.75 426 VAL A CA 1
ATOM 3179 C C . VAL A 1 426 ? -3.666 1.652 18.672 1.00 97.75 426 VAL A C 1
ATOM 3181 O O . VAL A 1 426 ? -2.697 2.402 18.521 1.00 97.75 426 VAL A O 1
ATOM 3184 N N . LEU A 1 427 ? -3.583 0.325 18.620 1.00 97.88 427 LEU A N 1
ATOM 3185 C CA . LEU A 1 427 ? -2.380 -0.421 18.284 1.00 97.88 427 LEU A CA 1
ATOM 3186 C C . LEU A 1 427 ? -2.461 -0.966 16.859 1.00 97.88 427 LEU A C 1
ATOM 3188 O O . LEU A 1 427 ? -3.488 -1.494 16.439 1.00 97.88 427 LEU A O 1
ATOM 3192 N N . PHE A 1 428 ? -1.363 -0.866 16.124 1.00 98.00 428 PHE A N 1
ATOM 3193 C CA . PHE A 1 428 ? -1.224 -1.425 14.784 1.00 98.00 428 PHE A CA 1
ATOM 3194 C C . PHE A 1 428 ? 0.218 -1.879 14.558 1.00 98.00 428 PHE A C 1
ATOM 3196 O O . PHE A 1 428 ? 1.121 -1.486 15.299 1.00 98.00 428 PHE A O 1
ATOM 3203 N N . CYS A 1 429 ? 0.442 -2.699 13.535 1.00 97.75 429 CYS A N 1
ATOM 3204 C CA . CYS A 1 429 ? 1.782 -3.115 13.131 1.00 97.75 429 CYS A CA 1
ATOM 3205 C C . CYS A 1 429 ? 2.066 -2.661 11.696 1.00 97.75 429 CYS A C 1
ATOM 3207 O O . CYS A 1 429 ? 1.170 -2.635 10.853 1.00 97.75 429 CYS A O 1
ATOM 3209 N N . ASP A 1 430 ? 3.297 -2.220 11.444 1.00 97.19 430 ASP A N 1
ATOM 3210 C CA . ASP A 1 430 ? 3.691 -1.528 10.218 1.00 97.19 430 ASP A CA 1
ATOM 3211 C C . ASP A 1 430 ? 5.186 -1.724 9.903 1.00 97.19 430 ASP A C 1
ATOM 3213 O O . ASP A 1 430 ? 5.965 -2.277 10.687 1.00 97.19 430 ASP A O 1
ATOM 3217 N N . ALA A 1 431 ? 5.595 -1.255 8.729 1.00 96.75 431 ALA A N 1
ATOM 3218 C CA . ALA A 1 431 ? 6.973 -1.257 8.270 1.00 96.75 431 ALA A CA 1
ATOM 3219 C C . ALA A 1 431 ? 7.912 -0.537 9.272 1.00 96.75 431 ALA A C 1
ATOM 3221 O O . ALA A 1 431 ? 7.652 0.623 9.611 1.00 96.75 431 ALA A O 1
ATOM 3222 N N . PRO A 1 432 ? 9.050 -1.143 9.678 1.00 95.81 432 PRO A N 1
ATOM 3223 C CA . PRO A 1 432 ? 10.086 -0.486 10.479 1.00 95.81 432 PRO A CA 1
ATOM 3224 C C . PRO A 1 432 ? 10.559 0.846 9.890 1.00 95.81 432 PRO A C 1
ATOM 3226 O O . PRO A 1 432 ? 10.892 1.754 10.644 1.00 95.81 432 PRO A O 1
ATOM 3229 N N . TRP A 1 433 ? 10.521 1.008 8.562 1.00 94.75 433 TRP A N 1
ATOM 3230 C CA . TRP A 1 433 ? 10.700 2.286 7.871 1.00 94.75 433 TRP A CA 1
ATOM 3231 C C . TRP A 1 433 ? 9.869 3.388 8.522 1.00 94.75 433 TRP A C 1
ATOM 3233 O O . TRP A 1 433 ? 10.422 4.415 8.879 1.00 94.75 433 TRP A O 1
ATOM 3243 N N . LEU A 1 434 ? 8.574 3.172 8.752 1.00 94.00 434 LEU A N 1
ATOM 3244 C CA . LEU A 1 434 ? 7.640 4.197 9.227 1.00 94.00 434 LEU A CA 1
ATOM 3245 C C . LEU A 1 434 ? 7.676 4.438 10.740 1.00 94.00 434 LEU A C 1
ATOM 3247 O O . LEU A 1 434 ? 7.233 5.498 11.183 1.00 94.00 434 LEU A O 1
ATOM 3251 N N . LEU A 1 435 ? 8.184 3.473 11.512 1.00 94.12 435 LEU A N 1
ATOM 3252 C CA . LEU A 1 435 ? 8.089 3.455 12.977 1.00 94.12 435 LEU A CA 1
ATOM 3253 C C . LEU A 1 435 ? 9.440 3.553 13.701 1.00 94.12 435 LEU A C 1
ATOM 3255 O O . LEU A 1 435 ? 9.486 4.018 14.834 1.00 94.12 435 LEU A O 1
ATOM 3259 N N . SER A 1 436 ? 10.538 3.114 13.084 1.00 92.25 436 SER A N 1
ATOM 3260 C CA . SER A 1 436 ? 11.854 3.068 13.729 1.00 92.25 436 SER A CA 1
ATOM 3261 C C . SER A 1 436 ? 12.613 4.387 13.595 1.00 92.25 436 SER A C 1
ATOM 3263 O O . SER A 1 436 ? 12.681 4.981 12.514 1.00 92.25 436 SER A O 1
ATOM 3265 N N . GLU A 1 437 ? 13.270 4.802 14.677 1.00 89.56 437 GLU A N 1
ATOM 3266 C CA . GLU A 1 437 ? 14.214 5.925 14.674 1.00 89.56 437 GLU A CA 1
ATOM 3267 C C . GLU A 1 437 ? 15.472 5.632 13.842 1.00 89.56 437 GLU A C 1
ATOM 3269 O O . GLU A 1 437 ? 16.051 6.547 13.261 1.00 89.56 437 GLU A O 1
ATOM 3274 N N . ALA A 1 438 ? 15.846 4.357 13.663 1.00 90.12 438 ALA A N 1
ATOM 3275 C CA . ALA A 1 438 ? 16.978 3.968 12.813 1.00 90.12 438 ALA A CA 1
ATOM 3276 C C . ALA A 1 438 ? 16.818 4.429 11.349 1.00 90.12 438 ALA A C 1
ATOM 3278 O O . ALA A 1 438 ? 17.807 4.669 10.660 1.00 90.12 438 ALA A O 1
ATOM 3279 N N . TYR A 1 439 ? 15.574 4.591 10.884 1.00 90.38 439 TYR A N 1
ATOM 3280 C CA . TYR A 1 439 ? 15.266 5.098 9.548 1.00 90.38 439 TYR A CA 1
ATOM 3281 C C . TYR A 1 439 ? 14.949 6.600 9.511 1.00 90.38 439 TYR A C 1
ATOM 3283 O O . TYR A 1 439 ? 14.811 7.140 8.416 1.00 90.38 439 TYR A O 1
ATOM 3291 N N . ALA A 1 440 ? 14.854 7.300 10.651 1.00 88.56 440 ALA A N 1
ATOM 3292 C CA . ALA A 1 440 ? 14.319 8.665 10.722 1.00 88.56 440 ALA A CA 1
ATOM 3293 C C . ALA A 1 440 ? 15.065 9.670 9.828 1.00 88.56 440 ALA A C 1
ATOM 3295 O O . ALA A 1 440 ? 14.425 10.393 9.064 1.00 88.56 440 ALA A O 1
ATOM 3296 N N . ALA A 1 441 ? 16.402 9.665 9.853 1.00 87.69 441 ALA A N 1
ATOM 3297 C CA . ALA A 1 441 ? 17.215 10.545 9.012 1.00 87.69 441 ALA A CA 1
ATOM 3298 C C . ALA A 1 441 ? 17.027 10.250 7.511 1.00 87.69 441 ALA A C 1
ATOM 3300 O O . ALA A 1 441 ? 16.744 11.161 6.735 1.00 87.69 441 ALA A O 1
ATOM 3301 N N . GLN A 1 442 ? 17.100 8.974 7.105 1.00 86.31 442 GLN A N 1
ATOM 3302 C CA . GLN A 1 442 ? 16.911 8.567 5.706 1.00 86.31 442 GLN A CA 1
ATOM 3303 C C . GLN A 1 442 ? 15.496 8.901 5.203 1.00 86.31 442 GLN A C 1
ATOM 3305 O O . GLN A 1 442 ? 15.334 9.348 4.067 1.00 86.31 442 GLN A O 1
ATOM 3310 N N . ARG A 1 443 ? 14.479 8.732 6.056 1.00 87.75 443 ARG A N 1
ATOM 3311 C CA . ARG A 1 443 ? 13.091 9.141 5.799 1.00 87.75 443 ARG A CA 1
ATOM 3312 C C . ARG A 1 443 ? 12.960 10.632 5.576 1.00 87.75 443 ARG A C 1
ATOM 3314 O O . ARG A 1 443 ? 12.309 11.033 4.621 1.00 87.75 443 ARG A O 1
ATOM 3321 N N . GLN A 1 444 ? 13.570 11.434 6.445 1.00 83.56 444 GLN A N 1
ATOM 3322 C CA . GLN A 1 444 ? 13.493 12.884 6.355 1.00 83.56 444 GLN A CA 1
ATOM 3323 C C . GLN A 1 444 ? 14.126 13.365 5.045 1.00 83.56 444 GLN A C 1
ATOM 3325 O O . GLN A 1 444 ? 13.458 14.037 4.267 1.00 83.56 444 GLN A O 1
ATOM 3330 N N . THR A 1 445 ? 15.329 12.884 4.710 1.00 81.50 445 THR A N 1
ATOM 3331 C CA . THR A 1 445 ? 15.960 13.151 3.407 1.00 81.50 445 THR A CA 1
ATOM 3332 C C . THR A 1 445 ? 15.092 12.695 2.226 1.00 81.50 445 THR A C 1
ATOM 3334 O O . THR A 1 445 ? 15.000 13.409 1.230 1.00 81.50 445 THR A O 1
ATOM 3337 N N . ALA A 1 446 ? 14.423 11.540 2.318 1.00 77.19 446 ALA A N 1
ATOM 3338 C CA . ALA A 1 446 ? 13.513 11.071 1.271 1.00 77.19 446 ALA A CA 1
ATOM 3339 C C . ALA A 1 446 ? 12.264 11.965 1.128 1.00 77.19 446 ALA A C 1
ATOM 3341 O O . ALA A 1 446 ? 11.873 12.298 0.010 1.00 77.19 446 ALA A O 1
ATOM 3342 N N . TRP A 1 447 ? 11.651 12.394 2.233 1.00 73.50 447 TRP A N 1
ATOM 3343 C CA . TRP A 1 447 ? 10.507 13.307 2.211 1.00 73.50 447 TRP A CA 1
ATOM 3344 C C . TRP A 1 447 ? 10.877 14.701 1.696 1.00 73.50 447 TRP A C 1
ATOM 3346 O O . TRP A 1 447 ? 10.092 15.287 0.953 1.00 73.50 447 TRP A O 1
ATOM 3356 N N . ASP A 1 448 ? 12.064 15.207 2.028 1.00 73.06 448 ASP A N 1
ATOM 3357 C CA . ASP A 1 448 ? 12.529 16.522 1.579 1.00 73.06 448 ASP A CA 1
ATOM 3358 C C . ASP A 1 448 ? 12.910 16.520 0.089 1.00 73.06 448 ASP A C 1
ATOM 3360 O O . ASP A 1 448 ? 12.540 17.436 -0.644 1.00 73.06 448 ASP A O 1
ATOM 3364 N N . ALA A 1 449 ? 13.591 15.472 -0.390 1.00 64.50 449 ALA A N 1
ATOM 3365 C CA . ALA A 1 449 ? 14.025 15.374 -1.786 1.00 64.50 449 ALA A CA 1
ATOM 3366 C C . ALA A 1 449 ? 12.885 15.058 -2.776 1.00 64.50 449 ALA A C 1
ATOM 3368 O O . ALA A 1 449 ? 12.939 15.488 -3.927 1.00 64.50 449 ALA A O 1
ATOM 3369 N N . TRP A 1 450 ? 11.857 14.313 -2.348 1.00 58.03 450 TRP A N 1
ATOM 3370 C CA . TRP A 1 450 ? 10.802 13.789 -3.235 1.00 58.03 450 TRP A CA 1
ATOM 3371 C C . TRP A 1 450 ? 9.390 14.297 -2.901 1.00 58.03 450 TRP A C 1
ATOM 3373 O O . TRP A 1 450 ? 8.421 13.975 -3.600 1.00 58.03 450 TRP A O 1
ATOM 3383 N N . GLY A 1 451 ? 9.253 15.100 -1.843 1.00 60.03 451 GLY A N 1
ATOM 3384 C CA . GLY A 1 451 ? 8.029 15.804 -1.477 1.00 60.03 451 GLY A CA 1
ATOM 3385 C C . GLY A 1 451 ? 6.799 14.899 -1.373 1.00 60.03 451 GLY A C 1
ATOM 3386 O O . GLY A 1 451 ? 6.800 13.852 -0.720 1.00 60.03 451 GLY A O 1
ATOM 3387 N N . ALA A 1 452 ? 5.718 15.312 -2.040 1.00 50.56 452 ALA A N 1
ATOM 3388 C CA . ALA A 1 452 ? 4.431 14.623 -1.990 1.00 50.56 452 ALA A CA 1
ATOM 3389 C C . ALA A 1 452 ? 4.474 13.174 -2.518 1.00 50.56 452 ALA A C 1
ATOM 3391 O O . ALA A 1 452 ? 3.668 12.361 -2.076 1.00 50.56 452 ALA A O 1
ATOM 3392 N N . HIS A 1 453 ? 5.409 12.819 -3.409 1.00 51.16 453 HIS A N 1
ATOM 3393 C CA . HIS A 1 453 ? 5.467 11.476 -4.003 1.00 51.16 453 HIS A CA 1
ATOM 3394 C C . HIS A 1 453 ? 5.987 10.427 -3.011 1.00 51.16 453 HIS A C 1
ATOM 3396 O O . HIS A 1 453 ? 5.378 9.367 -2.868 1.00 51.16 453 HIS A O 1
ATOM 3402 N N . ALA A 1 454 ? 7.039 10.746 -2.245 1.00 50.97 454 ALA A N 1
ATOM 3403 C CA . ALA A 1 454 ? 7.498 9.888 -1.146 1.00 50.97 454 ALA A CA 1
ATOM 3404 C C . ALA A 1 454 ? 6.457 9.778 -0.020 1.00 50.97 454 ALA A C 1
ATOM 3406 O O . ALA A 1 454 ? 6.345 8.735 0.623 1.00 50.97 454 ALA A O 1
ATOM 3407 N N . ALA A 1 455 ? 5.678 10.840 0.211 1.00 54.94 455 ALA A N 1
ATOM 3408 C CA . ALA A 1 455 ? 4.612 10.853 1.209 1.00 54.94 455 ALA A CA 1
ATOM 3409 C C . ALA A 1 455 ? 3.339 10.093 0.778 1.00 54.94 455 ALA A C 1
ATOM 3411 O O . ALA A 1 455 ? 2.592 9.651 1.646 1.00 54.94 455 ALA A O 1
ATOM 3412 N N . ALA A 1 456 ? 3.081 9.928 -0.525 1.00 63.75 456 ALA A N 1
ATOM 3413 C CA . ALA A 1 456 ? 1.848 9.315 -1.028 1.00 63.75 456 ALA A CA 1
ATOM 3414 C C . ALA A 1 456 ? 1.795 7.788 -0.850 1.00 63.75 456 ALA A C 1
ATOM 3416 O O . ALA A 1 456 ? 0.726 7.240 -0.602 1.00 63.75 456 ALA A O 1
ATOM 3417 N N . ASN A 1 457 ? 2.935 7.099 -0.975 1.00 81.75 457 ASN A N 1
ATOM 3418 C CA . ASN A 1 457 ? 3.013 5.632 -0.980 1.00 81.75 457 ASN A CA 1
ATOM 3419 C C . ASN A 1 457 ? 4.209 5.098 -0.151 1.00 81.75 457 ASN A C 1
ATOM 3421 O O . ASN A 1 457 ? 5.013 4.301 -0.648 1.00 81.75 457 ASN A O 1
ATOM 3425 N N . PRO A 1 458 ? 4.376 5.496 1.125 1.00 88.75 458 PRO A N 1
ATOM 3426 C CA . PRO A 1 458 ? 5.634 5.295 1.843 1.00 88.75 458 PRO A CA 1
ATOM 3427 C C . PRO A 1 458 ? 5.878 3.827 2.260 1.00 88.75 458 PRO A C 1
ATOM 3429 O O . PRO A 1 458 ? 7.009 3.459 2.574 1.00 88.75 458 PRO A O 1
ATOM 3432 N N . ARG A 1 459 ? 4.857 2.956 2.200 1.00 93.06 459 ARG A N 1
ATOM 3433 C CA . ARG A 1 459 ? 5.010 1.492 2.352 1.00 93.06 459 ARG A CA 1
ATOM 3434 C C . ARG A 1 459 ? 5.555 0.821 1.090 1.00 93.06 459 ARG A C 1
ATOM 3436 O O . ARG A 1 459 ? 6.402 -0.060 1.195 1.00 93.06 459 ARG A O 1
ATOM 3443 N N . LEU A 1 460 ? 5.145 1.280 -0.096 1.00 93.06 460 LEU A N 1
ATOM 3444 C CA . LEU A 1 460 ? 5.724 0.829 -1.369 1.00 93.06 460 LEU A CA 1
ATOM 3445 C C . LEU A 1 460 ? 7.166 1.322 -1.540 1.00 93.06 460 LEU A C 1
ATOM 3447 O O . LEU A 1 460 ? 7.985 0.614 -2.115 1.00 93.06 460 LEU A O 1
ATOM 3451 N N . TRP A 1 461 ? 7.510 2.476 -0.960 1.00 92.25 461 TRP A N 1
ATOM 3452 C CA . TRP A 1 461 ? 8.904 2.907 -0.832 1.00 92.25 461 TRP A CA 1
ATOM 3453 C C . TRP A 1 461 ? 9.738 1.899 -0.028 1.00 92.25 461 TRP A C 1
ATOM 3455 O O . TRP A 1 461 ? 10.764 1.416 -0.507 1.00 92.25 461 TRP A O 1
ATOM 3465 N N . ALA A 1 462 ? 9.282 1.525 1.173 1.00 95.50 462 ALA A N 1
ATOM 3466 C CA . ALA A 1 462 ? 9.950 0.513 1.997 1.00 95.50 462 ALA A CA 1
ATOM 3467 C C . ALA A 1 462 ? 10.054 -0.845 1.274 1.00 95.50 462 ALA A C 1
ATOM 3469 O O . ALA A 1 462 ? 11.100 -1.492 1.305 1.00 95.50 462 ALA A O 1
ATOM 3470 N N . MET A 1 463 ? 8.996 -1.239 0.558 1.00 97.81 463 MET A N 1
ATOM 3471 C CA . MET A 1 463 ? 8.986 -2.424 -0.300 1.00 97.81 463 MET A CA 1
ATOM 3472 C C . MET A 1 463 ? 10.033 -2.338 -1.415 1.00 97.81 463 MET A C 1
ATOM 3474 O O . MET A 1 463 ? 10.741 -3.308 -1.649 1.00 97.81 463 MET A O 1
ATOM 3478 N N . GLY A 1 464 ? 10.185 -1.191 -2.080 1.00 97.38 464 GLY A N 1
ATOM 3479 C CA . GLY A 1 464 ? 11.205 -0.987 -3.109 1.00 97.38 464 GLY A CA 1
ATOM 3480 C C . GLY A 1 464 ? 12.630 -1.092 -2.565 1.00 97.38 464 GLY A C 1
ATOM 3481 O O . GLY A 1 464 ? 13.474 -1.759 -3.167 1.00 97.38 464 GLY A O 1
ATOM 3482 N N . MET A 1 465 ? 12.889 -0.500 -1.393 1.00 96.62 465 MET A N 1
ATOM 3483 C CA . MET A 1 465 ? 14.188 -0.622 -0.719 1.00 96.62 465 MET A CA 1
ATOM 3484 C C . MET A 1 465 ? 14.550 -2.088 -0.475 1.00 96.62 465 MET A C 1
ATOM 3486 O O . MET A 1 465 ? 15.681 -2.514 -0.723 1.00 96.62 465 MET A O 1
ATOM 3490 N N . ASP A 1 466 ? 13.576 -2.870 -0.018 1.00 98.25 466 ASP A N 1
ATOM 3491 C CA . ASP A 1 466 ? 13.782 -4.277 0.282 1.00 98.25 466 ASP A CA 1
ATOM 3492 C C . ASP A 1 466 ? 13.742 -5.179 -0.945 1.00 98.25 466 ASP A C 1
ATOM 3494 O O . ASP A 1 466 ? 14.462 -6.166 -0.961 1.00 98.25 466 ASP A O 1
ATOM 3498 N N . ALA A 1 467 ? 13.017 -4.834 -2.008 1.00 98.50 467 ALA A N 1
ATOM 3499 C CA . ALA A 1 467 ? 13.042 -5.568 -3.271 1.00 98.50 467 ALA A CA 1
ATOM 3500 C C . ALA A 1 467 ? 14.461 -5.607 -3.863 1.00 98.50 467 ALA A C 1
ATOM 3502 O O . ALA A 1 467 ? 14.930 -6.659 -4.301 1.00 98.50 467 ALA A O 1
ATOM 3503 N N . TYR A 1 468 ? 15.185 -4.483 -3.791 1.00 97.62 468 TYR A N 1
ATOM 3504 C CA . TYR A 1 468 ? 16.601 -4.421 -4.155 1.00 97.62 468 TYR A CA 1
ATOM 3505 C C . TYR A 1 468 ? 17.499 -5.250 -3.215 1.00 97.62 468 TYR A C 1
ATOM 3507 O O . TYR A 1 468 ? 18.429 -5.926 -3.657 1.00 97.62 468 TYR A O 1
ATOM 3515 N N . ARG A 1 469 ? 17.228 -5.234 -1.904 1.00 95.75 469 ARG A N 1
ATOM 3516 C CA . ARG A 1 469 ? 17.996 -6.018 -0.919 1.00 95.75 469 ARG A CA 1
ATOM 3517 C C . ARG A 1 469 ? 17.737 -7.524 -1.045 1.00 95.75 469 ARG A C 1
ATOM 3519 O O . ARG A 1 469 ? 18.670 -8.303 -0.847 1.00 95.75 469 ARG A O 1
ATOM 3526 N N . LEU A 1 470 ? 16.505 -7.914 -1.367 1.00 96.06 470 LEU A N 1
ATOM 3527 C CA . LEU A 1 470 ? 16.039 -9.286 -1.556 1.00 96.06 470 LEU A CA 1
ATOM 3528 C C . LEU A 1 470 ? 16.601 -9.891 -2.837 1.00 96.06 470 LEU A C 1
ATOM 3530 O O . LEU A 1 470 ? 17.132 -10.992 -2.768 1.00 96.06 470 LEU A O 1
ATOM 3534 N N . SER A 1 471 ? 16.557 -9.185 -3.974 1.00 94.19 471 SER A N 1
ATOM 3535 C CA . SER A 1 471 ? 17.064 -9.700 -5.261 1.00 94.19 471 SER A CA 1
ATOM 3536 C C . SER A 1 471 ? 18.530 -10.151 -5.183 1.00 94.19 471 SER A C 1
ATOM 3538 O O . SER A 1 471 ? 18.903 -11.162 -5.771 1.00 94.19 471 SER A O 1
ATOM 3540 N N . ARG A 1 472 ? 19.337 -9.462 -4.365 1.00 91.00 472 ARG A N 1
ATOM 3541 C CA . ARG A 1 472 ? 20.739 -9.791 -4.043 1.00 91.00 472 ARG A CA 1
ATOM 3542 C C . ARG A 1 472 ? 20.917 -10.957 -3.055 1.00 91.00 472 ARG A C 1
ATOM 3544 O O . ARG A 1 472 ? 22.033 -11.442 -2.905 1.00 91.00 472 ARG A O 1
ATOM 3551 N N . ARG A 1 473 ? 19.857 -11.373 -2.355 1.00 91.38 473 ARG A N 1
ATOM 3552 C CA . ARG A 1 473 ? 19.850 -12.382 -1.273 1.00 91.38 473 ARG A CA 1
ATOM 3553 C C . ARG A 1 473 ? 19.060 -13.653 -1.604 1.00 91.38 473 ARG A C 1
ATOM 3555 O O . ARG A 1 473 ? 19.179 -14.622 -0.860 1.00 91.38 473 ARG A O 1
ATOM 3562 N N . LEU A 1 474 ? 18.287 -13.677 -2.697 1.00 86.38 474 LEU A N 1
ATOM 3563 C CA . LEU A 1 474 ? 17.442 -14.820 -3.070 1.00 86.38 474 LEU A CA 1
ATOM 3564 C C . LEU A 1 474 ? 18.165 -16.183 -3.045 1.00 86.38 474 LEU A C 1
ATOM 3566 O O . LEU A 1 474 ? 17.572 -17.108 -2.493 1.00 86.38 474 LEU A O 1
ATOM 3570 N N . PRO A 1 475 ? 19.407 -16.347 -3.558 1.00 84.38 475 PRO A N 1
ATOM 3571 C CA . PRO A 1 475 ? 20.101 -17.637 -3.494 1.00 84.38 475 PRO A CA 1
ATOM 3572 C C . PRO A 1 475 ? 20.319 -18.111 -2.050 1.00 84.38 475 PRO A C 1
ATOM 3574 O O . PRO A 1 475 ? 19.848 -19.183 -1.681 1.00 84.38 475 PRO A O 1
ATOM 3577 N N . ALA A 1 476 ? 20.903 -17.258 -1.202 1.00 85.06 476 ALA A N 1
ATOM 3578 C CA . ALA A 1 476 ? 21.153 -17.569 0.206 1.00 85.06 476 ALA A CA 1
ATOM 3579 C C . ALA A 1 476 ? 19.859 -17.862 0.989 1.00 85.06 476 ALA A C 1
ATOM 3581 O O . ALA A 1 476 ? 19.844 -18.738 1.847 1.00 85.06 476 ALA A O 1
ATOM 3582 N N . LEU A 1 477 ? 18.754 -17.173 0.680 1.00 83.75 477 LEU A N 1
ATOM 3583 C CA . LEU A 1 477 ? 17.455 -17.443 1.307 1.00 83.75 477 LEU A CA 1
ATOM 3584 C C . LEU A 1 477 ? 16.880 -18.817 0.918 1.00 83.75 477 LEU A C 1
ATOM 3586 O O . LEU A 1 477 ? 16.275 -19.467 1.767 1.00 83.75 477 LEU A O 1
ATOM 3590 N N . ARG A 1 478 ? 17.087 -19.297 -0.322 1.00 84.44 478 ARG A N 1
ATOM 3591 C CA . ARG A 1 478 ? 16.696 -20.671 -0.715 1.00 84.44 478 ARG A CA 1
ATOM 3592 C C . ARG A 1 478 ? 17.483 -21.739 0.042 1.00 84.44 478 ARG A C 1
ATOM 3594 O O . ARG A 1 478 ? 16.950 -22.809 0.304 1.00 84.44 478 ARG A O 1
ATOM 3601 N N . GLU A 1 479 ? 18.736 -21.447 0.376 1.00 85.69 479 GLU A N 1
ATOM 3602 C CA . GLU A 1 479 ? 19.666 -22.358 1.056 1.00 85.69 479 GLU A CA 1
ATOM 3603 C C . GLU A 1 479 ? 19.464 -22.400 2.586 1.00 85.69 479 GLU A C 1
ATOM 3605 O O . GLU A 1 479 ? 20.275 -22.974 3.309 1.00 85.69 479 GLU A O 1
ATOM 3610 N N . GLY A 1 480 ? 18.374 -21.812 3.099 1.00 82.88 480 GLY A N 1
ATOM 3611 C CA . GLY A 1 480 ? 18.082 -21.749 4.536 1.00 82.88 480 GLY A CA 1
ATOM 3612 C C . GLY A 1 480 ? 18.771 -20.588 5.259 1.00 82.88 480 GLY A C 1
ATOM 3613 O O . GLY A 1 480 ? 18.914 -20.624 6.480 1.00 82.88 480 GLY A O 1
ATOM 3614 N N . GLY A 1 481 ? 19.205 -19.561 4.521 1.00 81.06 481 GLY A N 1
ATOM 3615 C CA . GLY A 1 481 ? 19.785 -18.343 5.079 1.00 81.06 481 GLY A CA 1
ATOM 3616 C C . GLY A 1 481 ? 18.862 -17.650 6.084 1.00 81.06 481 GLY A C 1
ATOM 3617 O O . GLY A 1 481 ? 17.638 -17.649 5.944 1.00 81.06 481 GLY A O 1
ATOM 3618 N N . ALA A 1 482 ? 19.469 -17.049 7.108 1.00 83.62 482 ALA A N 1
ATOM 3619 C CA . ALA A 1 482 ? 18.745 -16.409 8.199 1.00 83.62 482 ALA A CA 1
ATOM 3620 C C . ALA A 1 482 ? 17.841 -15.249 7.717 1.00 83.62 482 ALA A C 1
ATOM 3622 O O . ALA A 1 482 ? 18.178 -14.575 6.735 1.00 83.62 482 ALA A O 1
ATOM 3623 N N . PRO A 1 483 ? 16.734 -14.962 8.433 1.00 86.94 483 PRO A N 1
ATOM 3624 C CA . PRO A 1 483 ? 15.972 -13.732 8.245 1.00 86.94 483 PRO A CA 1
ATOM 3625 C C . PRO A 1 483 ? 16.857 -12.486 8.384 1.00 86.94 483 PRO A C 1
ATOM 3627 O O . PRO A 1 483 ? 17.861 -12.512 9.099 1.00 86.94 483 PRO A O 1
ATOM 3630 N N . PHE A 1 484 ? 16.478 -11.381 7.739 1.00 90.44 484 PHE A N 1
ATOM 3631 C CA . PHE A 1 484 ? 17.213 -10.115 7.848 1.00 90.44 484 PHE A CA 1
ATOM 3632 C C . PHE A 1 484 ? 16.295 -8.905 8.017 1.00 90.44 484 PHE A C 1
ATOM 3634 O O . PHE A 1 484 ? 15.171 -8.885 7.517 1.00 90.44 484 PHE A O 1
ATOM 3641 N N . ASP A 1 485 ? 16.801 -7.865 8.677 1.00 93.81 485 ASP A N 1
ATOM 3642 C CA . ASP A 1 485 ? 16.047 -6.640 8.936 1.00 93.81 485 ASP A CA 1
ATOM 3643 C C . ASP A 1 485 ? 15.909 -5.778 7.671 1.00 93.81 485 ASP A C 1
ATOM 3645 O O . ASP A 1 485 ? 16.871 -5.193 7.160 1.00 93.81 485 ASP A O 1
ATOM 3649 N N . GLY A 1 486 ? 14.685 -5.704 7.154 1.00 95.50 486 GLY A N 1
ATOM 3650 C CA . GLY A 1 486 ? 14.286 -4.847 6.047 1.00 95.50 486 GLY A CA 1
ATOM 3651 C C . GLY A 1 486 ? 13.710 -3.501 6.498 1.00 95.50 486 GLY A C 1
ATOM 3652 O O . GLY A 1 486 ? 13.496 -3.216 7.677 1.00 95.50 486 GLY A O 1
ATOM 3653 N N . ALA A 1 487 ? 13.441 -2.633 5.529 1.00 96.50 487 ALA A N 1
ATOM 3654 C CA . ALA A 1 487 ? 12.672 -1.407 5.717 1.00 96.50 487 ALA A CA 1
ATOM 3655 C C . ALA A 1 487 ? 11.168 -1.702 5.894 1.00 96.50 487 ALA A C 1
ATOM 3657 O O . ALA A 1 487 ? 10.468 -0.998 6.615 1.00 96.50 487 ALA A O 1
ATOM 3658 N N . SER A 1 488 ? 10.664 -2.755 5.258 1.00 96.81 488 SER A N 1
ATOM 3659 C CA . SER A 1 488 ? 9.261 -3.181 5.236 1.00 96.81 488 SER A CA 1
ATOM 3660 C C . SER A 1 488 ? 8.899 -4.230 6.298 1.00 96.81 488 SER A C 1
ATOM 3662 O O . SER A 1 488 ? 7.713 -4.508 6.476 1.00 96.81 488 SER A O 1
ATOM 3664 N N . GLY A 1 489 ? 9.894 -4.782 6.999 1.00 96.00 489 GLY A N 1
ATOM 3665 C CA . GLY A 1 489 ? 9.774 -5.771 8.075 1.00 96.00 489 GLY A CA 1
ATOM 3666 C C . GLY A 1 489 ? 11.072 -6.572 8.233 1.00 96.00 489 GLY A C 1
ATOM 3667 O O . GLY A 1 489 ? 11.972 -6.429 7.413 1.00 96.00 489 GLY A O 1
ATOM 3668 N N . GLY A 1 490 ? 11.173 -7.434 9.243 1.00 95.81 490 GLY A N 1
ATOM 3669 C CA . GLY A 1 490 ? 12.115 -8.556 9.229 1.00 95.81 490 GLY A CA 1
ATOM 3670 C C . GLY A 1 490 ? 11.679 -9.552 8.154 1.00 95.81 490 GLY A C 1
ATOM 3671 O O . GLY A 1 490 ? 10.522 -9.970 8.143 1.00 95.81 490 GLY A O 1
ATOM 3672 N N . LEU A 1 491 ? 12.557 -9.878 7.208 1.00 96.06 491 LEU A N 1
ATOM 3673 C CA . LEU A 1 491 ? 12.207 -10.610 5.990 1.00 96.06 491 LEU A CA 1
ATOM 3674 C C . LEU A 1 491 ? 12.745 -12.034 6.023 1.00 96.06 491 LEU A C 1
ATOM 3676 O O . LEU A 1 491 ? 13.935 -12.250 6.253 1.00 96.06 491 LEU A O 1
ATOM 3680 N N . SER A 1 492 ? 11.871 -12.996 5.738 1.00 94.69 492 SER A N 1
ATOM 3681 C CA . SER A 1 492 ? 12.190 -14.423 5.670 1.00 94.69 492 SER A CA 1
ATOM 3682 C C . SER A 1 492 ? 11.516 -15.088 4.469 1.00 94.69 492 SER A C 1
ATOM 3684 O O . SER A 1 492 ? 10.523 -14.589 3.935 1.00 94.69 492 SER A O 1
ATOM 3686 N N . LEU A 1 493 ? 12.073 -16.218 4.026 1.00 94.25 493 LEU A N 1
ATOM 3687 C CA . LEU A 1 493 ? 11.488 -17.054 2.980 1.00 94.25 493 LEU A CA 1
ATOM 3688 C C . LEU A 1 493 ? 10.662 -18.175 3.623 1.00 94.25 493 LEU A C 1
ATOM 3690 O O . LEU A 1 493 ? 11.165 -18.914 4.466 1.00 94.25 493 LEU A O 1
ATOM 3694 N N . THR A 1 494 ? 9.406 -18.311 3.213 1.00 91.25 494 THR A N 1
ATOM 3695 C CA . THR A 1 494 ? 8.483 -19.364 3.654 1.00 91.25 494 THR A CA 1
ATOM 3696 C C . THR A 1 494 ? 8.113 -20.291 2.484 1.00 91.25 494 THR A C 1
ATOM 3698 O O . THR A 1 494 ? 8.393 -19.966 1.319 1.00 91.25 494 THR A O 1
ATOM 3701 N N . PRO A 1 495 ? 7.528 -21.480 2.754 1.00 89.75 495 PRO A N 1
ATOM 3702 C CA . PRO A 1 495 ? 7.192 -22.450 1.715 1.00 89.75 495 PRO A CA 1
ATOM 3703 C C . PRO A 1 495 ? 6.386 -21.856 0.553 1.00 89.75 495 PRO A C 1
ATOM 3705 O O . PRO A 1 495 ? 5.520 -20.998 0.726 1.00 89.75 495 PRO A O 1
ATOM 3708 N N . GLY A 1 496 ? 6.685 -22.330 -0.657 1.00 89.75 496 GLY A N 1
ATOM 3709 C CA . GLY A 1 496 ? 6.106 -21.799 -1.892 1.00 89.75 496 GLY A CA 1
ATOM 3710 C C . GLY A 1 496 ? 6.770 -20.519 -2.416 1.00 89.75 496 GLY A C 1
ATOM 3711 O O . GLY A 1 496 ? 6.134 -19.765 -3.152 1.00 89.75 496 GLY A O 1
ATOM 3712 N N . ASN A 1 497 ? 8.033 -20.281 -2.038 1.00 93.75 497 ASN A N 1
ATOM 3713 C CA . ASN A 1 497 ? 8.843 -19.113 -2.406 1.00 93.75 497 ASN A CA 1
ATOM 3714 C C . ASN A 1 497 ? 8.210 -17.768 -1.986 1.00 93.75 497 ASN A C 1
ATOM 3716 O O . ASN A 1 497 ? 8.336 -16.753 -2.673 1.00 93.75 497 ASN A O 1
ATOM 3720 N N . ARG A 1 498 ? 7.500 -17.745 -0.855 1.00 94.88 498 ARG A N 1
ATOM 3721 C CA . ARG A 1 498 ? 6.801 -16.552 -0.358 1.00 94.88 498 ARG A CA 1
ATOM 3722 C C . ARG A 1 498 ? 7.721 -15.779 0.586 1.00 94.88 498 ARG A C 1
ATOM 3724 O O . ARG A 1 498 ? 8.323 -16.364 1.478 1.00 94.88 498 ARG A O 1
ATOM 3731 N N . ILE A 1 499 ? 7.844 -14.467 0.396 1.00 96.25 499 ILE A N 1
ATOM 3732 C CA . ILE A 1 499 ? 8.500 -13.600 1.379 1.00 96.25 499 ILE A CA 1
ATOM 3733 C C . ILE A 1 499 ? 7.465 -13.247 2.444 1.00 96.25 499 ILE A C 1
ATOM 3735 O O . ILE A 1 499 ? 6.405 -12.705 2.116 1.00 96.25 499 ILE A O 1
ATOM 3739 N N . HIS A 1 500 ? 7.780 -13.565 3.696 1.00 95.12 500 HIS A N 1
ATOM 3740 C CA . HIS A 1 500 ? 7.015 -13.170 4.873 1.00 95.12 500 HIS A CA 1
ATOM 3741 C C . HIS A 1 500 ? 7.679 -11.959 5.545 1.00 95.12 500 HIS A C 1
ATOM 3743 O O . HIS A 1 500 ? 8.905 -11.812 5.497 1.00 95.12 500 HIS A O 1
ATOM 3749 N N . ARG A 1 501 ? 6.868 -11.081 6.150 1.00 95.69 501 ARG A N 1
ATOM 3750 C CA . ARG A 1 501 ? 7.320 -9.856 6.826 1.00 95.69 501 ARG A CA 1
ATOM 3751 C C . ARG A 1 501 ? 6.941 -9.877 8.302 1.00 95.69 501 ARG A C 1
ATOM 3753 O O . ARG A 1 501 ? 5.755 -9.870 8.614 1.00 95.69 501 ARG A O 1
ATOM 3760 N N . GLN A 1 502 ? 7.926 -9.751 9.184 1.00 95.94 502 GLN A N 1
ATOM 3761 C CA . GLN A 1 502 ? 7.717 -9.427 10.591 1.00 95.94 502 GLN A CA 1
ATOM 3762 C C . GLN A 1 502 ? 7.740 -7.903 10.792 1.00 95.94 502 GLN A C 1
ATOM 3764 O O . GLN A 1 502 ? 8.745 -7.238 10.548 1.00 95.94 502 GLN A O 1
ATOM 3769 N N . LEU A 1 503 ? 6.624 -7.328 11.214 1.00 96.44 503 LEU A N 1
ATOM 3770 C CA . LEU A 1 503 ? 6.412 -5.892 11.363 1.00 96.44 503 LEU A CA 1
ATOM 3771 C C . LEU A 1 503 ? 6.843 -5.387 12.741 1.00 96.44 503 LEU A C 1
ATOM 3773 O O . LEU A 1 503 ? 6.950 -6.140 13.708 1.00 96.44 503 LEU A O 1
ATOM 3777 N N . SER A 1 504 ? 7.051 -4.076 12.840 1.00 95.25 504 SER A N 1
ATOM 3778 C CA . SER A 1 504 ? 7.126 -3.395 14.133 1.00 95.25 504 SER A CA 1
ATOM 3779 C C . SER A 1 504 ? 5.728 -2.948 14.535 1.00 95.25 504 SER A C 1
ATOM 3781 O O . SER A 1 504 ? 5.005 -2.392 13.713 1.00 95.25 504 SER A O 1
ATOM 3783 N N . CYS A 1 505 ? 5.340 -3.164 15.789 1.00 96.94 505 CYS A N 1
ATOM 3784 C CA . CYS A 1 505 ? 4.065 -2.669 16.299 1.00 96.94 505 CYS A CA 1
ATOM 3785 C C . CYS A 1 505 ? 4.248 -1.323 17.004 1.00 96.94 505 CYS A C 1
ATOM 3787 O O . CYS A 1 505 ? 5.293 -1.043 17.597 1.00 96.94 505 CYS A O 1
ATOM 3789 N N . ALA A 1 506 ? 3.234 -0.471 16.912 1.00 97.19 506 ALA A N 1
ATOM 3790 C CA . ALA A 1 506 ? 3.186 0.835 17.542 1.00 97.19 506 ALA A CA 1
ATOM 3791 C C . ALA A 1 506 ? 1.782 1.117 18.071 1.00 97.19 506 ALA A C 1
ATOM 3793 O O . ALA A 1 506 ? 0.784 0.623 17.546 1.00 97.19 506 ALA A O 1
ATOM 3794 N N . GLN A 1 507 ? 1.712 1.944 19.105 1.00 97.31 507 GLN A N 1
ATOM 3795 C CA . GLN A 1 507 ? 0.463 2.471 19.632 1.00 97.31 507 GLN A CA 1
ATOM 3796 C C . GLN A 1 507 ? 0.446 3.983 19.431 1.00 97.31 507 GLN A C 1
ATOM 3798 O O . GLN A 1 507 ? 1.462 4.642 19.642 1.00 97.31 507 GLN A O 1
ATOM 3803 N N . PHE A 1 508 ? -0.685 4.554 19.025 1.00 97.19 508 PHE A N 1
ATOM 3804 C CA . PHE A 1 508 ? -0.807 6.009 18.994 1.00 97.19 508 PHE A CA 1
ATOM 3805 C C . PHE A 1 508 ? -0.759 6.578 20.418 1.00 97.19 508 PHE A C 1
ATOM 3807 O O . PHE A 1 508 ? -1.563 6.206 21.270 1.00 97.19 508 PHE A O 1
ATOM 3814 N N . A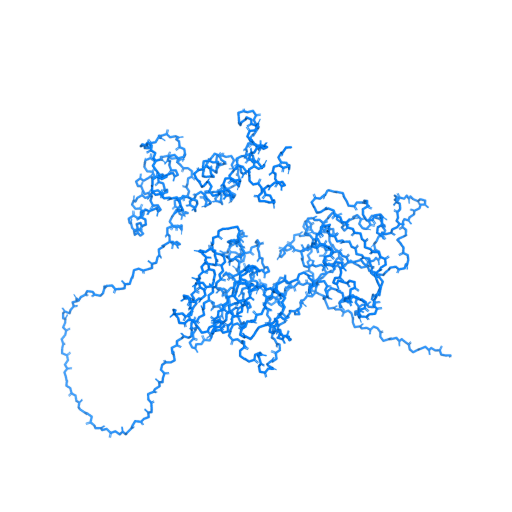SP A 1 509 ? 0.127 7.536 20.652 1.00 95.12 509 ASP A N 1
ATOM 3815 C CA . ASP A 1 509 ? 0.163 8.387 21.836 1.00 95.12 509 ASP A CA 1
ATOM 3816 C C . ASP A 1 509 ? 0.082 9.850 21.383 1.00 95.12 509 ASP A C 1
ATOM 3818 O O . ASP A 1 509 ? 0.857 10.298 20.534 1.00 95.12 509 ASP A O 1
ATOM 3822 N N . ASN A 1 510 ? -0.914 10.583 21.892 1.00 88.31 510 ASN A N 1
ATOM 3823 C CA . ASN A 1 510 ? -1.177 11.987 21.553 1.00 88.31 510 ASN A CA 1
ATOM 3824 C C . ASN A 1 510 ? -1.098 12.293 20.034 1.00 88.31 510 ASN A C 1
ATOM 3826 O O . ASN A 1 510 ? -0.504 13.282 19.598 1.00 88.31 510 ASN A O 1
ATOM 3830 N N . GLY A 1 511 ? -1.671 11.405 19.211 1.00 88.25 511 GLY A N 1
ATOM 3831 C CA . GLY A 1 511 ? -1.702 11.524 17.748 1.00 88.25 511 GLY A CA 1
ATOM 3832 C C . GLY A 1 511 ? -0.376 11.270 17.020 1.00 88.25 511 GLY A C 1
ATOM 3833 O O . GLY A 1 511 ? -0.212 11.703 15.880 1.00 88.25 511 GLY A O 1
ATOM 3834 N N . ALA A 1 512 ? 0.584 10.587 17.642 1.00 93.81 512 ALA A N 1
ATOM 3835 C CA . ALA A 1 512 ? 1.770 10.058 16.969 1.00 93.81 512 ALA A CA 1
ATOM 3836 C C . ALA A 1 512 ? 1.960 8.571 17.311 1.00 93.81 512 ALA A C 1
ATOM 3838 O O . ALA A 1 512 ? 1.752 8.194 18.461 1.00 93.81 512 ALA A O 1
ATOM 3839 N N . PRO A 1 513 ? 2.357 7.709 16.362 1.00 95.44 513 PRO A N 1
ATOM 3840 C CA . PRO A 1 513 ? 2.675 6.325 16.683 1.00 95.44 513 PRO A CA 1
ATOM 3841 C C . PRO A 1 513 ? 3.979 6.244 17.483 1.00 95.44 513 PRO A C 1
ATOM 3843 O O . PRO A 1 513 ? 5.002 6.793 17.077 1.00 95.44 513 PRO A O 1
ATOM 3846 N N . VAL A 1 514 ? 3.938 5.530 18.605 1.00 95.06 514 VAL A N 1
ATOM 3847 C CA . VAL A 1 514 ? 5.090 5.209 19.451 1.00 95.06 514 VAL A CA 1
ATOM 3848 C C . VAL A 1 514 ? 5.329 3.697 19.373 1.00 95.06 514 VAL A C 1
ATOM 3850 O O . VAL A 1 514 ? 4.398 2.934 19.655 1.00 95.06 514 VAL A O 1
ATOM 3853 N N . PRO A 1 515 ? 6.531 3.231 18.977 1.00 93.94 515 PRO A N 1
ATOM 3854 C CA . PRO A 1 515 ? 6.853 1.807 18.919 1.00 93.94 515 PRO A CA 1
ATOM 3855 C C . PRO A 1 515 ? 6.599 1.098 20.250 1.00 93.94 515 PRO A C 1
ATOM 3857 O O . PRO A 1 515 ? 6.960 1.602 21.314 1.00 93.94 515 PRO A O 1
ATOM 3860 N N . ARG A 1 516 ? 5.988 -0.087 20.193 1.00 91.88 516 ARG A N 1
ATOM 3861 C CA . ARG A 1 516 ? 5.600 -0.854 21.376 1.00 91.88 516 ARG A CA 1
ATOM 3862 C C . ARG A 1 516 ? 5.802 -2.351 21.145 1.00 91.88 516 ARG A C 1
ATOM 3864 O O . ARG A 1 516 ? 5.299 -2.916 20.178 1.00 91.88 516 ARG A O 1
ATOM 3871 N N . ALA A 1 517 ? 6.523 -2.992 22.061 1.00 84.19 517 ALA A N 1
ATOM 3872 C CA . ALA A 1 517 ? 6.628 -4.447 22.136 1.00 84.19 517 ALA A CA 1
ATOM 3873 C C . ALA A 1 517 ? 5.468 -5.022 22.973 1.00 84.19 517 ALA A C 1
ATOM 3875 O O . ALA A 1 517 ? 5.029 -4.355 23.919 1.00 84.19 517 ALA A O 1
ATOM 3876 N N . PRO A 1 518 ? 4.979 -6.243 22.670 1.00 71.94 518 PRO A N 1
ATOM 3877 C CA . PRO A 1 518 ? 3.965 -6.892 23.491 1.00 71.94 518 PRO A CA 1
ATOM 3878 C C . PRO A 1 518 ? 4.495 -7.079 24.912 1.00 71.94 518 PRO A C 1
ATOM 3880 O O . PRO A 1 518 ? 5.673 -7.385 25.113 1.00 71.94 518 PRO A O 1
ATOM 3883 N N . ALA A 1 519 ? 3.623 -6.892 25.903 1.00 66.44 519 ALA A N 1
ATOM 3884 C CA . ALA A 1 519 ? 3.978 -7.193 27.281 1.00 66.44 519 ALA A CA 1
ATOM 3885 C C . ALA A 1 519 ? 4.370 -8.675 27.389 1.00 66.44 519 ALA A C 1
ATOM 3887 O O . ALA A 1 519 ? 3.692 -9.538 26.828 1.00 66.44 519 ALA A O 1
ATOM 3888 N N . ALA A 1 520 ? 5.453 -8.975 28.110 1.00 50.72 520 ALA A N 1
ATOM 3889 C CA . ALA A 1 520 ? 5.775 -10.358 28.439 1.00 50.72 520 ALA A CA 1
ATOM 3890 C C . ALA A 1 520 ? 4.581 -10.978 29.192 1.00 50.72 520 ALA A C 1
ATOM 3892 O O . ALA A 1 520 ? 4.002 -10.295 30.047 1.00 50.72 520 ALA A O 1
ATOM 3893 N N . PRO A 1 521 ? 4.195 -12.235 28.897 1.00 46.84 521 PRO A N 1
ATOM 3894 C CA . PRO A 1 521 ? 3.076 -12.869 29.577 1.00 46.84 521 PRO A CA 1
ATOM 3895 C C . PRO A 1 521 ? 3.348 -12.860 31.081 1.00 46.84 521 PRO A C 1
ATOM 3897 O O . PRO A 1 521 ? 4.383 -13.354 31.535 1.00 46.84 521 PRO A O 1
ATOM 3900 N N . GLN A 1 522 ? 2.431 -12.273 31.854 1.00 42.69 522 GLN A N 1
ATOM 3901 C CA . GLN A 1 522 ? 2.530 -12.304 33.308 1.00 42.69 522 GLN A CA 1
ATOM 3902 C C . GLN A 1 522 ? 2.528 -13.768 33.737 1.00 42.69 522 GLN A C 1
ATOM 3904 O O . GLN A 1 522 ? 1.561 -14.488 33.479 1.00 42.69 522 GLN A O 1
ATOM 3909 N N . ALA A 1 523 ? 3.621 -14.210 34.363 1.00 37.41 523 ALA A N 1
ATOM 3910 C CA . ALA A 1 523 ? 3.695 -15.543 34.934 1.00 37.41 523 ALA A CA 1
ATOM 3911 C C . ALA A 1 523 ? 2.518 -15.696 35.900 1.00 37.41 523 ALA A C 1
ATOM 3913 O O . ALA A 1 523 ? 2.408 -14.945 36.871 1.00 37.41 523 ALA A O 1
ATOM 3914 N N . THR A 1 524 ? 1.617 -16.632 35.602 1.00 39.62 524 THR A N 1
ATOM 3915 C CA . THR A 1 524 ? 0.485 -16.939 36.473 1.00 39.62 524 THR A CA 1
ATOM 3916 C C . THR A 1 524 ? 1.037 -17.273 37.847 1.00 39.62 524 THR A C 1
ATOM 3918 O O . THR A 1 524 ? 1.760 -18.264 37.984 1.00 39.62 524 THR A O 1
ATOM 3921 N N . ALA A 1 525 ? 0.719 -16.445 38.846 1.00 33.16 525 ALA A N 1
ATOM 3922 C CA . ALA A 1 525 ? 1.048 -16.752 40.228 1.00 33.16 525 ALA A CA 1
ATOM 3923 C C . ALA A 1 525 ? 0.534 -18.171 40.530 1.00 33.16 525 ALA A C 1
ATOM 3925 O O . ALA A 1 525 ? -0.599 -18.483 40.142 1.00 33.16 525 ALA A O 1
ATOM 3926 N N . PRO A 1 526 ? 1.354 -19.050 41.137 1.00 34.31 526 PRO A N 1
ATOM 3927 C CA . PRO A 1 526 ? 0.937 -20.418 41.394 1.00 34.31 526 PRO A CA 1
ATOM 3928 C C . PRO A 1 526 ? -0.342 -20.389 42.226 1.00 34.31 526 PRO A C 1
ATOM 3930 O O . PRO A 1 526 ? -0.428 -19.652 43.211 1.00 34.31 526 PRO A O 1
ATOM 3933 N N . ALA A 1 527 ? -1.340 -21.164 41.802 1.00 38.66 527 ALA A N 1
ATOM 3934 C CA . ALA A 1 527 ? -2.577 -21.298 42.550 1.00 38.66 527 ALA A CA 1
ATOM 3935 C C . ALA A 1 527 ? -2.234 -21.796 43.959 1.00 38.66 527 ALA A C 1
ATOM 3937 O O . ALA A 1 527 ? -1.686 -22.887 44.122 1.00 38.66 527 ALA A O 1
ATOM 3938 N N . VAL A 1 528 ? -2.523 -20.970 44.965 1.00 41.78 528 VAL A N 1
ATOM 3939 C CA . VAL A 1 528 ? -2.452 -21.391 46.362 1.00 41.78 528 VAL A CA 1
ATOM 3940 C C . VAL A 1 528 ? -3.620 -22.351 46.569 1.00 41.78 528 VAL A C 1
ATOM 3942 O O . VAL A 1 528 ? -4.776 -21.933 46.504 1.00 41.78 528 VAL A O 1
ATOM 3945 N N . HIS A 1 529 ? -3.285 -23.634 46.705 1.00 44.00 529 HIS A N 1
ATOM 3946 C CA . HIS A 1 529 ? -4.211 -24.719 47.025 1.00 44.00 529 HIS A CA 1
ATOM 3947 C C . HIS A 1 529 ? -4.665 -24.665 48.488 1.00 44.00 529 HIS A C 1
ATOM 3949 O O . HIS A 1 529 ? -3.835 -24.273 49.340 1.00 44.00 529 HIS A O 1
#

Mean predicted aligned error: 15.79 Å

Sequence (529 aa):
MFEAARGDLDAGMADAALTKLNVLHPQQLDAGVKLQWHTMRAAAYSLQGDLPNAVKERVAADGLYTEPSVRRRNQEAILEALALLPPERLGGPAAVAGDPLSGWLALGRILAARPTPEAAQQSLVQWRADYPGHPADTNLVLAVLSRGATPPAAAATQQAPASAVAPAQSPAAPPPSSPTVGVASAIAVLLPATGASAAYGEAVRQGIASAYAADAAQPKPVLRFYDSEAGDVAAVYRKAVEEGAEVVIGPLRKEHVAVLAGMDDLAKPTLALNRIEGARDGLFQFGLLPEEELEQAADYAWKEGRKNALLLIPAKDFGQRMVGHFNDYWRQLGGRVMAVQTYLPGEKDFAAPIKKLLQVGEPSKENPQTPRADADAVFFVGDVRDARLIVPQLRYYGATRLPLYATSSVYAGRANRAQDQDLAGVLFCDAPWLLSEAYAAQRQTAWDAWGAHAAANPRLWAMGMDAYRLSRRLPALREGGAPFDGASGGLSLTPGNRIHRQLSCAQFDNGAPVPRAPAAPQATAPAVH

pLDDT: mean 83.86, std 17.92, range [23.52, 98.75]

Radius of gyration: 28.46 Å; Cα contacts (8 Å, |Δi|>4): 832; chains: 1; bounding box: 92×61×83 Å

Solvent-accessible surface area (backbone atoms only — not comparable to full-atom values): 29525 Å² total; per-residue (Å²): 102,70,68,58,28,44,56,24,48,80,66,68,36,25,70,64,15,45,61,60,52,68,80,57,61,79,89,78,46,55,70,68,61,37,32,54,49,25,52,52,49,18,52,26,26,50,70,70,67,39,42,73,58,15,40,54,25,44,57,66,27,49,84,59,51,84,51,70,71,60,32,53,54,50,54,48,56,39,52,55,46,33,55,71,48,57,72,80,77,48,62,74,79,75,84,49,83,91,43,67,63,52,51,52,33,53,52,23,48,54,51,66,64,64,58,55,75,67,57,40,51,55,52,52,53,52,49,48,67,67,38,71,88,56,88,72,61,66,67,57,53,52,51,54,48,58,77,72,58,76,81,80,77,88,80,86,77,88,82,85,90,86,80,90,86,89,89,87,83,85,89,90,79,86,85,78,79,80,79,78,78,76,75,57,54,26,35,28,35,31,29,26,67,48,75,96,47,18,75,56,26,48,22,22,51,50,13,27,51,52,41,59,68,71,50,83,67,79,79,59,60,45,79,44,82,41,50,43,64,82,59,63,48,65,58,53,50,50,51,39,44,75,76,52,32,59,34,35,37,32,34,52,51,54,71,51,37,51,51,54,68,70,45,92,78,58,86,44,46,24,41,20,44,26,69,74,88,76,62,51,84,49,42,30,27,37,52,91,53,66,62,63,27,41,51,50,32,46,54,41,39,46,47,64,68,44,44,22,31,31,39,43,31,39,55,64,70,70,26,54,50,49,50,54,53,47,55,53,53,40,44,73,78,69,30,46,77,76,40,76,31,57,41,69,83,87,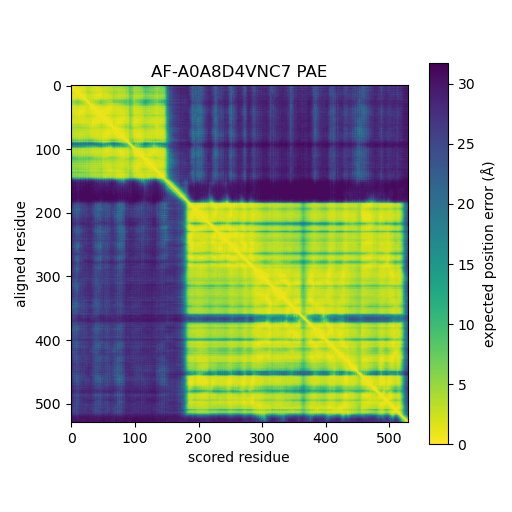61,94,75,58,62,71,43,46,30,66,56,39,71,46,77,82,72,43,97,90,48,71,51,71,43,57,85,79,50,55,33,35,41,38,50,50,44,39,70,50,37,49,55,44,45,52,48,43,38,70,56,31,43,73,84,38,54,39,33,24,31,43,49,49,52,73,68,62,77,42,52,85,72,30,41,61,38,38,65,35,31,29,24,37,33,32,45,69,62,36,74,92,33,44,68,64,49,50,54,43,39,70,76,47,40,70,57,45,56,71,36,52,66,41,20,20,42,13,28,33,51,54,56,40,70,80,38,50,70,52,42,74,75,70,45,77,65,45,87,41,35,47,11,39,36,38,74,43,88,55,44,26,47,47,67,49,57,42,35,27,31,22,52,75,9,30,76,40,70,48,77,66,58,75,69,75,77,76,74,78,80,84,126

Secondary structure (DSSP, 8-state):
-HHHHHHHHHTT-HHHHHHHHHTS-TTSS-HHHHHHHHHHHHHHHHHTT-HHHHHHHHHHHHTT--SHHHHHHHHHHHHHHHHTS-GGGG---S--TT-HHHHHHHHHHHHHT---HHHHHHHHHHHHHHSTT----HHHHHHHHHHH-PPPP--------------------PPPPPP---PPPEEEEEE--SGGGHHHHHHHHHHHHHHHHH---SSPPEEEEEETTSS-HHHHHHHHHHTTEEEEE---SHHHHHHHHH-S---S-EEESS--SS-BTTEEEE---HHHHHHHHHHHHHHTT--EEEEEEESHHHHHHHHHHHHHHHHHHT-EEEEEEEE-TT-S--HHHHHHHHT-----SSS-----TT--EEEE---HHHHHHHHHHHHHTTGGGS-EEE-GGGS-SS--TTTSGGGTT-EEEE-HHHH-GGGHHHHHHHHHHHHHHHHHSHHHHHHHHHHHHHHTTHHHHHTTPPPEE-SSSEEEEETTTEEEEEPEEEEEETTEEEE-PPPPPPP-PPP--

Organism: NCBI:txid1295382

InterPro domains:
  IPR007443 Penicillin-binding protein activator LpoA [PF04348] (15-140)
  IPR007443 Penicillin-binding protein activator LpoA [PF04348] (185-511)
  IPR007443 Penicillin-binding protein activator LpoA [PTHR38038] (185-515)

Foldseek 3Di:
DLVVLVVCLVVLNLVSSCVVLVVDDLVPDDLVVNLSSLCSNLSSCVSVVVLLSNLVSLLVNLVSDPDPVVSLVSLLVNLVSLLPDDLVSLDDDAQDAPDLSVLSSLLSVLSVVLDDLVVLVVSVVVSCVSHPPRPHDSVSSSVSSVVVDDDDDDDDDDDDDDDDDDDDDDDDDDDDDDPPPPDAAAEEEEEACDDPCNLLRVLLVLLQVLLQVVDPDPPRHHYDYDHCPPDQNVVVQVVSVVVGHQEYEEDQDPVNLVVCQPDPCLPHQYEYAADDPFFDPSYAHHYDDLLLQLLQLLVLVVQLVFAEEFEEEADDDVRVVSVVSCQVSSVVSVHHYPYYFHDHPPDQDPLVSLCVRQVADQDDPVCHQDGDPRGAAYEYEHALVVLLRVLVSNVNNPCPRHQYEYEPRVDLLDFDLVRQQSQFRYKTWWFCCSAPPVNVVVLVVQCVVPPVSCSRNVLSSQVSNVSNVCSVCVVVLVVVHDFDRGRGAGWHADPSNYIRHHTFMFGDDSRGTHTDDRDRRDDPDPPDD

Nearest PDB structures (foldseek):
  5kcn-assembly1_A  TM=5.989E-01  e=3.773E-30  Haemophilus influenzae Rd KW20
  5vbg-assembly1_A  TM=5.846E-01  e=2.630E-29  Haemophilus influenzae Rd KW20
  5vat-assembly1_A  TM=5.890E-01  e=3.797E-29  Haemophilus influenzae Rd KW20
  6dcj-assembly1_A  TM=8.511E-01  e=7.068E-05  Haemophilus influenzae Rd KW20
  4p29-assembly2_B  TM=8.520E-01  e=1.398E-04  Haemophilus influenzae Rd KW20